Protein 2RG4 (pdb70)

Solvent-accessible surface area: 22746 Å² total; per-residue (Å²): 171,161,115,135,178,134,83,121,199,77,60,126,56,34,87,11,67,16,96,108,58,44,53,101,25,73,98,70,96,8,24,58,23,0,74,73,17,6,120,119,10,92,64,0,76,101,65,6,148,153,106,11,56,39,14,20,3,0,108,55,36,16,126,50,0,33,226,122,61,108,16,0,44,58,0,17,119,0,0,35,32,0,2,54,44,3,2,132,64,32,150,63,140,40,111,88,126,45,10,165,46,78,43,12,25,0,15,14,5,54,102,41,7,23,28,27,7,67,10,16,60,55,11,41,0,0,0,13,0,9,11,25,18,45,84,43,88,31,4,3,66,9,18,16,54,113,12,53,157,30,37,110,38,118,102,84,223,156,38,106,166,128,114,66,90,24,74,106,59,2,62,2,127,72,34,18,0,0,0,3,36,0,83,5,18,7,49,28,35,30,2,81,21,145,117,36,14,1,14,0,15,0,9,0,31,141,149,171,87,156,176,170,80,117,196,77,52,110,70,40,90,11,62,12,98,116,62,43,56,104,36,74,70,75,99,6,23,60,24,0,94,72,11,4,126,121,13,82,62,0,69,100,81,3,137,147,99,12,44,22,31,20,4,0,119,47,37,19,123,73,2,28,224,135,47,105,19,0,42,50,0,18,134,2,0,40,34,0,1,52,43,2,2,131,61,39,138,70,151,41,124,84,119,62,9,166,46,77,48,14,24,0,22,14,13,51,94,38,4,23,48,25,10,42,10,15,60,64,10,47,0,0,1,9,1,3,4,25,30,17,119,75,28,8,20,5,60,10,11,17,56,105,18,54,151,32,37,107,46,118,118,102,205,156,27,66,172,94,96,63,56,30,68,64,66,21,90,8,149,66,27,9,0,0,0,2,22,0,91,5,21,9,39,16,44,42,0,97,5,123,100,32,8,1,5,0,12,0,15,0,27,156

Secondary structure (DSSP, 8-state):
--------S----EEEEGGGSSS---HHHHHHHHHHHHHH-HHHHHHHHHHT-SSEE-TTT-S-HHHH-HHHHHHHHHHHHHHHHHHHHTT---TT---EEEEEEEEEE-TT--EEEE--TT-SEEEEEEEE--S-S--EEEE-TTGGG-SSSPPPP--S-GGG-SEEEE---TTEEEEEETTS-EEE----SSS-EEEEEEEEE-/--------SPPP-EEEEGGGSSS---HHHHHHHHHHHHHH-HHHHHHHHHTT-SSEESTTT---HHHH-HHHHHHHHHHHHHHHHHHHHTT---TT---EEEEEEEEEE-TT--EEEE--TT-SEEEEEEEE--TT-PPEEEE-TTGGG-TTSPPPP--TTTTS-SEEEE-PPTTEEEEEETT--EEE----SSS-EEEEEEEEE-

InterPro domains:
  IPR012668 Conserved hypothetical protein CHP02466 [PF13759] (103-202)
  IPR012668 Conserved hypothetical protein CHP02466 [TIGR02466] (5-205)

Sequence (412 aa):
SLAQQIKSLFATRLYHAPLSEHGPALDPAEFAASCYSIAEDDDAGQEWCEREGYPGYTSYASLTDLPWRFPIFADLVKSLDAHVAAFAEDLEFELDGKALRLEDIWINILPEGGVHGSHIHPHSVISGTTYVAMPEGTSALKLEDPRLPFMMAAPTRRKGAREEELRTFRSVAPKVGDVLLWESWLRHEVPMNMAEEDRISVSFNYAWSLAQIKSLFATRLYHAPLSEHGPALDPAEFAASCYSIAEDDDAGQEWCEREGYPGYTSYASLTDLPWRFPIFADLVKSLDAHVAAFAEDLEFELDGKALRLEDIWINILPEGGVHGSHIHPHSVISGTTYVAMPEGTSALKLEDPRLPFMMAAPTRRKGAREELRTFRSVAPKVGDVLLWESWLRHEVPMNMAEEDRISVSFNYAW

Organism: Oceanicola granulosus (strain ATCC BAA-861 / DSM 15982 / KCTC 12143 / HTCC2516) (NCBI:txid314256)

Radius of gyration: 23.34 Å; Cα contacts (8 Å, |Δi|>4): 796; chains: 2; bounding box: 69×59×56 Å

Foldseek 3Di:
DDDDDDDDDFFDKQKFQLVVDFDDDDLVCLVVVLVVVQVVQPPQVVVCVVVVNQWGKCQVPDFPVVVVDVSVVRSQRSVQVSQVVVCVVVVDPQPVHGWHFRGKMKTKHAAQGWFAKDFDPQFFKKKKAWSDDPQDDFFKKWAAPCVVVCPVPDADDPDDPVRPHGMDTHRHGHRMMMMGTRSIIMITDGSNHRGITMMMMTTIHD/DPDDDDDDDDFDKDKDQLVVFFDDADLVVLLVVLVVVQVVQVVQVVVCVVVVAADGKCQVPDFCCLVPPVSNVRSQRSVQVSQCVVCVVVVDDQPPHGWHWDGKMKGKHAQFHWWDKDFQPPFFKKKKAWRDQPPDDWWKKWADPCVVVCPVPDDDDPPPVQPPDRMHTDRDDHRMMMMGTRRIMIITGGTNDRGIGMMMMTTIHD

B-factor: mean 28.78, std 13.42, range [5.44, 95.27]

Structure (mmCIF, N/CA/C/O backbone):
data_2RG4
#
_entry.id   2RG4
#
_cell.length_a   69.476
_cell.length_b   69.476
_cell.length_c   164.660
_cell.angle_alpha   90.000
_cell.angle_beta   90.000
_cell.angle_gamma   90.000
#
_symmetry.space_group_name_H-M   'P 43 21 2'
#
loop_
_entity.id
_entity.type
_entity.pdbx_description
1 polymer 'Uncharacterized protein'
2 non-polymer 'FE (III) ION'
3 water water
#
loop_
_atom_site.group_PDB
_atom_site.id
_atom_site.type_symbol
_atom_site.label_atom_id
_atom_site.label_alt_id
_atom_site.label_comp_id
_atom_site.label_asym_id
_atom_site.label_entity_id
_atom_site.label_seq_id
_atom_site.pdbx_PDB_ins_code
_atom_site.Cartn_x
_atom_site.Cartn_y
_atom_site.Cartn_z
_atom_site.occupancy
_atom_site.B_iso_or_equiv
_atom_site.auth_seq_id
_atom_site.auth_comp_id
_atom_site.auth_asym_id
_atom_site.auth_atom_id
_atom_site.pdbx_PDB_model_num
ATOM 1 N N . SER A 1 2 ? 21.815 8.783 103.227 1.00 24.26 2 SER A N 1
ATOM 2 C CA . SER A 1 2 ? 21.625 9.484 101.960 1.00 24.92 2 SER A CA 1
ATOM 3 C C . SER A 1 2 ? 21.759 8.516 100.770 1.00 24.95 2 SER A C 1
ATOM 4 O O . SER A 1 2 ? 22.317 7.410 100.922 1.00 23.19 2 SER A O 1
ATOM 7 N N . LEU A 1 3 ? 21.189 8.945 99.645 1.00 24.91 3 LEU A N 1
ATOM 8 C CA . LEU A 1 3 ? 21.262 8.290 98.309 1.00 25.51 3 LEU A CA 1
ATOM 9 C C . LEU A 1 3 ? 22.179 9.055 97.421 1.00 25.98 3 LEU A C 1
ATOM 10 O O . LEU A 1 3 ? 22.151 10.311 97.452 1.00 23.91 3 LEU A O 1
ATOM 15 N N . ALA A 1 4 ? 22.942 8.328 96.569 1.00 23.75 4 ALA A N 1
ATOM 16 C CA . ALA A 1 4 ? 23.846 8.996 95.660 1.00 22.51 4 ALA A CA 1
ATOM 17 C C . ALA A 1 4 ? 23.057 9.653 94.593 1.00 24.51 4 ALA A C 1
ATOM 18 O O . ALA A 1 4 ? 22.180 9.046 93.988 1.00 27.38 4 ALA A O 1
ATOM 20 N N . GLN A 1 5 ? 23.404 10.919 94.352 1.00 22.86 5 GLN A N 1
ATOM 21 C CA A GLN A 1 5 ? 22.677 11.733 93.394 0.50 22.12 5 GLN A CA 1
ATOM 22 C CA B GLN A 1 5 ? 22.712 11.761 93.410 0.50 21.26 5 GLN A CA 1
ATOM 23 C C . GLN A 1 5 ? 23.741 12.526 92.600 1.00 19.48 5 GLN A C 1
ATOM 24 O O . GLN A 1 5 ? 24.848 12.874 93.118 1.00 18.96 5 GLN A O 1
ATOM 35 N N . ILE A 1 6 ? 23.442 12.770 91.323 1.00 15.24 6 ILE A N 1
ATOM 36 C CA . ILE A 1 6 ? 24.256 13.739 90.535 1.00 14.26 6 ILE A CA 1
ATOM 37 C C . ILE A 1 6 ? 23.240 14.632 89.825 1.00 16.51 6 ILE A C 1
ATOM 38 O O . ILE A 1 6 ? 22.423 14.120 89.085 1.00 12.15 6 ILE A O 1
ATOM 43 N N . LYS A 1 7 ? 23.337 15.950 90.021 1.00 20.25 7 LYS A N 1
ATOM 44 C CA . LYS A 1 7 ? 22.352 16.938 89.582 1.00 20.69 7 LYS A CA 1
ATOM 45 C C . LYS A 1 7 ? 22.919 17.876 88.520 1.00 14.70 7 LYS A C 1
ATOM 46 O O . LYS A 1 7 ? 24.098 18.238 88.554 1.00 18.17 7 LYS A O 1
ATOM 52 N N . SER A 1 8 ? 22.123 18.131 87.498 1.00 12.81 8 SER A N 1
ATOM 53 C CA . SER A 1 8 ? 22.375 19.250 86.514 1.00 15.70 8 SER A CA 1
ATOM 54 C C . SER A 1 8 ? 22.031 20.664 87.014 1.00 17.51 8 SER A C 1
ATOM 55 O O . SER A 1 8 ? 20.894 20.906 87.545 1.00 15.99 8 SER A O 1
ATOM 58 N N . LEU A 1 9 ? 23.001 21.588 86.886 1.00 14.54 9 LEU A N 1
ATOM 59 C CA . LEU A 1 9 ? 22.846 22.941 87.468 1.00 15.25 9 LEU A CA 1
ATOM 60 C C . LEU A 1 9 ? 23.208 23.958 86.396 1.00 19.29 9 LEU A C 1
ATOM 61 O O . LEU A 1 9 ? 23.922 23.600 85.440 1.00 17.62 9 LEU A O 1
ATOM 66 N N . PHE A 1 10 ? 22.666 25.178 86.518 1.00 18.12 10 PHE A N 1
ATOM 67 C CA . PHE A 1 10 ? 23.184 26.325 85.772 1.00 12.72 10 PHE A CA 1
ATOM 68 C C . PHE A 1 10 ? 23.147 26.024 84.232 1.00 17.87 10 PHE A C 1
ATOM 69 O O . PHE A 1 10 ? 24.101 26.314 83.497 1.00 22.67 10 PHE A O 1
ATOM 77 N N . ALA A 1 11 ? 22.008 25.550 83.740 1.00 14.92 11 ALA A N 1
ATOM 78 C CA . ALA A 1 11 ? 21.950 25.107 82.334 1.00 15.80 11 ALA A CA 1
ATOM 79 C C . ALA A 1 11 ? 21.587 26.284 81.400 1.00 18.50 11 ALA A C 1
ATOM 80 O O . ALA A 1 11 ? 20.712 27.145 81.731 1.00 19.11 11 ALA A O 1
ATOM 82 N N . THR A 1 12 ? 22.210 26.280 80.227 1.00 15.35 12 THR A N 1
ATOM 83 C CA . THR A 1 12 ? 21.888 27.231 79.159 1.00 15.69 12 THR A CA 1
ATOM 84 C C . THR A 1 12 ? 20.681 26.644 78.463 1.00 19.51 12 THR A C 1
ATOM 85 O O . THR A 1 12 ? 20.575 25.416 78.392 1.00 17.59 12 THR A O 1
ATOM 89 N N . ARG A 1 13 ? 19.722 27.500 78.035 1.00 16.40 13 ARG A N 1
ATOM 90 C CA . ARG A 1 13 ? 18.576 27.020 77.248 1.00 16.51 13 ARG A CA 1
ATOM 91 C C . ARG A 1 13 ? 18.691 27.536 75.780 1.00 17.22 13 ARG A C 1
ATOM 92 O O . ARG A 1 13 ? 19.063 28.686 75.575 1.00 18.80 13 ARG A O 1
ATOM 100 N N . LEU A 1 14 ? 18.516 26.636 74.800 1.00 20.21 14 LEU A N 1
ATOM 101 C CA . LEU A 1 14 ? 18.435 26.949 73.363 1.00 18.06 14 LEU A CA 1
ATOM 102 C C . LEU A 1 14 ? 16.951 26.745 72.929 1.00 18.98 14 LEU A C 1
ATOM 103 O O . LEU A 1 14 ? 16.334 25.692 73.142 1.00 18.07 14 LEU A O 1
ATOM 108 N N . TYR A 1 15 ? 16.411 27.757 72.297 1.00 18.61 15 TYR A N 1
ATOM 109 C CA . TYR A 1 15 ? 14.980 27.744 71.891 1.00 16.48 15 TYR A CA 1
ATOM 110 C C . TYR A 1 15 ? 14.987 27.604 70.344 1.00 16.65 15 TYR A C 1
ATOM 111 O O . TYR A 1 15 ? 15.811 28.197 69.632 1.00 15.43 15 TYR A O 1
ATOM 120 N N . HIS A 1 16 ? 14.200 26.665 69.808 1.00 17.47 16 HIS A N 1
ATOM 121 C CA . HIS A 1 16 ? 14.260 26.334 68.417 1.00 16.94 16 HIS A CA 1
ATOM 122 C C . HIS A 1 16 ? 12.808 26.000 68.039 1.00 19.33 16 HIS A C 1
ATOM 123 O O . HIS A 1 16 ? 12.291 25.043 68.531 1.00 19.25 16 HIS A O 1
ATOM 130 N N . ALA A 1 17 ? 12.180 26.848 67.217 1.00 17.03 17 ALA A N 1
ATOM 131 C CA . ALA A 1 17 ? 10.791 26.680 66.887 1.00 18.21 17 ALA A CA 1
ATOM 132 C C . ALA A 1 17 ? 10.568 27.027 65.443 1.00 19.47 17 ALA A C 1
ATOM 133 O O . ALA A 1 17 ? 11.267 27.886 64.927 1.00 20.18 17 ALA A O 1
ATOM 135 N N . PRO A 1 18 ? 9.507 26.490 64.832 1.00 20.85 18 PRO A N 1
ATOM 136 C CA . PRO A 1 18 ? 9.070 27.182 63.591 1.00 18.46 18 PRO A CA 1
ATOM 137 C C . PRO A 1 18 ? 8.577 28.651 63.900 1.00 19.44 18 PRO A C 1
ATOM 138 O O . PRO A 1 18 ? 7.907 28.927 64.931 1.00 19.57 18 PRO A O 1
ATOM 142 N N . LEU A 1 19 ? 8.938 29.591 63.038 1.00 17.25 19 LEU A N 1
ATOM 143 C CA . LEU A 1 19 ? 8.525 30.954 63.168 1.00 16.96 19 LEU A CA 1
ATOM 144 C C . LEU A 1 19 ? 7.025 30.983 63.269 1.00 19.77 19 LEU A C 1
ATOM 145 O O . LEU A 1 19 ? 6.475 31.816 63.996 1.00 22.80 19 LEU A O 1
ATOM 150 N N . SER A 1 20 ? 6.390 30.102 62.490 1.00 20.88 20 SER A N 1
ATOM 151 C CA . SER A 1 20 ? 4.952 30.031 62.365 1.00 21.79 20 SER A CA 1
ATOM 152 C C . SER A 1 20 ? 4.316 29.541 63.638 1.00 22.20 20 SER A C 1
ATOM 153 O O . SER A 1 20 ? 3.156 29.631 63.727 1.00 24.23 20 SER A O 1
ATOM 156 N N . GLU A 1 21 ? 5.071 29.065 64.635 1.00 20.24 21 GLU A N 1
ATOM 157 C CA . GLU A 1 21 ? 4.522 28.858 66.018 1.00 22.47 21 GLU A CA 1
ATOM 158 C C . GLU A 1 21 ? 3.745 30.121 66.524 1.00 22.41 21 GLU A C 1
ATOM 159 O O . GLU A 1 21 ? 2.882 30.004 67.360 1.00 21.69 21 GLU A O 1
ATOM 165 N N . HIS A 1 22 ? 4.047 31.331 66.056 1.00 21.80 22 HIS A N 1
ATOM 166 C CA . HIS A 1 22 ? 3.268 32.503 66.513 1.00 22.71 22 HIS A CA 1
ATOM 167 C C . HIS A 1 22 ? 3.155 33.562 65.405 1.00 25.94 22 HIS A C 1
ATOM 168 O O . HIS A 1 22 ? 3.955 33.567 64.478 1.00 23.89 22 HIS A O 1
ATOM 175 N N . GLY A 1 23 ? 2.211 34.526 65.615 1.00 29.01 23 GLY A N 1
ATOM 176 C CA . GLY A 1 23 ? 2.391 36.027 65.332 1.00 26.31 23 GLY A CA 1
ATOM 177 C C . GLY A 1 23 ? 1.764 35.869 64.068 1.00 26.09 23 GLY A C 1
ATOM 178 O O . GLY A 1 23 ? 1.356 34.743 63.844 1.00 26.66 23 GLY A O 1
ATOM 179 N N . PRO A 1 24 ? 1.723 36.924 63.210 1.00 26.28 24 PRO A N 1
ATOM 180 C CA . PRO A 1 24 ? 1.058 36.759 61.922 1.00 26.20 24 PRO A CA 1
ATOM 181 C C . PRO A 1 24 ? 1.848 35.841 60.988 1.00 27.56 24 PRO A C 1
ATOM 182 O O . PRO A 1 24 ? 3.021 35.622 61.212 1.00 27.45 24 PRO A O 1
ATOM 186 N N . ALA A 1 25 ? 1.204 35.332 59.941 1.00 27.46 25 ALA A N 1
ATOM 187 C CA . ALA A 1 25 ? 1.887 34.499 58.938 1.00 25.76 25 ALA A CA 1
ATOM 188 C C . ALA A 1 25 ? 2.760 35.342 58.053 1.00 26.16 25 ALA A C 1
ATOM 189 O O . ALA A 1 25 ? 2.343 36.402 57.625 1.00 26.09 25 ALA A O 1
ATOM 191 N N . LEU A 1 26 ? 3.965 34.855 57.757 1.00 25.39 26 LEU A N 1
ATOM 192 C CA . LEU A 1 26 ? 4.804 35.424 56.729 1.00 24.54 26 LEU A CA 1
ATOM 193 C C . LEU A 1 26 ? 4.887 34.469 55.556 1.00 23.92 26 LEU A C 1
ATOM 194 O O . LEU A 1 26 ? 5.194 33.301 55.748 1.00 24.43 26 LEU A O 1
ATOM 199 N N . ASP A 1 27 ? 4.630 34.968 54.358 1.00 20.73 27 ASP A N 1
ATOM 200 C CA . ASP A 1 27 ? 4.913 34.242 53.126 1.00 23.16 27 ASP A CA 1
ATOM 201 C C . ASP A 1 27 ? 6.407 34.037 52.867 1.00 24.58 27 ASP A C 1
ATOM 202 O O . ASP A 1 27 ? 7.106 34.981 52.536 1.00 20.80 27 ASP A O 1
ATOM 207 N N . PRO A 1 28 ? 6.885 32.777 52.926 1.00 25.40 28 PRO A N 1
ATOM 208 C CA . PRO A 1 28 ? 8.312 32.546 52.698 1.00 22.70 28 PRO A CA 1
ATOM 209 C C . PRO A 1 28 ? 8.844 33.127 51.375 1.00 23.13 28 PRO A C 1
ATOM 210 O O . PRO A 1 28 ? 9.994 33.529 51.358 1.00 24.72 28 PRO A O 1
ATOM 214 N N . ALA A 1 29 ? 8.068 33.111 50.271 1.00 20.75 29 ALA A N 1
ATOM 215 C CA . ALA A 1 29 ? 8.557 33.659 48.983 1.00 18.48 29 ALA A CA 1
ATOM 216 C C . ALA A 1 29 ? 8.670 35.184 49.109 1.00 21.57 29 ALA A C 1
ATOM 217 O O . ALA A 1 29 ? 9.662 35.774 48.727 1.00 22.11 29 ALA A O 1
ATOM 219 N N . GLU A 1 30 ? 7.636 35.828 49.640 1.00 22.31 30 GLU A N 1
ATOM 220 C CA . GLU A 1 30 ? 7.650 37.285 49.859 1.00 22.58 30 GLU A CA 1
ATOM 221 C C . GLU A 1 30 ? 8.808 37.543 50.799 1.00 17.93 30 GLU A C 1
ATOM 222 O O . GLU A 1 30 ? 9.585 38.436 50.595 1.00 17.40 30 GLU A O 1
ATOM 228 N N . PHE A 1 31 ? 8.948 36.714 51.831 1.00 17.92 31 PHE A N 1
ATOM 229 C CA . PHE A 1 31 ? 10.024 36.934 52.801 1.00 17.54 31 PHE A CA 1
ATOM 230 C C . PHE A 1 31 ? 11.385 36.951 52.118 1.00 15.54 31 PHE A C 1
ATOM 231 O O . PHE A 1 31 ? 12.113 37.935 52.181 1.00 16.70 31 PHE A O 1
ATOM 239 N N . ALA A 1 32 ? 11.733 35.910 51.392 1.00 17.55 32 ALA A N 1
ATOM 240 C CA . ALA A 1 32 ? 13.035 35.912 50.700 1.00 20.20 32 ALA A CA 1
ATOM 241 C C . ALA A 1 32 ? 13.179 37.103 49.727 1.00 19.73 32 ALA A C 1
ATOM 242 O O . ALA A 1 32 ? 14.256 37.740 49.625 1.00 18.66 32 ALA A O 1
ATOM 244 N N . ALA A 1 33 ? 12.123 37.379 48.955 1.00 18.96 33 ALA A N 1
ATOM 245 C CA . ALA A 1 33 ? 12.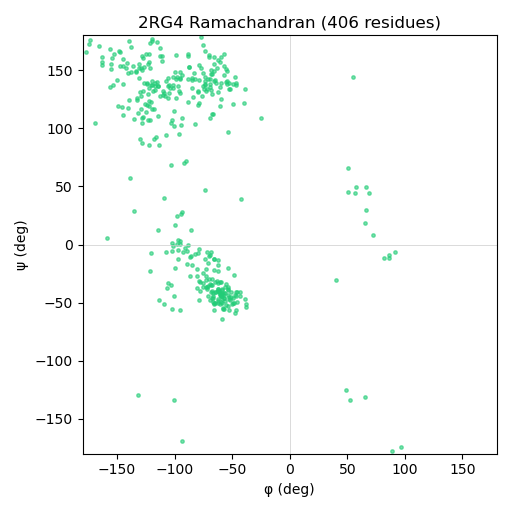273 38.353 47.865 1.00 15.77 33 ALA A CA 1
ATOM 246 C C . ALA A 1 33 ? 12.498 39.737 48.428 1.00 17.60 33 ALA A C 1
ATOM 247 O O . ALA A 1 33 ? 13.256 40.547 47.875 1.00 18.13 33 ALA A O 1
ATOM 249 N N . SER A 1 34 ? 11.768 40.041 49.494 1.00 18.43 34 SER A N 1
ATOM 250 C CA . SER A 1 34 ? 11.970 41.279 50.247 1.00 18.37 34 SER A CA 1
ATOM 251 C C . SER A 1 34 ? 13.392 41.457 50.773 1.00 18.01 34 SER A C 1
ATOM 252 O O . SER A 1 34 ? 14.006 42.562 50.644 1.00 16.49 34 SER A O 1
ATOM 255 N N . CYS A 1 35 ? 13.937 40.393 51.367 1.00 20.15 35 CYS A N 1
ATOM 256 C CA . CYS A 1 35 ? 15.351 40.485 51.803 1.00 20.18 35 CYS A CA 1
ATOM 257 C C . CYS A 1 35 ? 16.289 40.901 50.679 1.00 20.97 35 CYS A C 1
ATOM 258 O O . CYS A 1 35 ? 17.146 41.758 50.878 1.00 20.76 35 CYS A O 1
ATOM 261 N N . TYR A 1 36 ? 16.075 40.310 49.508 1.00 22.65 36 TYR A N 1
ATOM 262 C CA . TYR A 1 36 ? 16.886 40.607 48.331 1.00 21.92 36 TYR A CA 1
ATOM 263 C C . TYR A 1 36 ? 16.691 42.004 47.828 1.00 19.96 36 TYR A C 1
ATOM 264 O O . TYR A 1 36 ? 17.676 42.691 47.444 1.00 16.74 36 TYR A O 1
ATOM 273 N N . SER A 1 37 ? 15.420 42.394 47.736 1.00 17.09 37 SER A N 1
ATOM 274 C CA . SER A 1 37 ? 15.092 43.724 47.214 1.00 16.09 37 SER A CA 1
ATOM 275 C C . SER A 1 37 ? 15.747 44.810 48.145 1.00 18.99 37 SER A C 1
ATOM 276 O O . SER A 1 37 ? 16.369 45.776 47.695 1.00 19.40 37 SER A O 1
ATOM 279 N N . ILE A 1 38 ? 15.651 44.626 49.449 1.00 17.50 38 ILE A N 1
ATOM 280 C CA . ILE A 1 38 ? 16.289 45.570 50.341 1.00 15.21 38 ILE A CA 1
ATOM 281 C C . ILE A 1 38 ? 17.810 45.617 50.180 1.00 17.70 38 ILE A C 1
ATOM 282 O O . ILE A 1 38 ? 18.382 46.707 50.072 1.00 20.55 38 ILE A O 1
ATOM 287 N N . ALA A 1 39 ? 18.458 44.454 50.139 1.00 16.25 39 ALA A N 1
ATOM 288 C CA . ALA A 1 39 ? 19.925 44.380 50.055 1.00 19.41 39 ALA A CA 1
ATOM 289 C C . ALA A 1 39 ? 20.422 45.014 48.755 1.00 21.37 39 ALA A C 1
ATOM 290 O O . ALA A 1 39 ? 21.429 45.713 48.692 1.00 20.02 39 ALA A O 1
ATOM 292 N N . GLU A 1 40 ? 19.682 44.789 47.688 1.00 23.68 40 GLU A N 1
ATOM 293 C CA . GLU A 1 40 ? 20.095 45.355 46.398 1.00 26.03 40 GLU A CA 1
ATOM 294 C C . GLU A 1 40 ? 19.902 46.865 46.285 1.00 25.01 40 GLU A C 1
ATOM 295 O O . GLU A 1 40 ? 20.510 47.532 45.445 1.00 24.62 40 GLU A O 1
ATOM 301 N N . ASP A 1 41 ? 19.045 47.426 47.104 1.00 24.25 41 ASP A N 1
ATOM 302 C CA . ASP A 1 41 ? 18.872 48.856 47.010 1.00 24.81 41 ASP A CA 1
ATOM 303 C C . ASP A 1 41 ? 19.838 49.594 47.974 1.00 23.01 41 ASP A C 1
ATOM 304 O O . ASP A 1 41 ? 19.889 50.810 48.002 1.00 26.56 41 ASP A O 1
ATOM 309 N N . ASP A 1 42 ? 20.598 48.850 48.755 1.00 20.87 42 ASP A N 1
ATOM 310 C CA . ASP A 1 42 ? 21.361 49.387 49.874 1.00 19.11 42 ASP A CA 1
ATOM 311 C C . ASP A 1 42 ? 22.856 49.515 49.502 1.00 20.86 42 ASP A C 1
ATOM 312 O O . ASP A 1 42 ? 23.721 48.796 50.020 1.00 22.85 42 ASP A O 1
ATOM 317 N N . ASP A 1 43 ? 23.137 50.450 48.588 1.00 20.95 43 ASP A N 1
ATOM 318 C CA . ASP A 1 43 ? 24.488 50.804 48.172 1.00 19.59 43 ASP A CA 1
ATOM 319 C C . ASP A 1 43 ? 25.372 51.051 49.383 1.00 20.19 43 ASP A C 1
ATOM 320 O O . ASP A 1 43 ? 26.508 50.531 49.455 1.00 21.58 43 ASP A O 1
ATOM 325 N N . ALA A 1 44 ? 24.857 51.808 50.346 1.00 19.62 44 ALA A N 1
ATOM 326 C CA . ALA A 1 44 ? 25.691 52.139 51.479 1.00 17.22 44 ALA A CA 1
ATOM 327 C C . ALA A 1 44 ? 26.105 50.920 52.257 1.00 18.53 44 ALA A C 1
ATOM 328 O O . ALA A 1 44 ? 27.286 50.773 52.619 1.00 17.04 44 ALA A O 1
ATOM 330 N N . GLY A 1 45 ? 25.191 49.972 52.435 1.00 19.07 45 GLY A N 1
ATOM 331 C CA . GLY A 1 45 ? 25.580 48.780 53.188 1.00 18.07 45 GLY A CA 1
ATOM 332 C C . GLY A 1 45 ? 26.512 47.883 52.404 1.00 19.30 45 GLY A C 1
ATOM 333 O O . GLY A 1 45 ? 27.409 47.276 52.965 1.00 17.39 45 GLY A O 1
ATOM 334 N N . GLN A 1 46 ? 26.284 47.791 51.096 1.00 21.87 46 GLN A N 1
ATOM 335 C CA . GLN A 1 46 ? 27.130 47.059 50.183 1.00 19.53 46 GLN A CA 1
ATOM 336 C C . GLN A 1 46 ? 28.569 47.566 50.230 1.00 23.15 46 GLN A C 1
ATOM 337 O O . GLN A 1 46 ? 29.497 46.772 50.292 1.00 23.66 46 GLN A O 1
ATOM 343 N N . GLU A 1 47 ? 28.757 48.878 50.292 1.00 24.54 47 GLU A N 1
ATOM 344 C CA . GLU A 1 47 ? 30.101 49.444 50.337 1.00 25.07 47 GLU A CA 1
ATOM 345 C C . GLU A 1 47 ? 30.732 49.273 51.699 1.00 24.73 47 GLU A C 1
ATOM 346 O O . GLU A 1 47 ? 31.921 49.104 51.807 1.00 27.24 47 GLU A O 1
ATOM 352 N N . TRP A 1 48 ? 29.935 49.311 52.753 1.00 21.72 48 TRP A N 1
ATOM 353 C CA . TRP A 1 48 ? 30.513 49.171 54.085 1.00 22.78 48 TRP A CA 1
ATOM 354 C C . TRP A 1 48 ? 31.054 47.727 54.289 1.00 23.39 48 TRP A C 1
ATOM 355 O O . TRP A 1 48 ? 32.072 47.508 54.985 1.00 24.43 48 TRP A O 1
ATOM 366 N N . CYS A 1 49 ? 30.354 46.765 53.693 1.00 25.17 49 CYS A N 1
ATOM 367 C CA . CYS A 1 49 ? 30.680 45.354 53.796 1.00 26.65 49 CYS A CA 1
ATOM 368 C C . CYS A 1 49 ? 32.026 45.129 53.131 1.00 27.35 49 CYS A C 1
ATOM 369 O O . CYS A 1 49 ? 32.872 44.476 53.703 1.00 26.86 49 CYS A O 1
ATOM 372 N N . GLU A 1 50 ? 32.154 45.642 51.905 1.00 26.53 50 GLU A N 1
ATOM 373 C CA . GLU A 1 50 ? 33.396 45.568 51.147 1.00 29.97 50 GLU A CA 1
ATOM 374 C C . GLU A 1 50 ? 34.582 46.280 51.849 1.00 30.23 50 GLU A C 1
ATOM 375 O O . GLU A 1 50 ? 35.657 45.713 51.937 1.00 28.59 50 GLU A O 1
ATOM 381 N N . ARG A 1 51 ? 34.361 47.457 52.419 1.00 30.65 51 ARG A N 1
ATOM 382 C CA . ARG A 1 51 ? 35.406 48.177 53.117 1.00 32.71 51 ARG A CA 1
ATOM 383 C C . ARG A 1 51 ? 35.793 47.467 54.410 1.00 33.60 51 ARG A C 1
ATOM 384 O O . ARG A 1 51 ? 36.944 47.537 54.849 1.00 35.42 51 ARG A O 1
ATOM 392 N N . GLU A 1 52 ? 34.828 46.836 55.065 1.00 30.57 52 GLU A N 1
ATOM 393 C CA . GLU A 1 52 ? 35.083 46.381 56.409 1.00 29.43 52 GLU A CA 1
ATOM 394 C C . GLU A 1 52 ? 35.587 44.948 56.403 1.00 29.81 52 GLU A C 1
ATOM 395 O O . GLU A 1 52 ? 35.928 44.384 57.463 1.00 31.02 52 GLU A O 1
ATOM 401 N N . GLY A 1 53 ? 35.574 44.352 55.217 1.00 29.79 53 GLY A N 1
ATOM 402 C CA . GLY A 1 53 ? 35.939 42.949 55.032 1.00 30.00 53 GLY A CA 1
ATOM 403 C C . GLY A 1 53 ? 34.869 42.084 55.666 1.00 31.51 53 GLY A C 1
ATOM 404 O O . GLY A 1 53 ? 35.169 41.095 56.356 1.00 31.27 53 GLY A O 1
ATOM 405 N N . TYR A 1 54 ? 33.614 42.461 55.407 1.00 30.67 54 TYR A N 1
ATOM 406 C CA . TYR A 1 54 ? 32.493 41.731 55.965 1.00 29.66 54 TYR A CA 1
ATOM 407 C C . TYR A 1 54 ? 32.130 40.626 55.019 1.00 30.53 54 TYR A C 1
ATOM 408 O O . TYR A 1 54 ? 31.850 40.893 53.883 1.00 29.22 54 TYR A O 1
ATOM 417 N N . PRO A 1 55 ? 32.145 39.367 55.500 1.00 34.24 55 PRO A N 1
ATOM 418 C CA . PRO A 1 55 ? 31.849 38.216 54.678 1.00 35.11 55 PRO A CA 1
ATOM 419 C C . PRO A 1 55 ? 30.595 38.401 53.863 1.00 37.51 55 PRO A C 1
ATOM 420 O O . PRO A 1 55 ? 30.660 38.298 52.665 1.00 38.23 55 PRO A O 1
ATOM 424 N N . GLY A 1 56 ? 29.416 38.633 54.417 1.00 37.20 56 GLY A N 1
ATOM 425 C CA . GLY A 1 56 ? 28.373 38.630 53.353 1.00 38.26 56 GLY A CA 1
ATOM 426 C C . GLY A 1 56 ? 27.890 39.986 52.866 1.00 35.02 56 GLY A C 1
ATOM 427 O O . GLY A 1 56 ? 28.691 40.877 52.543 1.00 36.35 56 GLY A O 1
ATOM 428 N N . TYR A 1 57 ? 26.559 40.088 52.767 1.00 29.89 57 TYR A N 1
ATOM 429 C CA . TYR A 1 57 ? 25.838 41.337 52.948 1.00 25.45 57 TYR A CA 1
ATOM 430 C C . TYR A 1 57 ? 25.247 41.285 54.364 1.00 23.29 57 TYR A C 1
ATOM 431 O O . TYR A 1 57 ? 24.718 40.244 54.804 1.00 19.98 57 TYR A O 1
ATOM 440 N N . THR A 1 58 ? 25.388 42.377 55.092 1.00 22.19 58 THR A N 1
ATOM 441 C CA . THR A 1 58 ? 24.530 42.622 56.246 1.00 22.77 58 THR A CA 1
ATOM 442 C C . THR A 1 58 ? 23.923 44.018 56.115 1.00 22.38 58 THR A C 1
ATOM 443 O O . THR A 1 58 ? 24.552 44.935 55.535 1.00 21.37 58 THR A O 1
ATOM 447 N N . SER A 1 59 ? 22.714 44.206 56.674 1.00 19.53 59 SER A N 1
ATOM 448 C CA . SER A 1 59 ? 22.060 45.475 56.615 1.00 18.67 59 SER A CA 1
ATOM 449 C C . SER A 1 59 ? 22.302 46.334 57.876 1.00 20.06 59 SER A C 1
ATOM 450 O O . SER A 1 59 ? 21.844 47.447 57.922 1.00 20.78 59 SER A O 1
ATOM 453 N N . TYR A 1 60 ? 23.077 45.792 58.839 1.00 17.78 60 TYR A N 1
ATOM 454 C CA . TYR A 1 60 ? 23.205 46.209 60.246 1.00 18.43 60 TYR A CA 1
ATOM 455 C C . TYR A 1 60 ? 23.700 47.641 60.468 1.00 20.34 60 TYR A C 1
ATOM 456 O O . TYR A 1 60 ? 23.136 48.409 61.323 1.00 21.66 60 TYR A O 1
ATOM 465 N N . ALA A 1 61 ? 24.697 48.011 59.657 1.00 22.30 61 ALA A N 1
ATOM 466 C CA . ALA A 1 61 ? 25.277 49.390 59.624 1.00 26.20 61 ALA A CA 1
ATOM 467 C C . ALA A 1 61 ? 24.478 50.434 58.808 1.00 28.56 61 ALA A C 1
ATOM 468 O O . ALA A 1 61 ? 24.625 51.663 58.994 1.00 29.37 61 ALA A O 1
ATOM 470 N N . SER A 1 62 ? 23.647 49.970 57.889 1.00 27.09 62 SER A N 1
ATOM 471 C CA . SER A 1 62 ? 22.973 50.880 56.975 1.00 26.02 62 SER A CA 1
ATOM 472 C C . SER A 1 62 ? 21.517 51.177 57.255 1.00 24.26 62 SER A C 1
ATOM 473 O O . SER A 1 62 ? 21.058 52.225 56.876 1.00 26.00 62 SER A O 1
ATOM 476 N N . LEU A 1 63 ? 20.789 50.197 57.754 1.00 21.33 63 LEU A N 1
ATOM 477 C CA . LEU A 1 63 ? 19.331 50.229 57.896 1.00 21.07 63 LEU A CA 1
ATOM 478 C C . LEU A 1 63 ? 19.014 49.991 59.362 1.00 22.38 63 LEU A C 1
ATOM 479 O O . LEU A 1 63 ? 19.244 48.873 59.849 1.00 23.30 63 LEU A O 1
ATOM 484 N N . THR A 1 64 ? 18.578 51.016 60.110 1.00 24.96 64 THR A N 1
ATOM 485 C CA . THR A 1 64 ? 18.268 50.792 61.534 1.00 27.07 64 THR A CA 1
ATOM 486 C C . THR A 1 64 ? 16.764 50.669 61.875 1.00 28.28 64 THR A C 1
ATOM 487 O O . THR A 1 64 ? 16.399 50.450 63.030 1.00 30.48 64 THR A O 1
ATOM 491 N N . ASP A 1 65 ? 15.896 50.748 60.879 1.00 25.88 65 ASP A N 1
ATOM 492 C CA . ASP A 1 65 ? 14.488 50.943 61.183 1.00 25.46 65 ASP A CA 1
ATOM 493 C C . ASP A 1 65 ? 13.618 50.005 60.334 1.00 22.26 65 ASP A C 1
ATOM 494 O O . ASP A 1 65 ? 12.490 50.309 59.995 1.00 22.84 65 ASP A O 1
ATOM 499 N N . LEU A 1 66 ? 14.186 48.863 59.968 1.00 21.18 66 LEU A N 1
ATOM 500 C CA . LEU A 1 66 ? 13.454 47.872 59.157 1.00 19.88 66 LEU A CA 1
ATOM 501 C C . LEU A 1 66 ? 11.977 47.740 59.532 1.00 16.41 66 LEU A C 1
ATOM 502 O O . LEU A 1 66 ? 11.148 47.902 58.668 1.00 14.23 66 LEU A O 1
ATOM 507 N N . PRO A 1 67 ? 11.622 47.480 60.821 1.00 14.14 67 PRO A N 1
ATOM 508 C CA . PRO A 1 67 ? 10.148 47.282 61.035 1.00 17.87 67 PRO A CA 1
ATOM 509 C C . PRO A 1 67 ? 9.230 48.556 60.779 1.00 21.12 67 PRO A C 1
ATOM 510 O O . PRO A 1 67 ? 8.010 48.402 60.533 1.00 23.41 67 PRO A O 1
ATOM 514 N N . TRP A 1 68 ? 9.824 49.755 60.852 1.00 20.46 68 TRP A N 1
ATOM 515 C CA . TRP A 1 68 ? 9.158 51.028 60.577 1.00 22.28 68 TRP A CA 1
ATOM 516 C C . TRP A 1 68 ? 8.940 51.159 59.103 1.00 21.12 68 TRP A C 1
ATOM 517 O O . TRP A 1 68 ? 8.031 51.855 58.666 1.00 22.06 68 TRP A O 1
ATOM 528 N N . ARG A 1 69 ? 9.839 50.560 58.326 1.00 19.70 69 ARG A N 1
ATOM 529 C CA . ARG A 1 69 ? 9.827 50.849 56.892 1.00 18.63 69 ARG A CA 1
ATOM 530 C C . ARG A 1 69 ? 9.129 49.766 56.081 1.00 17.48 69 ARG A C 1
ATOM 531 O O . ARG A 1 69 ? 8.695 49.994 54.961 1.00 18.77 69 ARG A O 1
ATOM 539 N N . PHE A 1 70 ? 9.014 48.582 56.656 1.00 14.70 70 PHE A N 1
ATOM 540 C CA . PHE A 1 70 ? 8.523 47.419 55.863 1.00 13.95 70 PHE A CA 1
ATOM 541 C C . PHE A 1 70 ? 7.503 46.609 56.636 1.00 16.27 70 PHE A C 1
ATOM 542 O O . PHE A 1 70 ? 7.891 45.974 57.604 1.00 15.98 70 PHE A O 1
ATOM 550 N N . PRO A 1 71 ? 6.196 46.681 56.239 1.00 16.55 71 PRO A N 1
ATOM 551 C CA . PRO A 1 71 ? 5.200 45.872 56.950 1.00 15.50 71 PRO A CA 1
ATOM 552 C C . PRO A 1 71 ? 5.639 44.422 57.192 1.00 17.44 71 PRO A C 1
ATOM 553 O O . PRO A 1 71 ? 5.406 43.890 58.272 1.00 18.48 71 PRO A O 1
ATOM 557 N N . ILE A 1 72 ? 6.278 43.777 56.215 1.00 16.85 72 ILE A N 1
ATOM 558 C CA . ILE A 1 72 ? 6.700 42.412 56.452 1.00 16.99 72 ILE A CA 1
ATOM 559 C C . ILE A 1 72 ? 7.664 42.301 57.633 1.00 17.33 72 ILE A C 1
ATOM 560 O O . ILE A 1 72 ? 7.609 41.323 58.360 1.00 19.16 72 ILE A O 1
ATOM 565 N N . PHE A 1 73 ? 8.493 43.313 57.875 1.00 17.38 73 PHE A N 1
ATOM 566 C CA . PHE A 1 73 ? 9.380 43.293 59.023 1.00 16.76 73 PHE A CA 1
ATOM 567 C C . PHE A 1 73 ? 8.682 43.631 60.343 1.00 16.53 73 PHE A C 1
ATOM 568 O O . PHE A 1 73 ? 9.081 43.068 61.323 1.00 15.85 73 PHE A O 1
ATOM 576 N N . ALA A 1 74 ? 7.656 44.492 60.345 1.00 16.96 74 ALA A N 1
ATOM 577 C CA . ALA A 1 74 ? 6.794 44.705 61.512 1.00 18.29 74 ALA A CA 1
ATOM 578 C C . ALA A 1 74 ? 6.001 43.413 61.847 1.00 18.97 74 ALA A C 1
ATOM 579 O O . ALA A 1 74 ? 5.828 43.076 63.033 1.00 18.83 74 ALA A O 1
ATOM 581 N N . ASP A 1 75 ? 5.512 42.717 60.801 1.00 17.58 75 ASP A N 1
ATOM 582 C CA . ASP A 1 75 ? 4.891 41.415 60.953 1.00 17.58 75 ASP A CA 1
ATOM 583 C C . ASP A 1 75 ? 5.854 40.399 61.599 1.00 16.09 75 ASP A C 1
ATOM 584 O O . ASP A 1 75 ? 5.490 39.643 62.501 1.00 15.66 75 ASP A O 1
ATOM 589 N N . LEU A 1 76 ? 7.080 40.357 61.104 1.00 15.29 76 LEU A N 1
ATOM 590 C CA . LEU A 1 76 ? 8.020 39.487 61.657 1.00 15.10 76 LEU A CA 1
ATOM 591 C C . LEU A 1 76 ? 8.276 39.758 63.154 1.00 17.94 76 LEU A C 1
ATOM 592 O O . LEU A 1 76 ? 8.319 38.791 63.997 1.00 16.80 76 LEU A O 1
ATOM 597 N N . VAL A 1 77 ? 8.410 41.041 63.504 1.00 16.13 77 VAL A N 1
ATOM 598 C CA . VAL A 1 77 ? 8.726 41.433 64.869 1.00 16.90 77 VAL A CA 1
ATOM 599 C C . VAL A 1 77 ? 7.538 41.104 65.844 1.00 18.68 77 VAL A C 1
ATOM 600 O O . VAL A 1 77 ? 7.724 40.718 67.038 1.00 16.54 77 VAL A O 1
ATOM 604 N N . LYS A 1 78 ? 6.300 41.236 65.342 1.00 17.38 78 LYS A N 1
ATOM 605 C CA . LYS A 1 78 ? 5.120 40.804 66.074 1.00 15.50 78 LYS A CA 1
ATOM 606 C C . LYS A 1 78 ? 5.183 39.220 66.349 1.00 17.92 78 LYS A C 1
ATOM 607 O O . LYS A 1 78 ? 4.903 38.750 67.436 1.00 19.15 78 LYS A O 1
ATOM 613 N N . SER A 1 79 ? 5.634 38.393 65.404 1.00 17.62 79 SER A N 1
ATOM 614 C CA . SER A 1 79 ? 5.890 36.982 65.752 1.00 17.52 79 SER A CA 1
ATOM 615 C C . SER A 1 79 ? 7.028 36.923 66.744 1.00 19.27 79 SER A C 1
ATOM 616 O O . SER A 1 79 ? 6.886 36.335 67.824 1.00 18.27 79 SER A O 1
ATOM 619 N N . LEU A 1 80 ? 8.142 37.571 66.422 1.00 18.98 80 LEU A N 1
ATOM 620 C CA . LEU A 1 80 ? 9.316 37.400 67.287 1.00 19.68 80 LEU A CA 1
ATOM 621 C C . LEU A 1 80 ? 9.080 37.821 68.736 1.00 18.27 80 LEU A C 1
ATOM 622 O O . LEU A 1 80 ? 9.598 37.208 69.652 1.00 19.85 80 LEU A O 1
ATOM 627 N N . ASP A 1 81 ? 8.327 38.907 68.926 1.00 17.65 81 ASP A N 1
ATOM 628 C CA . ASP A 1 81 ? 7.884 39.353 70.190 1.00 19.26 81 ASP A CA 1
ATOM 629 C C . ASP A 1 81 ? 7.296 38.253 71.012 1.00 19.43 81 ASP A C 1
ATOM 630 O O . ASP A 1 81 ? 7.527 38.217 72.220 1.00 19.63 81 ASP A O 1
ATOM 635 N N . ALA A 1 82 ? 6.473 37.407 70.404 1.00 17.31 82 ALA A N 1
ATOM 636 C CA . ALA A 1 82 ? 5.788 36.322 71.161 1.00 17.37 82 ALA A CA 1
ATOM 637 C C . ALA A 1 82 ? 6.714 35.106 71.441 1.00 15.92 82 ALA A C 1
ATOM 638 O O . ALA A 1 82 ? 6.541 34.402 72.431 1.00 17.08 82 ALA A O 1
ATOM 640 N N . HIS A 1 83 ? 7.624 34.866 70.537 1.00 15.23 83 HIS A N 1
ATOM 641 C CA . HIS A 1 83 ? 8.610 33.771 70.625 1.00 14.39 83 HIS A CA 1
ATOM 642 C C . HIS A 1 83 ? 9.509 34.142 71.823 1.00 15.61 83 HIS A C 1
ATOM 643 O O . HIS A 1 83 ? 9.834 33.278 72.607 1.00 16.79 83 HIS A O 1
ATOM 650 N N . VAL A 1 84 ? 9.935 35.401 71.881 1.00 15.05 84 VAL A N 1
ATOM 651 C CA . VAL A 1 84 ? 10.805 35.950 72.992 1.00 17.37 84 VAL A CA 1
ATOM 652 C C . VAL A 1 84 ? 10.080 35.976 74.329 1.00 18.90 84 VAL A C 1
ATOM 653 O O . VAL A 1 84 ? 10.646 35.624 75.356 1.00 17.07 84 VAL A O 1
ATOM 657 N N . ALA A 1 85 ? 8.819 36.369 74.341 1.00 20.25 85 ALA A N 1
ATOM 658 C CA . ALA A 1 85 ? 7.995 36.173 75.531 1.00 19.16 85 ALA A CA 1
ATOM 659 C C . ALA A 1 85 ? 7.946 34.702 76.022 1.00 21.06 85 ALA A C 1
ATOM 660 O O . ALA A 1 85 ? 8.210 34.418 77.211 1.00 22.03 85 ALA A O 1
ATOM 662 N N . ALA A 1 86 ? 7.622 33.742 75.164 1.00 21.48 86 ALA A N 1
ATOM 663 C CA . ALA A 1 86 ? 7.602 32.300 75.592 1.00 18.27 86 ALA A CA 1
ATOM 664 C C . ALA A 1 86 ? 8.968 31.927 76.155 1.00 19.59 86 ALA A C 1
ATOM 665 O O . ALA A 1 86 ? 9.107 31.204 77.186 1.00 17.03 86 ALA A O 1
ATOM 667 N N . PHE A 1 87 ? 10.022 32.479 75.545 1.00 20.49 87 PHE A N 1
ATOM 668 C CA . PHE A 1 87 ? 11.369 32.059 75.927 1.00 20.01 87 PHE A CA 1
ATOM 669 C C . PHE A 1 87 ? 11.728 32.732 77.213 1.00 19.41 87 PHE A C 1
ATOM 670 O O . PHE A 1 87 ? 12.287 32.075 78.063 1.00 21.56 87 PHE A O 1
ATOM 678 N N . ALA A 1 88 ? 11.376 34.004 77.404 1.00 17.05 88 ALA A N 1
ATOM 679 C CA . ALA A 1 88 ? 11.733 34.687 78.671 1.00 17.31 88 ALA A CA 1
ATOM 680 C C . ALA A 1 88 ? 11.055 33.992 79.852 1.00 19.03 88 ALA A C 1
ATOM 681 O O . ALA A 1 88 ? 11.596 33.941 81.017 1.00 22.09 88 ALA A O 1
ATOM 683 N N . GLU A 1 89 ? 9.868 33.474 79.568 1.00 19.06 89 GLU A N 1
ATOM 684 C CA . GLU A 1 89 ? 9.106 32.624 80.474 1.00 21.60 89 GLU A CA 1
ATOM 685 C C . GLU A 1 89 ? 9.792 31.339 80.807 1.00 22.36 89 GLU A C 1
ATOM 686 O O . GLU A 1 89 ? 9.864 31.001 81.984 1.00 24.29 89 GLU A O 1
ATOM 692 N N . ASP A 1 90 ? 10.257 30.613 79.786 1.00 18.85 90 ASP A N 1
ATOM 693 C CA . ASP A 1 90 ? 11.040 29.394 80.027 1.00 19.23 90 ASP A CA 1
ATOM 694 C C . ASP A 1 90 ? 12.258 29.794 80.900 1.00 21.84 90 ASP A C 1
ATOM 695 O O . ASP A 1 90 ? 12.556 29.130 81.906 1.00 25.57 90 ASP A O 1
ATOM 700 N N . LEU A 1 91 ? 12.943 30.888 80.534 1.00 22.60 91 LEU A N 1
ATOM 701 C CA . LEU A 1 91 ? 14.194 31.241 81.255 1.00 21.56 91 LEU A CA 1
ATOM 702 C C . LEU A 1 91 ? 13.941 31.763 82.669 1.00 21.73 91 LEU A C 1
ATOM 703 O O . LEU A 1 91 ? 14.869 31.963 83.393 1.00 22.90 91 LEU A O 1
ATOM 708 N N . GLU A 1 92 ? 12.677 31.966 83.035 1.00 22.95 92 GLU A N 1
ATOM 709 C CA . GLU A 1 92 ? 12.241 32.435 84.343 1.00 23.83 92 GLU A CA 1
ATOM 710 C C . GLU A 1 92 ? 12.674 33.867 84.660 1.00 24.92 92 GLU A C 1
ATOM 711 O O . GLU A 1 92 ? 12.862 34.189 85.854 1.00 25.86 92 GLU A O 1
ATOM 717 N N . PHE A 1 93 ? 12.828 34.726 83.638 1.00 20.00 93 PHE A N 1
ATOM 718 C CA . PHE A 1 93 ? 13.156 36.124 83.893 1.00 21.46 93 PHE A CA 1
ATOM 719 C C . PHE A 1 93 ? 12.113 36.805 84.716 1.00 24.58 93 PHE A C 1
ATOM 720 O O . PHE A 1 93 ? 10.886 36.581 84.522 1.00 24.73 93 PHE A O 1
ATOM 728 N N . GLU A 1 94 ? 12.585 37.636 85.654 1.00 28.45 94 GLU A N 1
ATOM 729 C CA . GLU A 1 94 ? 11.702 38.516 86.413 1.00 28.94 94 GLU A CA 1
ATOM 730 C C . GLU A 1 94 ? 11.722 39.837 85.684 1.00 28.70 94 GLU A C 1
ATOM 731 O O . GLU A 1 94 ? 12.697 40.580 85.734 1.00 29.35 94 GLU A O 1
ATOM 737 N N . LEU A 1 95 ? 10.664 40.099 84.932 1.00 28.93 95 LEU A N 1
ATOM 738 C CA . LEU A 1 95 ? 10.617 41.226 84.001 1.00 32.56 95 LEU A CA 1
ATOM 739 C C . LEU A 1 95 ? 9.932 42.476 84.552 1.00 37.25 95 LEU A C 1
ATOM 740 O O . LEU A 1 95 ? 9.899 43.512 83.845 1.00 38.65 95 LEU A O 1
ATOM 745 N N . ASP A 1 96 ? 9.365 42.372 85.768 1.00 37.42 96 ASP A N 1
ATOM 746 C CA . ASP A 1 96 ? 8.410 43.383 86.315 1.00 39.81 96 ASP A CA 1
ATOM 747 C C . ASP A 1 96 ? 7.295 43.600 85.293 1.00 42.61 96 ASP A C 1
ATOM 748 O O . ASP A 1 96 ? 6.777 42.639 84.722 1.00 41.94 96 ASP A O 1
ATOM 753 N N . GLY A 1 97 ? 6.949 44.852 85.027 1.00 46.02 97 GLY A N 1
ATOM 754 C CA . GLY A 1 97 ? 5.894 45.126 84.034 1.00 49.03 97 GLY A CA 1
ATOM 755 C C . GLY A 1 97 ? 6.414 45.398 82.626 1.00 48.68 97 GLY A C 1
ATOM 756 O O . GLY A 1 97 ? 5.729 46.053 81.827 1.00 48.64 97 GLY A O 1
ATOM 757 N N . LYS A 1 98 ? 7.595 44.850 82.324 1.00 45.74 98 LYS A N 1
ATOM 758 C CA . LYS A 1 98 ? 8.413 45.338 81.246 1.00 45.39 98 LYS A CA 1
ATOM 759 C C . LYS A 1 98 ? 8.886 44.189 80.313 1.00 42.65 98 LYS A C 1
ATOM 760 O O . LYS A 1 98 ? 9.929 43.566 80.573 1.00 40.95 98 LYS A O 1
ATOM 766 N N . ALA A 1 99 ? 8.102 43.894 79.256 1.00 39.33 99 ALA A N 1
ATOM 767 C CA . ALA A 1 99 ? 8.484 42.859 78.282 1.00 34.27 99 ALA A CA 1
ATOM 768 C C . ALA A 1 99 ? 9.819 43.170 77.591 1.00 31.91 99 ALA A C 1
ATOM 769 O O . ALA A 1 99 ? 10.323 44.303 77.671 1.00 32.81 99 ALA A O 1
ATOM 771 N N . LEU A 1 100 ? 10.432 42.143 76.995 1.00 28.16 100 LEU A N 1
ATOM 772 C CA . LEU A 1 100 ? 11.614 42.372 76.216 1.00 26.08 100 LEU A CA 1
ATOM 773 C C . LEU A 1 100 ? 11.169 43.040 74.907 1.00 25.98 100 LEU A C 1
ATOM 774 O O . LEU A 1 100 ? 10.098 42.720 74.384 1.00 26.65 100 LEU A O 1
ATOM 779 N N . ARG A 1 101 ? 11.933 44.011 74.427 1.00 22.59 101 ARG A N 1
ATOM 780 C CA . ARG A 1 101 ? 11.577 44.671 73.180 1.00 23.87 101 ARG A CA 1
ATOM 781 C C . ARG A 1 101 ? 12.700 44.674 72.174 1.00 21.93 101 ARG A C 1
ATOM 782 O O . ARG A 1 101 ? 13.868 44.691 72.550 1.00 23.30 101 ARG A O 1
ATOM 790 N N . LEU A 1 102 ? 12.317 44.726 70.904 1.00 20.16 102 LEU A N 1
ATOM 791 C CA . LEU A 1 102 ? 13.260 44.610 69.802 1.00 20.15 102 LEU A CA 1
ATOM 792 C C . LEU A 1 102 ? 14.297 45.747 69.890 1.00 20.81 102 LEU A C 1
ATOM 793 O O . LEU A 1 102 ? 13.905 46.872 69.931 1.00 21.32 102 LEU A O 1
ATOM 798 N N . GLU A 1 103 ? 15.603 45.475 69.918 1.00 18.82 103 GLU A N 1
ATOM 799 C CA . GLU A 1 103 ? 16.611 46.538 69.926 1.00 22.43 103 GLU A CA 1
ATOM 800 C C . GLU A 1 103 ? 17.196 46.742 68.532 1.00 23.58 103 GLU A C 1
ATOM 801 O O . GLU A 1 103 ? 17.406 47.865 68.122 1.00 26.23 103 GLU A O 1
ATOM 807 N N . ASP A 1 104 ? 17.519 45.670 67.812 1.00 21.10 104 ASP A N 1
ATOM 808 C CA . ASP A 1 104 ? 18.166 45.793 66.493 1.00 22.05 104 ASP A CA 1
ATOM 809 C C . ASP A 1 104 ? 17.688 44.628 65.633 1.00 19.47 104 ASP A C 1
ATOM 810 O O . ASP A 1 104 ? 17.398 43.535 66.179 1.00 15.90 104 ASP A O 1
ATOM 815 N N . ILE A 1 105 ? 17.690 44.793 64.303 1.00 18.08 105 ILE A N 1
ATOM 816 C CA . ILE A 1 105 ? 17.218 43.679 63.491 1.00 16.67 105 ILE A CA 1
ATOM 817 C C . ILE A 1 105 ? 17.848 43.843 62.139 1.00 18.30 105 ILE A C 1
ATOM 818 O O . ILE A 1 105 ? 17.976 45.007 61.658 1.00 21.19 105 ILE A O 1
ATOM 823 N N . TRP A 1 106 ? 18.365 42.745 61.553 1.00 13.75 106 TRP A N 1
ATOM 824 C CA . TRP A 1 106 ? 19.060 42.965 60.313 1.00 13.08 106 TRP A CA 1
ATOM 825 C C . TRP A 1 106 ? 19.067 41.740 59.421 1.00 12.90 106 TRP A C 1
ATOM 826 O O . TRP A 1 106 ? 18.824 40.621 59.853 1.00 14.08 106 TRP A O 1
ATOM 837 N N . ILE A 1 107 ? 19.323 41.972 58.150 1.00 14.88 107 ILE A N 1
ATOM 838 C CA . ILE A 1 107 ? 19.420 40.936 57.162 1.00 11.83 107 ILE A CA 1
ATOM 839 C C . ILE A 1 107 ? 20.833 40.517 56.946 1.00 12.30 107 ILE A C 1
ATOM 840 O O . ILE A 1 107 ? 21.764 41.348 56.969 1.00 15.31 107 ILE A O 1
ATOM 845 N N . ASN A 1 108 ? 21.026 39.202 56.737 1.00 11.32 108 ASN A N 1
ATOM 846 C CA . ASN A 1 108 ? 22.288 38.694 56.262 1.00 13.91 108 ASN A CA 1
ATOM 847 C C . ASN A 1 108 ? 22.054 37.913 55.010 1.00 16.22 108 ASN A C 1
ATOM 848 O O . ASN A 1 108 ? 21.084 37.156 54.913 1.00 16.28 108 ASN A O 1
ATOM 853 N N . ILE A 1 109 ? 22.930 38.082 54.038 1.00 18.45 109 ILE A N 1
ATOM 854 C CA . ILE A 1 109 ? 22.892 37.233 52.861 1.00 20.05 109 ILE A CA 1
ATOM 855 C C . ILE A 1 109 ? 24.338 36.681 52.735 1.00 22.42 109 ILE A C 1
ATOM 856 O O . ILE A 1 109 ? 25.265 37.433 52.354 1.00 22.77 109 ILE A O 1
ATOM 861 N N . LEU A 1 110 ? 24.493 35.369 53.008 1.00 20.22 110 LEU A N 1
ATOM 862 C CA . LEU A 1 110 ? 25.840 34.731 53.059 1.00 20.68 110 LEU A CA 1
ATOM 863 C C . LEU A 1 110 ? 26.072 33.962 51.789 1.00 21.98 110 LEU A C 1
ATOM 864 O O . LEU A 1 110 ? 25.467 32.917 51.602 1.00 23.90 110 LEU A O 1
ATOM 869 N N . PRO A 1 111 ? 26.943 34.449 50.889 1.00 21.38 111 PRO A N 1
ATOM 870 C CA . PRO A 1 111 ? 27.115 33.714 49.634 1.00 21.55 111 PRO A CA 1
ATOM 871 C C . PRO A 1 111 ? 27.999 32.467 49.892 1.00 22.17 111 PRO A C 1
ATOM 872 O O . PRO A 1 111 ? 28.454 32.270 51.008 1.00 23.30 111 PRO A O 1
ATOM 876 N N . GLU A 1 112 ? 28.236 31.659 48.877 1.00 25.31 112 GLU A N 1
ATOM 877 C CA . GLU A 1 112 ? 29.106 30.486 48.992 1.00 28.25 112 GLU A CA 1
ATOM 878 C C . GLU A 1 112 ? 30.449 30.944 49.495 1.00 26.45 112 GLU A C 1
ATOM 879 O O . GLU A 1 112 ? 30.920 32.012 49.117 1.00 25.55 112 GLU A O 1
ATOM 885 N N . GLY A 1 113 ? 31.040 30.176 50.381 1.00 26.88 113 GLY A N 1
ATOM 886 C CA . GLY A 1 113 ? 32.344 30.557 50.863 1.00 29.14 113 GLY A CA 1
ATOM 887 C C . GLY A 1 113 ? 32.299 31.509 52.026 1.00 32.03 113 GLY A C 1
ATOM 888 O O . GLY A 1 113 ? 33.336 31.708 52.678 1.00 33.19 113 GLY A O 1
ATOM 889 N N . GLY A 1 114 ? 31.117 32.083 52.323 1.00 32.20 114 GLY A N 1
ATOM 890 C CA . GLY A 1 114 ? 30.984 32.946 53.497 1.00 28.37 114 GLY A CA 1
ATOM 891 C C . GLY A 1 114 ? 30.971 32.253 54.881 1.00 25.34 114 GLY A C 1
ATOM 892 O O . GLY A 1 114 ? 30.427 31.125 55.076 1.00 23.55 114 GLY A O 1
ATOM 893 N N . VAL A 1 115 ? 31.579 32.919 55.878 1.00 27.77 115 VAL A N 1
ATOM 894 C CA . VAL A 1 115 ? 31.610 32.381 57.268 1.00 28.92 115 VAL A CA 1
ATOM 895 C C . VAL A 1 115 ? 31.447 33.550 58.226 1.00 28.58 115 VAL A C 1
ATOM 896 O O . VAL A 1 115 ? 31.810 34.635 57.845 1.00 28.87 115 VAL A O 1
ATOM 900 N N . HIS A 1 116 ? 30.890 33.361 59.447 1.00 26.71 116 HIS A N 1
ATOM 901 C CA . HIS A 1 116 ? 30.950 34.430 60.492 1.00 26.90 116 HIS A CA 1
ATOM 902 C C . HIS A 1 116 ? 31.593 33.881 61.731 1.00 28.06 116 HIS A C 1
ATOM 903 O O . HIS A 1 116 ? 31.101 32.871 62.272 1.00 24.84 116 HIS A O 1
ATOM 910 N N . GLY A 1 117 ? 32.722 34.502 62.125 1.00 29.64 117 GLY A N 1
ATOM 911 C CA . GLY A 1 117 ? 33.554 34.050 63.275 1.00 27.22 117 GLY A CA 1
ATOM 912 C C . GLY A 1 117 ? 32.785 34.105 64.588 1.00 25.58 117 GLY A C 1
ATOM 913 O O . GLY A 1 117 ? 31.863 34.861 64.736 1.00 26.64 117 GLY A O 1
ATOM 914 N N . SER A 1 118 ? 33.226 33.346 65.576 1.00 24.00 118 SER A N 1
ATOM 915 C CA . SER A 1 118 ? 32.588 33.346 66.931 1.00 23.23 118 SER A CA 1
ATOM 916 C C . SER A 1 118 ? 32.456 34.771 67.541 1.00 22.77 118 SER A C 1
ATOM 917 O O . SER A 1 118 ? 33.383 35.636 67.406 1.00 24.22 118 SER A O 1
ATOM 920 N N . HIS A 1 119 ? 31.327 35.055 68.182 1.00 20.18 119 HIS A N 1
ATOM 921 C CA . HIS A 1 119 ? 31.125 36.364 68.809 1.00 21.86 119 HIS A CA 1
ATOM 922 C C . HIS A 1 119 ? 29.925 36.199 69.718 1.00 22.31 119 HIS A C 1
ATOM 923 O O . HIS A 1 119 ? 29.231 35.179 69.656 1.00 20.18 119 HIS A O 1
ATOM 930 N N . ILE A 1 120 ? 29.696 37.232 70.525 1.00 22.46 120 ILE A N 1
ATOM 931 C CA . ILE A 1 120 ? 28.484 37.474 71.339 1.00 22.56 120 ILE A CA 1
ATOM 932 C C . ILE A 1 120 ? 27.864 38.814 70.872 1.00 22.81 120 ILE A C 1
ATOM 933 O O . ILE A 1 120 ? 28.370 39.434 69.949 1.00 25.54 120 ILE A O 1
ATOM 938 N N . HIS A 1 121 ? 26.728 39.177 71.431 1.00 22.18 121 HIS A N 1
ATOM 939 C CA . HIS A 1 121 ? 26.041 40.448 71.138 1.00 24.55 121 HIS A CA 1
ATOM 940 C C . HIS A 1 121 ? 26.020 41.265 72.394 1.00 25.83 121 HIS A C 1
ATOM 941 O O . HIS A 1 121 ? 25.125 41.092 73.196 1.00 25.26 121 HIS A O 1
ATOM 948 N N . PRO A 1 122 ? 27.044 42.148 72.573 1.00 27.00 122 PRO A N 1
ATOM 949 C CA . PRO A 1 122 ? 27.265 42.944 73.769 1.00 26.18 122 PRO A CA 1
ATOM 950 C C . PRO A 1 122 ? 26.052 43.761 74.141 1.00 28.32 122 PRO A C 1
ATOM 951 O O . PRO A 1 122 ? 25.337 44.299 73.254 1.00 32.19 122 PRO A O 1
ATOM 955 N N . HIS A 1 123 ? 25.761 43.860 75.427 1.00 28.37 123 HIS A N 1
ATOM 956 C CA . HIS A 1 123 ? 24.688 44.747 75.871 1.00 28.45 123 HIS A CA 1
ATOM 957 C C . HIS A 1 123 ? 23.216 44.432 75.443 1.00 31.79 123 HIS A C 1
ATOM 958 O O . HIS A 1 123 ? 22.376 45.332 75.476 1.00 35.30 123 HIS A O 1
ATOM 965 N N . SER A 1 124 ? 22.919 43.190 75.019 1.00 28.73 124 SER A N 1
ATOM 966 C CA . SER A 1 124 ? 21.538 42.697 74.759 1.00 25.10 124 SER A CA 1
ATOM 967 C C . SER A 1 124 ? 21.175 41.622 75.774 1.00 22.43 124 SER A C 1
ATOM 968 O O . SER A 1 124 ? 22.081 41.150 76.479 1.00 22.04 124 SER A O 1
ATOM 971 N N . VAL A 1 125 ? 19.885 41.238 75.816 1.00 18.69 125 VAL A N 1
ATOM 972 C CA . VAL A 1 125 ? 19.331 40.170 76.653 1.00 21.13 125 VAL A CA 1
ATOM 973 C C . VAL A 1 125 ? 19.050 38.847 75.910 1.00 20.30 125 VAL A C 1
ATOM 974 O O . VAL A 1 125 ? 19.511 37.802 76.346 1.00 21.88 125 VAL A O 1
ATOM 978 N N . ILE A 1 126 ? 18.250 38.896 74.824 1.00 19.43 126 ILE A N 1
ATOM 979 C CA . ILE A 1 126 ? 17.981 37.732 73.983 1.00 18.57 126 ILE A CA 1
ATOM 980 C C . ILE A 1 126 ? 18.465 38.043 72.614 1.00 17.69 126 ILE A C 1
ATOM 981 O O . ILE A 1 126 ? 18.253 39.145 72.155 1.00 17.84 126 ILE A O 1
ATOM 986 N N . SER A 1 127 ? 19.129 37.097 71.970 1.00 16.18 127 SER A N 1
ATOM 987 C CA . SER A 1 127 ? 19.487 37.281 70.537 1.00 16.32 127 SER A CA 1
ATOM 988 C C . SER A 1 127 ? 18.885 36.111 69.746 1.00 17.39 127 SER A C 1
ATOM 989 O O . SER A 1 127 ? 18.495 35.109 70.357 1.00 18.69 127 SER A O 1
ATOM 992 N N . GLY A 1 128 ? 18.787 36.219 68.386 1.00 15.18 128 GLY A N 1
ATOM 993 C CA . GLY A 1 128 ? 18.243 35.082 67.683 1.00 11.38 128 GLY A CA 1
ATOM 994 C C . GLY A 1 128 ? 18.342 35.291 66.191 1.00 11.04 128 GLY A C 1
ATOM 995 O O . GLY A 1 128 ? 18.779 36.369 65.737 1.00 8.19 128 GLY A O 1
ATOM 996 N N . THR A 1 129 ? 17.957 34.274 65.440 1.00 12.57 129 THR A N 1
ATOM 997 C CA . THR A 1 129 ? 18.044 34.339 64.002 1.00 13.32 129 THR A CA 1
ATOM 998 C C . THR A 1 129 ? 16.835 33.571 63.477 1.00 13.38 129 THR A C 1
ATOM 999 O O . THR A 1 129 ? 16.503 32.602 64.114 1.00 17.99 129 THR A O 1
ATOM 1003 N N . THR A 1 130 ? 16.123 34.057 62.426 1.00 14.34 130 THR A N 1
ATOM 1004 C CA . THR A 1 130 ? 15.224 33.191 61.659 1.00 15.79 130 THR A CA 1
ATOM 1005 C C . THR A 1 130 ? 15.807 32.991 60.266 1.00 17.10 130 THR A C 1
ATOM 1006 O O . THR A 1 130 ? 16.499 33.843 59.784 1.00 14.20 130 THR A O 1
ATOM 1010 N N . TYR A 1 131 ? 15.415 31.907 59.573 1.00 16.00 131 TYR A N 1
ATOM 1011 C CA . TYR A 1 131 ? 16.142 31.425 58.381 1.00 13.69 131 TYR A CA 1
ATOM 1012 C C . TYR A 1 131 ? 15.193 31.659 57.272 1.00 16.62 131 TYR A C 1
ATOM 1013 O O . TYR A 1 131 ? 14.037 31.250 57.363 1.00 18.59 131 TYR A O 1
ATOM 1022 N N . VAL A 1 132 ? 15.680 32.339 56.254 1.00 17.78 132 VAL A N 1
ATOM 1023 C CA . VAL A 1 132 ? 14.829 32.830 55.192 1.00 20.70 132 VAL A CA 1
ATOM 1024 C C . VAL A 1 132 ? 15.050 31.971 53.895 1.00 22.33 132 VAL A C 1
ATOM 1025 O O . VAL A 1 132 ? 14.109 31.621 53.188 1.00 20.04 132 VAL A O 1
ATOM 1029 N N . ALA A 1 133 ? 16.296 31.571 53.654 1.00 23.46 133 ALA A N 1
ATOM 1030 C CA . ALA A 1 133 ? 16.645 30.666 52.536 1.00 24.93 133 ALA A CA 1
ATOM 1031 C C . ALA A 1 133 ? 17.846 29.815 52.942 1.00 27.60 133 ALA A C 1
ATOM 1032 O O . ALA A 1 133 ? 18.849 30.353 53.265 1.00 28.32 133 ALA A O 1
ATOM 1034 N N . MET A 1 134 ? 17.696 28.488 52.974 1.00 31.89 134 MET A N 1
ATOM 1035 C CA . MET A 1 134 ? 18.768 27.516 53.296 1.00 38.43 134 MET A CA 1
ATOM 1036 C C . MET A 1 134 ? 18.601 26.535 52.156 1.00 46.50 134 MET A C 1
ATOM 1037 O O . MET A 1 134 ? 17.567 25.884 52.125 1.00 47.67 134 MET A O 1
ATOM 1042 N N . PRO A 1 135 ? 19.569 26.407 51.197 1.00 53.32 135 PRO A N 1
ATOM 1043 C CA . PRO A 1 135 ? 20.793 25.657 50.762 1.00 59.04 135 PRO A CA 1
ATOM 1044 C C . PRO A 1 135 ? 21.144 24.140 50.822 1.00 63.70 135 PRO A C 1
ATOM 1045 O O . PRO A 1 135 ? 21.878 23.729 49.926 1.00 64.83 135 PRO A O 1
ATOM 1049 N N . GLU A 1 136 ? 20.731 23.262 51.733 1.00 67.00 136 GLU A N 1
ATOM 1050 C CA . GLU A 1 136 ? 19.692 23.299 52.719 1.00 70.18 136 GLU A CA 1
ATOM 1051 C C . GLU A 1 136 ? 20.352 22.180 53.570 1.00 71.78 136 GLU A C 1
ATOM 1052 O O . GLU A 1 136 ? 19.796 21.664 54.534 1.00 72.45 136 GLU A O 1
ATOM 1058 N N . GLY A 1 137 ? 21.554 21.784 53.141 1.00 72.16 137 GLY A N 1
ATOM 1059 C CA . GLY A 1 137 ? 22.661 21.455 54.070 1.00 71.78 137 GLY A CA 1
ATOM 1060 C C . GLY A 1 137 ? 23.467 22.771 54.143 1.00 70.25 137 GLY A C 1
ATOM 1061 O O . GLY A 1 137 ? 23.533 23.498 53.118 1.00 70.56 137 GLY A O 1
ATOM 1062 N N . THR A 1 138 ? 24.113 23.099 55.284 1.00 66.19 138 THR A N 1
ATOM 1063 C CA . THR A 1 138 ? 24.463 22.157 56.365 1.00 61.15 138 THR A CA 1
ATOM 1064 C C . THR A 1 138 ? 24.071 22.688 57.772 1.00 54.02 138 THR A C 1
ATOM 1065 O O . THR A 1 138 ? 22.907 23.073 57.996 1.00 51.46 138 THR A O 1
ATOM 1069 N N . SER A 1 139 ? 25.020 22.667 58.724 1.00 48.55 139 SER A N 1
ATOM 1070 C CA . SER A 1 139 ? 24.828 23.363 60.008 1.00 42.66 139 SER A CA 1
ATOM 1071 C C . SER A 1 139 ? 24.975 24.815 59.759 1.00 36.78 139 SER A C 1
ATOM 1072 O O . SER A 1 139 ? 25.889 25.235 59.060 1.00 40.65 139 SER A O 1
ATOM 1075 N N . ALA A 1 140 ? 24.054 25.598 60.292 1.00 28.47 140 ALA A N 1
ATOM 1076 C CA . ALA A 1 140 ? 24.112 27.010 60.118 1.00 24.17 140 ALA A CA 1
ATOM 1077 C C . ALA A 1 140 ? 24.530 27.778 61.416 1.00 24.37 140 ALA A C 1
ATOM 1078 O O . ALA A 1 140 ? 24.754 28.987 61.349 1.00 27.62 140 ALA A O 1
ATOM 1080 N N . LEU A 1 141 ? 24.660 27.080 62.560 1.00 17.57 141 LEU A N 1
ATOM 1081 C CA . LEU A 1 141 ? 24.941 27.757 63.838 1.00 20.57 141 LEU A CA 1
ATOM 1082 C C . LEU A 1 141 ? 25.659 26.769 64.732 1.00 20.55 141 LEU A C 1
ATOM 1083 O O . LEU A 1 141 ? 25.267 25.601 64.767 1.00 22.99 141 LEU A O 1
ATOM 1088 N N . LYS A 1 142 ? 26.681 27.234 65.426 1.00 17.77 142 LYS A N 1
ATOM 1089 C CA . LYS A 1 142 ? 27.427 26.436 66.391 1.00 21.93 142 LYS A CA 1
ATOM 1090 C C . LYS A 1 142 ? 27.523 27.318 67.599 1.00 21.60 142 LYS A C 1
ATOM 1091 O O . LYS A 1 142 ? 27.940 28.486 67.520 1.00 23.58 142 LYS A O 1
ATOM 1097 N N . LEU A 1 143 ? 27.085 26.761 68.720 1.00 17.38 143 LEU A N 1
ATOM 1098 C CA . LEU A 1 143 ? 27.109 27.447 70.027 1.00 16.60 143 LEU A CA 1
ATOM 1099 C C . LEU A 1 143 ? 28.210 26.868 70.863 1.00 17.07 143 LEU A C 1
ATOM 1100 O O . LEU A 1 143 ? 28.418 25.637 70.861 1.00 20.24 143 LEU A O 1
ATOM 1105 N N . GLU A 1 144 ? 28.957 27.745 71.537 1.00 18.31 144 GLU A N 1
ATOM 1106 C CA . GLU A 1 144 ? 30.078 27.303 72.332 1.00 20.72 144 GLU A CA 1
ATOM 1107 C C . GLU A 1 144 ? 29.720 27.351 73.834 1.00 17.77 144 GLU A C 1
ATOM 1108 O O . GLU A 1 144 ? 29.054 28.321 74.260 1.00 19.73 144 GLU A O 1
ATOM 1114 N N . ASP A 1 145 ? 30.104 26.317 74.624 1.00 15.14 145 ASP A N 1
ATOM 1115 C CA . ASP A 1 145 ? 30.022 26.360 76.100 1.00 12.90 145 ASP A CA 1
ATOM 1116 C C . ASP A 1 145 ? 30.667 27.679 76.674 1.00 16.61 145 ASP A C 1
ATOM 1117 O O . ASP A 1 145 ? 31.826 28.013 76.407 1.00 20.84 145 ASP A O 1
ATOM 1122 N N . PRO A 1 146 ? 29.859 28.473 77.409 1.00 18.76 146 PRO A N 1
ATOM 1123 C CA . PRO A 1 146 ? 30.219 29.739 78.027 1.00 15.20 146 PRO A CA 1
ATOM 1124 C C . PRO A 1 146 ? 31.311 29.452 79.045 1.00 15.51 146 PRO A C 1
ATOM 1125 O O . PRO A 1 146 ? 32.127 30.301 79.348 1.00 19.21 146 PRO A O 1
ATOM 1129 N N . ARG A 1 147 ? 31.374 28.193 79.513 1.00 16.11 147 ARG A N 1
ATOM 1130 C CA . ARG A 1 147 ? 32.394 27.821 80.486 1.00 15.08 147 ARG A CA 1
ATOM 1131 C C . ARG A 1 147 ? 33.673 27.361 79.814 1.00 17.68 147 ARG A C 1
ATOM 1132 O O . ARG A 1 147 ? 34.593 26.970 80.518 1.00 17.57 147 ARG A O 1
ATOM 1140 N N . LEU A 1 148 ? 33.729 27.343 78.491 1.00 19.71 148 LEU A N 1
ATOM 1141 C CA . LEU A 1 148 ? 34.927 26.787 77.820 1.00 23.26 148 LEU A CA 1
ATOM 1142 C C . LEU A 1 148 ? 36.187 27.366 78.352 1.00 21.09 148 LEU A C 1
ATOM 1143 O O . LEU A 1 148 ? 37.092 26.620 78.740 1.00 25.54 148 LEU A O 1
ATOM 1148 N N . PRO A 1 149 ? 36.294 28.704 78.420 1.00 18.84 149 PRO A N 1
ATOM 1149 C CA . PRO A 1 149 ? 37.596 29.245 78.892 1.00 19.00 149 PRO A CA 1
ATOM 1150 C C . PRO A 1 149 ? 37.873 28.994 80.397 1.00 22.72 149 PRO A C 1
ATOM 1151 O O . PRO A 1 149 ? 38.999 29.209 80.844 1.00 21.55 149 PRO A O 1
ATOM 1155 N N . PHE A 1 150 ? 36.871 28.526 81.163 1.00 21.07 150 PHE A N 1
ATOM 1156 C CA . PHE A 1 150 ? 37.123 28.152 82.566 1.00 20.67 150 PHE A CA 1
ATOM 1157 C C . PHE A 1 150 ? 37.605 26.710 82.650 1.00 18.89 150 PHE A C 1
ATOM 1158 O O . PHE A 1 150 ? 38.091 26.259 83.695 1.00 19.04 150 PHE A O 1
ATOM 1166 N N . MET A 1 151 ? 37.494 26.006 81.539 1.00 18.88 151 MET A N 1
ATOM 1167 C CA . MET A 1 151 ? 37.880 24.586 81.426 1.00 16.00 151 MET A CA 1
ATOM 1168 C C . MET A 1 151 ? 39.275 24.281 80.932 1.00 19.68 151 MET A C 1
ATOM 1169 O O . MET A 1 151 ? 39.519 23.187 80.409 1.00 22.34 151 MET A O 1
ATOM 1174 N N . MET A 1 152 ? 40.247 25.166 81.153 1.00 19.76 152 MET A N 1
ATOM 1175 C CA . MET A 1 152 ? 41.596 24.962 80.559 1.00 16.37 152 MET A CA 1
ATOM 1176 C C . MET A 1 152 ? 42.345 23.764 81.133 1.00 15.93 152 MET A C 1
ATOM 1177 O O . MET A 1 152 ? 43.116 23.113 80.414 1.00 21.12 152 MET A O 1
ATOM 1182 N N . ALA A 1 153 ? 42.092 23.405 82.394 1.00 14.60 153 ALA A N 1
ATOM 1183 C CA . ALA A 1 153 ? 42.911 22.415 83.119 1.00 17.77 153 ALA A CA 1
ATOM 1184 C C . ALA A 1 153 ? 42.155 21.071 82.977 1.00 20.42 153 ALA A C 1
ATOM 1185 O O . ALA A 1 153 ? 42.737 20.008 83.201 1.00 20.95 153 ALA A O 1
ATOM 1187 N N . ALA A 1 154 ? 40.894 21.129 82.514 1.00 16.94 154 ALA A N 1
ATOM 1188 C CA . ALA A 1 154 ? 39.989 19.944 82.518 1.00 17.95 154 ALA A CA 1
ATOM 1189 C C . ALA A 1 154 ? 40.192 19.067 81.301 1.00 21.92 154 ALA A C 1
ATOM 1190 O O . ALA A 1 154 ? 40.513 19.577 80.239 1.00 22.75 154 ALA A O 1
ATOM 1192 N N . PRO A 1 155 ? 40.087 17.718 81.472 1.00 22.79 155 PRO A N 1
ATOM 1193 C CA . PRO A 1 155 ? 40.113 16.869 80.273 1.00 21.70 155 PRO A CA 1
ATOM 1194 C C . PRO A 1 155 ? 39.028 17.294 79.262 1.00 22.20 155 PRO A C 1
ATOM 1195 O O . PRO A 1 155 ? 38.015 17.894 79.601 1.00 21.75 155 PRO A O 1
ATOM 1199 N N . THR A 1 156 ? 39.299 17.051 77.990 1.00 23.44 156 THR A N 1
ATOM 1200 C CA . THR A 1 156 ? 38.285 17.218 76.975 1.00 23.88 156 THR A CA 1
ATOM 1201 C C . THR A 1 156 ? 37.216 16.184 77.252 1.00 23.51 156 THR A C 1
ATOM 1202 O O . THR A 1 156 ? 37.463 15.076 77.759 1.00 26.39 156 THR A O 1
ATOM 1206 N N . ARG A 1 157 ? 36.036 16.485 76.784 1.00 23.37 157 ARG A N 1
ATOM 1207 C CA . ARG A 1 157 ? 34.925 15.587 77.025 1.00 25.26 157 ARG A CA 1
ATOM 1208 C C . ARG A 1 157 ? 34.593 14.736 75.829 1.00 25.78 157 ARG A C 1
ATOM 1209 O O . ARG A 1 157 ? 34.655 15.222 74.697 1.00 27.72 157 ARG A O 1
ATOM 1217 N N . ARG A 1 158 ? 34.200 13.488 76.085 1.00 24.41 158 ARG A N 1
ATOM 1218 C CA . ARG A 1 158 ? 33.672 12.568 75.034 1.00 26.84 158 ARG A CA 1
ATOM 1219 C C . ARG A 1 158 ? 32.474 13.223 74.356 1.00 25.57 158 ARG A C 1
ATOM 1220 O O . ARG A 1 158 ? 31.705 13.974 74.993 1.00 26.57 158 ARG A O 1
ATOM 1228 N N . LYS A 1 159 ? 32.312 12.979 73.058 1.00 23.55 159 LYS A N 1
ATOM 1229 C CA . LYS A 1 159 ? 31.239 13.573 72.270 1.00 24.19 159 LYS A CA 1
ATOM 1230 C C . LYS A 1 159 ? 30.114 12.549 72.369 1.00 22.47 159 LYS A C 1
ATOM 1231 O O . LYS A 1 159 ? 29.860 11.854 71.404 1.00 21.51 159 LYS A O 1
ATOM 1237 N N . GLY A 1 160 ? 29.517 12.415 73.556 1.00 22.39 160 GLY A N 1
ATOM 1238 C CA . GLY A 1 160 ? 28.570 11.325 73.870 1.00 23.70 160 GLY A CA 1
ATOM 1239 C C . GLY A 1 160 ? 27.139 11.760 73.612 1.00 27.73 160 GLY A C 1
ATOM 1240 O O . GLY A 1 160 ? 26.904 12.820 73.039 1.00 29.88 160 GLY A O 1
ATOM 1241 N N . ALA A 1 161 ? 26.178 10.960 74.061 1.00 26.22 161 ALA A N 1
ATOM 1242 C CA . ALA A 1 161 ? 24.782 11.176 73.679 1.00 25.15 161 ALA A CA 1
ATOM 1243 C C . ALA A 1 161 ? 23.936 12.009 74.688 1.00 24.26 161 ALA A C 1
ATOM 1244 O O . ALA A 1 161 ? 22.728 12.202 74.496 1.00 24.75 161 ALA A O 1
ATOM 1246 N N . ARG A 1 162 ? 24.568 12.490 75.760 1.00 23.16 162 ARG A N 1
ATOM 1247 C CA . ARG A 1 162 ? 23.928 13.386 76.668 1.00 23.21 162 ARG A CA 1
ATOM 1248 C C . ARG A 1 162 ? 24.353 14.761 76.225 1.00 23.00 162 ARG A C 1
ATOM 1249 O O . ARG A 1 162 ? 25.438 15.236 76.576 1.00 20.83 162 ARG A O 1
ATOM 1257 N N . GLU A 1 163 ? 23.497 15.363 75.418 1.00 22.56 163 GLU A N 1
ATOM 1258 C CA A GLU A 1 163 ? 23.732 16.662 74.824 0.50 23.05 163 GLU A CA 1
ATOM 1259 C CA B GLU A 1 163 ? 23.809 16.644 74.822 0.50 22.30 163 GLU A CA 1
ATOM 1260 C C . GLU A 1 163 ? 24.016 17.767 75.857 1.00 21.67 163 GLU A C 1
ATOM 1261 O O . GLU A 1 163 ? 24.686 18.751 75.551 1.00 23.45 163 GLU A O 1
ATOM 1272 N N . GLU A 1 164 ? 23.506 17.618 77.081 1.00 17.64 164 GLU A N 1
ATOM 1273 C CA . GLU A 1 164 ? 23.770 18.685 78.044 1.00 15.87 164 GLU A CA 1
ATOM 1274 C C . GLU A 1 164 ? 25.201 18.673 78.552 1.00 18.01 164 GLU A C 1
ATOM 1275 O O . GLU A 1 164 ? 25.641 19.627 79.220 1.00 16.69 164 GLU A O 1
ATOM 1281 N N . LEU A 1 165 ? 25.958 17.605 78.293 1.00 18.40 165 LEU A N 1
ATOM 1282 C CA . LEU A 1 165 ? 27.343 17.647 78.660 1.00 21.86 165 LEU A CA 1
ATOM 1283 C C . LEU A 1 165 ? 28.322 18.029 77.555 1.00 23.83 165 LEU A C 1
ATOM 1284 O O . LEU A 1 165 ? 29.552 17.968 77.747 1.00 26.52 165 LEU A O 1
ATOM 1289 N N . ARG A 1 166 ? 27.818 18.367 76.392 1.00 20.37 166 ARG A N 1
ATOM 1290 C CA . ARG A 1 166 ? 28.696 18.558 75.241 1.00 18.44 166 ARG A CA 1
ATOM 1291 C C . ARG A 1 166 ? 29.179 19.965 75.232 1.00 19.98 166 ARG A C 1
ATOM 1292 O O . ARG A 1 166 ? 28.436 20.855 75.691 1.00 19.83 166 ARG A O 1
ATOM 1300 N N . THR A 1 167 ? 30.364 20.187 74.644 1.00 17.88 167 THR A N 1
ATOM 1301 C CA . THR A 1 167 ? 31.079 21.507 74.733 1.00 20.08 167 THR A CA 1
ATOM 1302 C C . THR A 1 167 ? 30.665 22.527 73.654 1.00 21.72 167 THR A C 1
ATOM 1303 O O . THR A 1 167 ? 30.759 23.786 73.824 1.00 19.34 167 THR A O 1
ATOM 1307 N N . PHE A 1 168 ? 30.223 21.970 72.512 1.00 20.94 168 PHE A N 1
ATOM 1308 C CA . PHE A 1 168 ? 29.682 22.727 71.395 1.00 20.42 168 PHE A CA 1
ATOM 1309 C C . PHE A 1 168 ? 28.415 22.064 71.046 1.00 21.46 168 PHE A C 1
ATOM 1310 O O . PHE A 1 168 ? 28.241 20.831 71.205 1.00 20.78 168 PHE A O 1
ATOM 1318 N N . ARG A 1 169 ? 27.473 22.877 70.672 1.00 21.48 169 ARG A N 1
ATOM 1319 C CA . ARG A 1 169 ? 26.256 22.402 70.087 1.00 20.36 169 ARG A CA 1
ATOM 1320 C C . ARG A 1 169 ? 26.074 23.007 68.630 1.00 20.10 169 ARG A C 1
ATOM 1321 O O . ARG A 1 169 ? 26.035 24.223 68.459 1.00 16.90 169 ARG A O 1
ATOM 1329 N N . SER A 1 170 ? 25.941 22.141 67.620 1.00 20.54 170 SER A N 1
ATOM 1330 C CA . SER A 1 170 ? 25.694 22.525 66.212 1.00 21.85 170 SER A CA 1
ATOM 1331 C C . SER A 1 170 ? 24.244 22.480 65.931 1.00 22.94 170 SER A C 1
ATOM 1332 O O . SER A 1 170 ? 23.513 21.596 66.490 1.00 23.41 170 SER A O 1
ATOM 1335 N N . VAL A 1 171 ? 23.773 23.423 65.108 1.00 17.33 171 VAL A N 1
ATOM 1336 C CA . VAL A 1 171 ? 22.324 23.481 64.916 1.00 18.26 171 VAL A CA 1
ATOM 1337 C C . VAL A 1 171 ? 22.084 23.453 63.429 1.00 19.39 171 VAL A C 1
ATOM 1338 O O . VAL A 1 171 ? 22.762 24.161 62.691 1.00 18.34 171 VAL A O 1
ATOM 1342 N N . ALA A 1 172 ? 21.171 22.615 62.977 1.00 19.79 172 ALA A N 1
ATOM 1343 C CA . ALA A 1 172 ? 20.910 22.581 61.586 1.00 20.14 172 ALA A CA 1
ATOM 1344 C C . ALA A 1 172 ? 19.420 22.889 61.320 1.00 26.14 172 ALA A C 1
ATOM 1345 O O . ALA A 1 172 ? 18.591 22.002 61.249 1.00 28.72 172 ALA A O 1
ATOM 1347 N N . PRO A 1 173 ? 19.085 24.180 61.237 1.00 28.11 173 PRO A N 1
ATOM 1348 C CA . PRO A 1 173 ? 17.712 24.674 61.063 1.00 25.76 173 PRO A CA 1
ATOM 1349 C C . PRO A 1 173 ? 17.232 24.421 59.647 1.00 26.64 173 PRO A C 1
ATOM 1350 O O . PRO A 1 173 ? 18.066 24.177 58.749 1.00 26.20 173 PRO A O 1
ATOM 1354 N N . LYS A 1 174 ? 15.912 24.570 59.424 1.00 24.08 174 LYS A N 1
ATOM 1355 C CA . LYS A 1 174 ? 15.334 24.505 58.075 1.00 23.30 174 LYS A CA 1
ATOM 1356 C C . LYS A 1 174 ? 14.850 25.933 57.823 1.00 20.22 174 LYS A C 1
ATOM 1357 O O . LYS A 1 174 ? 14.673 26.678 58.811 1.00 14.97 174 LYS A O 1
ATOM 1363 N N . VAL A 1 175 ? 14.591 26.323 56.557 1.00 20.68 175 VAL A N 1
ATOM 1364 C CA . VAL A 1 175 ? 13.813 27.528 56.317 1.00 19.58 175 VAL A CA 1
ATOM 1365 C C . VAL A 1 175 ? 12.571 27.551 57.168 1.00 20.76 175 VAL A C 1
ATOM 1366 O O . VAL A 1 175 ? 11.880 26.480 57.368 1.00 19.91 175 VAL A O 1
ATOM 1370 N N . GLY A 1 176 ? 12.232 28.762 57.602 1.00 20.34 176 GLY A N 1
ATOM 1371 C CA . GLY A 1 176 ? 11.121 28.987 58.491 1.00 20.88 176 GLY A CA 1
ATOM 1372 C C . GLY A 1 176 ? 11.386 28.851 59.974 1.00 21.15 176 GLY A C 1
ATOM 1373 O O . GLY A 1 176 ? 10.515 29.194 60.758 1.00 22.57 176 GLY A O 1
ATOM 1374 N N . ASP A 1 177 ? 12.566 28.354 60.396 1.00 19.55 177 ASP A N 1
ATOM 1375 C CA . ASP A 1 177 ? 12.784 28.105 61.813 1.00 19.62 177 ASP A CA 1
ATOM 1376 C C . ASP A 1 177 ? 13.295 29.394 62.383 1.00 19.37 177 ASP A C 1
ATOM 1377 O O . ASP A 1 177 ? 13.936 30.194 61.659 1.00 18.35 177 ASP A O 1
ATOM 1382 N N . VAL A 1 178 ? 13.022 29.574 63.670 1.00 17.45 178 VAL A N 1
ATOM 1383 C CA . VAL A 1 178 ? 13.623 30.639 64.458 1.00 19.30 178 VAL A CA 1
ATOM 1384 C C . VAL A 1 178 ? 14.439 29.985 65.607 1.00 18.79 178 VAL A C 1
ATOM 1385 O O . VAL A 1 178 ? 13.973 29.035 66.278 1.00 18.33 178 VAL A O 1
ATOM 1389 N N . LEU A 1 179 ? 15.671 30.451 65.787 1.00 16.81 179 LEU A N 1
ATOM 1390 C CA . LEU A 1 179 ? 16.479 30.170 66.990 1.00 14.94 179 LEU A CA 1
ATOM 1391 C C . LEU A 1 179 ? 16.626 31.397 67.938 1.00 16.78 179 LEU A C 1
ATOM 1392 O O . LEU A 1 179 ? 16.837 32.516 67.484 1.00 17.76 179 LEU A O 1
ATOM 1397 N N . LEU A 1 180 ? 16.580 31.174 69.258 1.00 9.76 180 LEU A N 1
ATOM 1398 C CA . LEU A 1 180 ? 16.843 32.250 70.240 1.00 15.21 180 LEU A CA 1
ATOM 1399 C C . LEU A 1 180 ? 17.853 31.762 71.304 1.00 14.57 180 LEU A C 1
ATOM 1400 O O . LEU A 1 180 ? 17.851 30.582 71.682 1.00 13.54 180 LEU A O 1
ATOM 1405 N N . TRP A 1 181 ? 18.622 32.690 71.885 1.00 14.12 181 TRP A N 1
ATOM 1406 C CA . TRP A 1 181 ? 19.540 32.327 72.988 1.00 15.81 181 TRP A CA 1
ATOM 1407 C C . TRP A 1 181 ? 19.816 33.566 73.807 1.00 15.47 181 TRP A C 1
ATOM 1408 O O . TRP A 1 181 ? 19.508 34.694 73.373 1.00 15.67 181 TRP A O 1
ATOM 1419 N N . GLU A 1 182 ? 20.428 33.422 74.995 1.00 15.27 182 GLU A N 1
ATOM 1420 C CA . GLU A 1 182 ? 20.795 34.571 75.749 1.00 12.73 182 GLU A CA 1
ATOM 1421 C C . GLU A 1 182 ? 22.047 35.233 75.107 1.00 13.80 182 GLU A C 1
ATOM 1422 O O . GLU A 1 182 ? 22.991 34.515 74.759 1.00 13.24 182 GLU A O 1
ATOM 1428 N N . SER A 1 183 ? 22.064 36.585 74.992 1.00 9.13 183 SER A N 1
ATOM 1429 C CA . SER A 1 183 ? 23.023 37.291 74.156 1.00 14.32 183 SER A CA 1
ATOM 1430 C C . SER A 1 183 ? 24.471 37.115 74.544 1.00 15.59 183 SER A C 1
ATOM 1431 O O . SER A 1 183 ? 25.367 37.414 73.728 1.00 15.45 183 SER A O 1
ATOM 1434 N N . TRP A 1 184 ? 24.734 36.661 75.794 1.00 13.62 184 TRP A N 1
ATOM 1435 C CA . TRP A 1 184 ? 26.141 36.453 76.205 1.00 16.33 184 TRP A CA 1
ATOM 1436 C C . TRP A 1 184 ? 26.726 35.147 75.651 1.00 20.69 184 TRP A C 1
ATOM 1437 O O . TRP A 1 184 ? 27.921 34.820 75.914 1.00 17.97 184 TRP A O 1
ATOM 1448 N N . LEU A 1 185 ? 25.885 34.354 74.951 1.00 18.21 185 LEU A N 1
ATOM 1449 C CA . LEU A 1 185 ? 26.332 33.063 74.490 1.00 18.86 185 LEU A CA 1
ATOM 1450 C C . LEU A 1 185 ? 27.090 33.209 73.153 1.00 20.09 185 LEU A C 1
ATOM 1451 O O . LEU A 1 185 ? 26.600 33.846 72.190 1.00 21.10 185 LEU A O 1
ATOM 1456 N N . ARG A 1 186 ? 28.301 32.659 73.139 1.00 20.71 186 ARG A N 1
ATOM 1457 C CA . ARG A 1 186 ? 29.179 32.694 71.969 1.00 16.13 186 ARG A CA 1
ATOM 1458 C C . ARG A 1 186 ? 28.693 31.739 70.878 1.00 18.09 186 ARG A C 1
ATOM 1459 O O . ARG A 1 186 ? 28.227 30.597 71.182 1.00 17.05 186 ARG A O 1
ATOM 1467 N N . HIS A 1 187 ? 28.725 32.194 69.622 1.00 17.97 187 HIS A N 1
ATOM 1468 C CA . HIS A 1 187 ? 28.120 31.437 68.520 1.00 16.67 187 HIS A CA 1
ATOM 1469 C C . HIS A 1 187 ? 28.829 31.845 67.207 1.00 16.88 187 HIS A C 1
ATOM 1470 O O . HIS A 1 187 ? 29.287 32.978 67.055 1.00 18.84 187 HIS A O 1
ATOM 1477 N N . GLU A 1 188 ? 28.861 30.900 66.258 1.00 15.57 188 GLU A N 1
ATOM 1478 C CA . GLU A 1 188 ? 29.671 31.084 65.094 1.00 20.68 188 GLU A CA 1
ATOM 1479 C C . GLU A 1 188 ? 28.757 30.636 63.999 1.00 18.61 188 GLU A C 1
ATOM 1480 O O . GLU A 1 188 ? 27.930 29.679 64.198 1.00 18.68 188 GLU A O 1
ATOM 1486 N N . VAL A 1 189 ? 28.998 31.165 62.829 1.00 17.77 189 VAL A N 1
ATOM 1487 C CA . VAL A 1 189 ? 28.253 30.656 61.691 1.00 17.32 189 VAL A CA 1
ATOM 1488 C C . VAL A 1 189 ? 29.198 29.957 60.700 1.00 21.99 189 VAL A C 1
ATOM 1489 O O . VAL A 1 189 ? 29.979 30.607 59.984 1.00 20.16 189 VAL A O 1
ATOM 1493 N N . PRO A 1 190 ? 29.089 28.624 60.604 1.00 26.37 190 PRO A N 1
ATOM 1494 C CA . PRO A 1 190 ? 29.874 27.830 59.657 1.00 27.27 190 PRO A CA 1
ATOM 1495 C C . PRO A 1 190 ? 29.750 28.283 58.181 1.00 28.32 190 PRO A C 1
ATOM 1496 O O . PRO A 1 190 ? 28.693 28.800 57.753 1.00 30.51 190 PRO A O 1
ATOM 1500 N N . MET A 1 191 ? 30.821 28.076 57.426 1.00 23.98 191 MET A N 1
ATOM 1501 C CA . MET A 1 191 ? 30.878 28.473 55.987 1.00 23.65 191 MET A CA 1
ATOM 1502 C C . MET A 1 191 ? 29.703 27.949 55.189 1.00 23.63 191 MET A C 1
ATOM 1503 O O . MET A 1 191 ? 29.332 26.758 55.273 1.00 23.95 191 MET A O 1
ATOM 1508 N N . ASN A 1 192 ? 29.118 28.813 54.382 1.00 23.41 192 ASN A N 1
ATOM 1509 C CA . ASN A 1 192 ? 28.120 28.358 53.423 1.00 23.49 192 ASN A CA 1
ATOM 1510 C C . ASN A 1 192 ? 28.809 27.519 52.349 1.00 25.09 192 ASN A C 1
ATOM 1511 O O . ASN A 1 192 ? 29.526 28.053 51.534 1.00 26.26 192 ASN A O 1
ATOM 1516 N N . MET A 1 193 ? 28.591 26.207 52.358 1.00 26.04 193 MET A N 1
ATOM 1517 C CA . MET A 1 193 ? 29.255 25.338 51.382 1.00 29.18 193 MET A CA 1
ATOM 1518 C C . MET A 1 193 ? 28.427 25.201 50.108 1.00 29.92 193 MET A C 1
ATOM 1519 O O . MET A 1 193 ? 28.980 24.825 49.049 1.00 32.42 193 MET A O 1
ATOM 1524 N N . ALA A 1 194 ? 27.144 25.554 50.173 1.00 26.53 194 ALA A N 1
ATOM 1525 C CA . ALA A 1 194 ? 26.268 25.542 48.961 1.00 25.34 194 ALA A CA 1
ATOM 1526 C C . ALA A 1 194 ? 26.615 26.639 47.964 1.00 25.17 194 ALA A C 1
ATOM 1527 O O . ALA A 1 194 ? 27.264 27.603 48.338 1.00 25.55 194 ALA A O 1
ATOM 1529 N N . GLU A 1 195 ? 26.194 26.539 46.694 1.00 29.05 195 GLU A N 1
ATOM 1530 C CA . GLU A 1 195 ? 26.332 27.703 45.811 1.00 31.39 195 GLU A CA 1
ATOM 1531 C C . GLU A 1 195 ? 25.245 28.796 45.965 1.00 33.22 195 GLU A C 1
ATOM 1532 O O . GLU A 1 195 ? 25.496 29.962 45.661 1.00 34.08 195 GLU A O 1
ATOM 1538 N N . GLU A 1 196 ? 24.050 28.419 46.411 1.00 33.94 196 GLU A N 1
ATOM 1539 C CA . GLU A 1 196 ? 22.982 29.423 46.651 1.00 34.52 196 GLU A CA 1
ATOM 1540 C C . GLU A 1 196 ? 23.231 30.187 47.955 1.00 30.28 196 GLU A C 1
ATOM 1541 O O . GLU A 1 196 ? 23.858 29.647 48.865 1.00 25.63 196 GLU A O 1
ATOM 1547 N N . ASP A 1 197 ? 22.755 31.430 48.033 1.00 30.44 197 ASP A N 1
ATOM 1548 C CA . ASP A 1 197 ? 22.929 32.217 49.245 1.00 28.05 197 ASP A CA 1
ATOM 1549 C C . ASP A 1 197 ? 22.149 31.577 50.386 1.00 26.63 197 ASP A C 1
ATOM 1550 O O . ASP A 1 197 ? 21.130 30.891 50.177 1.00 24.92 197 ASP A O 1
ATOM 1555 N N . ARG A 1 198 ? 22.679 31.748 51.580 1.00 23.10 198 ARG A N 1
ATOM 1556 C CA . ARG A 1 198 ? 21.936 31.472 52.826 1.00 24.78 198 ARG A CA 1
ATOM 1557 C C . ARG A 1 198 ? 21.447 32.842 53.365 1.00 25.06 198 ARG A C 1
ATOM 1558 O O . ARG A 1 198 ? 22.241 33.688 53.729 1.00 27.50 198 ARG A O 1
ATOM 1566 N N . ILE A 1 199 ? 20.140 33.049 53.406 1.00 23.19 199 ILE A N 1
ATOM 1567 C CA . ILE A 1 199 ? 19.569 34.309 53.825 1.00 17.20 199 ILE A CA 1
ATOM 1568 C C . ILE A 1 199 ? 19.002 34.133 55.213 1.00 18.91 199 ILE A C 1
ATOM 1569 O O . ILE A 1 199 ? 18.241 33.202 55.427 1.00 16.84 199 ILE A O 1
ATOM 1574 N N . SER A 1 200 ? 19.394 34.977 56.161 1.00 18.81 200 SER A N 1
ATOM 1575 C CA . SER A 1 200 ? 18.719 34.919 57.456 1.00 15.45 200 SER A CA 1
ATOM 1576 C C . SER A 1 200 ? 18.445 36.313 57.999 1.00 16.13 200 SER A C 1
ATOM 1577 O O . SER A 1 200 ? 18.956 37.301 57.446 1.00 18.58 200 SER A O 1
ATOM 1580 N N . VAL A 1 201 ? 17.667 36.391 59.062 1.00 15.29 201 VAL A N 1
ATOM 1581 C CA . VAL A 1 201 ? 17.407 37.709 59.741 1.00 18.33 201 VAL A CA 1
ATOM 1582 C C . VAL A 1 201 ? 17.763 37.551 61.208 1.00 14.35 201 VAL A C 1
ATOM 1583 O O . VAL A 1 201 ? 17.228 36.669 61.880 1.00 14.42 201 VAL A O 1
ATOM 1587 N N . SER A 1 202 ? 18.699 38.352 61.682 1.00 15.46 202 SER A N 1
ATOM 1588 C CA . SER A 1 202 ? 19.103 38.236 63.116 1.00 15.92 202 SER A CA 1
ATOM 1589 C C . SER A 1 202 ? 18.650 39.474 63.919 1.00 17.43 202 SER A C 1
ATOM 1590 O O . SER A 1 202 ? 18.393 40.484 63.313 1.00 17.46 202 SER A O 1
ATOM 1593 N N . PHE A 1 203 ? 18.601 39.398 65.260 1.00 17.06 203 PHE A N 1
ATOM 1594 C CA . PHE A 1 203 ? 17.971 40.416 66.024 1.00 16.36 203 PHE A CA 1
ATOM 1595 C C . PHE A 1 203 ? 18.392 40.326 67.477 1.00 17.26 203 PHE A C 1
ATOM 1596 O O . PHE A 1 203 ? 18.888 39.299 67.903 1.00 19.16 203 PHE A O 1
ATOM 1604 N N . ASN A 1 204 ? 18.326 41.454 68.202 1.00 15.48 204 ASN A N 1
ATOM 1605 C CA . ASN A 1 204 ? 18.635 41.518 69.629 1.00 15.91 204 ASN A CA 1
ATOM 1606 C C . ASN A 1 204 ? 17.429 42.103 70.335 1.00 17.96 204 ASN A C 1
ATOM 1607 O O . ASN A 1 204 ? 16.781 42.988 69.828 1.00 15.88 204 ASN A O 1
ATOM 1612 N N . TYR A 1 205 ? 17.084 41.527 71.488 1.00 16.98 205 TYR A N 1
ATOM 1613 C CA . TYR A 1 205 ? 16.037 42.067 72.316 1.00 17.77 205 TYR A CA 1
ATOM 1614 C C . TYR A 1 205 ? 16.703 42.548 73.636 1.00 19.66 205 TYR A C 1
ATOM 1615 O O . TYR A 1 205 ? 17.590 41.861 74.159 1.00 21.22 205 TYR A O 1
ATOM 1624 N N . ALA A 1 206 ? 16.312 43.735 74.121 1.00 20.70 206 ALA A N 1
ATOM 1625 C CA . ALA A 1 206 ? 16.787 44.352 75.378 1.00 22.91 206 ALA A CA 1
ATOM 1626 C C . ALA A 1 206 ? 15.622 44.440 76.281 1.00 25.34 206 ALA A C 1
ATOM 1627 O O . ALA A 1 206 ? 14.487 44.143 75.893 1.00 24.36 206 ALA A O 1
ATOM 1629 N N . TRP A 1 207 ? 15.913 44.864 77.512 1.00 30.34 207 TRP A N 1
ATOM 1630 C CA . TRP A 1 207 ? 14.965 44.813 78.620 1.00 34.10 207 TRP A CA 1
ATOM 1631 C C . TRP A 1 207 ? 14.505 46.230 78.876 1.00 39.37 207 TRP A C 1
ATOM 1632 O O . TRP A 1 207 ? 15.219 46.938 79.560 1.00 42.84 207 TRP A O 1
ATOM 1643 N N . SER B 1 2 ? 44.074 68.314 92.138 1.00 52.80 2 SER B N 1
ATOM 1644 C CA . SER B 1 2 ? 43.330 67.053 92.485 1.00 51.34 2 SER B CA 1
ATOM 1645 C C . SER B 1 2 ? 44.283 65.864 92.708 1.00 48.42 2 SER B C 1
ATOM 1646 O O . SER B 1 2 ? 45.280 65.697 91.970 1.00 48.77 2 SER B O 1
ATOM 1649 N N . LEU B 1 3 ? 43.990 65.075 93.749 1.00 44.28 3 LEU B N 1
ATOM 1650 C CA . LEU B 1 3 ? 44.799 63.894 94.148 1.00 40.36 3 LEU B CA 1
ATOM 1651 C C . LEU B 1 3 ? 44.185 62.582 93.649 1.00 36.72 3 LEU B C 1
ATOM 1652 O O . LEU B 1 3 ? 44.515 61.499 94.172 1.00 37.02 3 LEU B O 1
ATOM 1657 N N . ALA B 1 4 ? 43.271 62.706 92.681 1.00 32.05 4 ALA B N 1
ATOM 1658 C CA . ALA B 1 4 ? 42.564 61.576 92.103 1.00 30.28 4 ALA B CA 1
ATOM 1659 C C . ALA B 1 4 ? 43.580 60.742 91.300 1.00 29.36 4 ALA B C 1
ATOM 1660 O O . ALA B 1 4 ? 44.385 61.300 90.571 1.00 28.58 4 ALA B O 1
ATOM 1662 N N . GLN B 1 5 ? 43.569 59.424 91.494 1.00 28.53 5 GLN B N 1
ATOM 1663 C CA . GLN B 1 5 ? 44.434 58.492 90.785 1.00 26.89 5 GLN B CA 1
ATOM 1664 C C . GLN B 1 5 ? 43.545 57.438 90.180 1.00 25.73 5 GLN B C 1
ATOM 1665 O O . GLN B 1 5 ? 42.623 56.975 90.851 1.00 25.43 5 GLN B O 1
ATOM 1671 N N . ILE B 1 6 ? 43.839 57.034 88.944 1.00 22.06 6 ILE B N 1
ATOM 1672 C CA . ILE B 1 6 ? 43.194 55.862 88.353 1.00 20.63 6 ILE B CA 1
ATOM 1673 C C . ILE B 1 6 ? 44.301 54.857 88.016 1.00 22.29 6 ILE B C 1
ATOM 1674 O O . ILE B 1 6 ? 45.222 55.168 87.261 1.00 23.56 6 ILE B O 1
ATOM 1679 N N . LYS B 1 7 ? 44.267 53.696 88.654 1.00 20.64 7 LYS B N 1
ATOM 1680 C CA . LYS B 1 7 ? 45.355 52.723 88.542 1.00 23.48 7 LYS B CA 1
ATOM 1681 C C . LYS B 1 7 ? 44.906 51.666 87.521 1.00 23.68 7 LYS B C 1
ATOM 1682 O O . LYS B 1 7 ? 43.697 51.387 87.439 1.00 21.72 7 LYS B O 1
ATOM 1688 N N . SER B 1 8 ? 45.849 51.084 86.769 1.00 23.13 8 SER B N 1
ATOM 1689 C CA . SER B 1 8 ? 45.602 49.907 85.913 1.00 23.17 8 SER B CA 1
ATOM 1690 C C . SER B 1 8 ? 45.964 48.591 86.619 1.00 24.10 8 SER B C 1
ATOM 1691 O O . SER B 1 8 ? 47.061 48.458 87.147 1.00 26.04 8 SER B O 1
ATOM 1694 N N . LEU B 1 9 ? 45.054 47.621 86.604 1.00 18.73 9 LEU B N 1
ATOM 1695 C CA . LEU B 1 9 ? 45.329 46.305 87.216 1.00 18.14 9 LEU B CA 1
ATOM 1696 C C . LEU B 1 9 ? 45.039 45.129 86.249 1.00 18.38 9 LEU B C 1
ATOM 1697 O O . LEU B 1 9 ? 44.349 45.321 85.304 1.00 19.96 9 LEU B O 1
ATOM 1702 N N . PHE B 1 10 ? 45.568 43.927 86.522 1.00 17.36 10 PHE B N 1
ATOM 1703 C CA . PHE B 1 10 ? 45.088 42.687 85.899 1.00 15.62 10 PHE B CA 1
ATOM 1704 C C . PHE B 1 10 ? 45.175 42.795 84.403 1.00 18.56 10 PHE B C 1
ATOM 1705 O O . PHE B 1 10 ? 44.252 42.425 83.658 1.00 20.96 10 PHE B O 1
ATOM 1713 N N . ALA B 1 11 ? 46.300 43.316 83.954 1.00 20.49 11 ALA B N 1
ATOM 1714 C CA . ALA B 1 11 ? 46.495 43.538 82.543 1.00 21.92 11 ALA B CA 1
ATOM 1715 C C . ALA B 1 11 ? 47.015 42.250 81.897 1.00 21.60 11 ALA B C 1
ATOM 1716 O O . ALA B 1 11 ? 47.828 41.492 82.459 1.00 21.31 11 ALA B O 1
ATOM 1718 N N . THR B 1 12 ? 46.503 42.030 80.712 1.00 19.32 12 THR B N 1
ATOM 1719 C CA . THR B 1 12 ? 46.890 40.947 79.858 1.00 19.32 12 THR B CA 1
ATOM 1720 C C . THR B 1 12 ? 48.218 41.373 79.161 1.00 19.84 12 THR B C 1
ATOM 1721 O O . THR B 1 12 ? 48.329 42.492 78.671 1.00 22.87 12 THR B O 1
ATOM 1725 N N . ARG B 1 13 ? 49.216 40.483 79.159 1.00 19.01 13 ARG B N 1
ATOM 1726 C CA . ARG B 1 13 ? 50.483 40.807 78.516 1.00 21.76 13 ARG B CA 1
ATOM 1727 C C . ARG B 1 13 ? 50.572 40.166 77.195 1.00 23.55 13 ARG B C 1
ATOM 1728 O O . ARG B 1 13 ? 50.090 39.030 76.970 1.00 22.01 13 ARG B O 1
ATOM 1736 N N . LEU B 1 14 ? 51.073 40.963 76.247 1.00 24.51 14 LEU B N 1
ATOM 1737 C CA . LEU B 1 14 ? 51.328 40.461 74.926 1.00 21.02 14 LEU B CA 1
ATOM 1738 C C . LEU B 1 14 ? 52.804 40.688 74.624 1.00 22.28 14 LEU B C 1
ATOM 1739 O O . LEU B 1 14 ? 53.276 41.838 74.578 1.00 22.75 14 LEU B O 1
ATOM 1744 N N . TYR B 1 15 ? 53.489 39.592 74.383 1.00 21.00 15 TYR B N 1
ATOM 1745 C CA . TYR B 1 15 ? 54.896 39.576 73.988 1.00 20.36 15 TYR B CA 1
ATOM 1746 C C . TYR B 1 15 ? 55.123 39.757 72.461 1.00 20.14 15 TYR B C 1
ATOM 1747 O O . TYR B 1 15 ? 54.415 39.131 71.632 1.00 17.42 15 TYR B O 1
ATOM 1756 N N . HIS B 1 16 ? 56.091 40.616 72.081 1.00 18.72 16 HIS B N 1
ATOM 1757 C CA . HIS B 1 16 ? 56.344 40.928 70.664 1.00 20.25 16 HIS B CA 1
ATOM 1758 C C . HIS B 1 16 ? 57.854 41.026 70.478 1.00 21.24 16 HIS B C 1
ATOM 1759 O O . HIS B 1 16 ? 58.463 41.894 71.098 1.00 21.89 16 HIS B O 1
ATOM 1766 N N . ALA B 1 17 ? 58.479 40.178 69.660 1.00 19.47 17 ALA B N 1
ATOM 1767 C CA . ALA B 1 17 ? 59.957 40.325 69.475 1.00 19.86 17 ALA B CA 1
ATOM 1768 C C . ALA B 1 17 ? 60.345 39.977 68.062 1.00 19.70 17 ALA B C 1
ATOM 1769 O O . ALA B 1 17 ? 59.592 39.262 67.406 1.00 19.49 17 ALA B O 1
ATOM 1771 N N . PRO B 1 18 ? 61.525 40.436 67.590 1.00 19.72 18 PRO B N 1
ATOM 1772 C CA . PRO B 1 18 ? 62.011 39.755 66.378 1.00 18.69 18 PRO B CA 1
ATOM 1773 C C . PRO B 1 18 ? 62.264 38.253 66.649 1.00 17.50 18 PRO B C 1
ATOM 1774 O O . PRO B 1 18 ? 62.915 37.948 67.646 1.00 16.75 18 PRO B O 1
ATOM 1778 N N . LEU B 1 19 ? 61.770 37.336 65.804 1.00 18.59 19 LEU B N 1
ATOM 1779 C CA . LEU B 1 19 ? 62.167 35.931 65.934 1.00 21.15 19 LEU B CA 1
ATOM 1780 C C . LEU B 1 19 ? 63.665 35.736 66.110 1.00 21.84 19 LEU B C 1
ATOM 1781 O O . LEU B 1 19 ? 64.076 34.902 66.908 1.00 21.71 19 LEU B O 1
ATOM 1786 N N . SER B 1 20 ? 64.478 36.501 65.371 1.00 23.19 20 SER B N 1
ATOM 1787 C CA . SER B 1 20 ? 65.958 36.293 65.314 1.00 21.27 20 SER B CA 1
ATOM 1788 C C . SER B 1 20 ? 66.690 36.546 66.620 1.00 21.87 20 SER B C 1
ATOM 1789 O O . SER B 1 20 ? 67.835 36.141 66.787 1.00 19.48 20 SER B O 1
ATOM 1792 N N . GLU B 1 21 ? 66.017 37.147 67.580 1.00 22.71 21 GLU B N 1
ATOM 1793 C CA . GLU B 1 21 ? 66.673 37.367 68.862 1.00 23.37 21 GLU B CA 1
ATOM 1794 C C . GLU B 1 21 ? 67.026 36.138 69.674 1.00 22.18 21 GLU B C 1
ATOM 1795 O O . GLU B 1 21 ? 67.790 36.223 70.626 1.00 22.34 21 GLU B O 1
ATOM 1801 N N . HIS B 1 22 ? 66.483 34.994 69.261 1.00 22.26 22 HIS B N 1
ATOM 1802 C CA . HIS B 1 22 ? 66.765 33.673 69.821 1.00 21.31 22 HIS B CA 1
ATOM 1803 C C . HIS B 1 22 ? 66.917 32.611 68.737 1.00 22.62 22 HIS B C 1
ATOM 1804 O O . HIS B 1 22 ? 66.338 32.709 67.623 1.00 21.58 22 HIS B O 1
ATOM 1811 N N . GLY B 1 23 ? 67.777 31.641 69.058 1.00 20.77 23 GLY B N 1
ATOM 1812 C CA . GLY B 1 23 ? 67.788 30.331 68.437 1.00 19.52 23 GLY B CA 1
ATOM 1813 C C . GLY B 1 23 ? 68.679 30.415 67.238 1.00 20.50 23 GLY B C 1
ATOM 1814 O O . GLY B 1 23 ? 69.245 31.460 66.942 1.00 19.49 2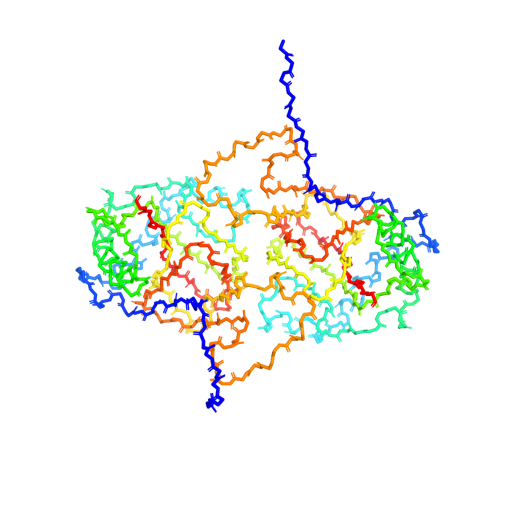3 GLY B O 1
ATOM 1815 N N . PRO B 1 24 ? 68.782 29.316 66.509 1.00 21.60 24 PRO B N 1
ATOM 1816 C CA . PRO B 1 24 ? 69.657 29.229 65.363 1.00 19.46 24 PRO B CA 1
ATOM 1817 C C . PRO B 1 24 ? 69.242 30.277 64.334 1.00 19.17 24 PRO B C 1
ATOM 1818 O O . PRO B 1 24 ? 68.112 30.673 64.325 1.00 21.31 24 PRO B O 1
ATOM 1822 N N . ALA B 1 25 ? 70.136 30.689 63.458 1.00 19.76 25 ALA B N 1
ATOM 1823 C CA . ALA B 1 25 ? 69.745 31.565 62.361 1.00 19.94 25 ALA B CA 1
ATOM 1824 C C . ALA B 1 25 ? 68.691 30.884 61.485 1.00 23.25 25 ALA B C 1
ATOM 1825 O O . ALA B 1 25 ? 68.794 29.658 61.162 1.00 24.51 25 ALA B O 1
ATOM 1827 N N . LEU B 1 26 ? 67.674 31.664 61.140 1.00 22.05 26 LEU B N 1
ATOM 1828 C CA . LEU B 1 26 ? 66.630 31.201 60.260 1.00 21.28 26 LEU B CA 1
ATOM 1829 C C . LEU B 1 26 ? 66.403 32.204 59.116 1.00 20.74 26 LEU B C 1
ATOM 1830 O O . LEU B 1 26 ? 66.076 33.317 59.345 1.00 20.63 26 LEU B O 1
ATOM 1835 N N . ASP B 1 27 ? 66.643 31.813 57.881 1.00 22.55 27 ASP B N 1
ATOM 1836 C CA . ASP B 1 27 ? 66.456 32.738 56.739 1.00 25.62 27 ASP B CA 1
ATOM 1837 C C . ASP B 1 27 ? 64.988 32.885 56.338 1.00 24.48 27 ASP B C 1
ATOM 1838 O O . ASP B 1 27 ? 64.372 31.887 55.998 1.00 26.78 27 ASP B O 1
ATOM 1843 N N . PRO B 1 28 ? 64.438 34.130 56.368 1.00 21.93 28 PRO B N 1
ATOM 1844 C CA . PRO B 1 28 ? 63.015 34.409 56.092 1.00 19.88 28 PRO B CA 1
ATOM 1845 C C . PRO B 1 28 ? 62.577 34.046 54.660 1.00 22.68 28 PRO B C 1
ATOM 1846 O O . PRO B 1 28 ? 61.396 33.653 54.445 1.00 23.33 28 PRO B O 1
ATOM 1850 N N . ALA B 1 29 ? 63.500 34.168 53.704 1.00 23.23 29 ALA B N 1
ATOM 1851 C CA . ALA B 1 29 ? 63.194 33.773 52.324 1.00 22.81 29 ALA B CA 1
ATOM 1852 C C . ALA B 1 29 ? 63.093 32.253 52.238 1.00 21.23 29 ALA B C 1
ATOM 1853 O O . ALA B 1 29 ? 62.180 31.694 51.644 1.00 23.46 29 ALA B O 1
ATOM 1855 N N . GLU B 1 30 ? 64.023 31.573 52.852 1.00 17.82 30 GLU B N 1
ATOM 1856 C CA . GLU B 1 30 ? 63.921 30.136 52.894 1.00 17.94 30 GLU B CA 1
ATOM 1857 C C . GLU B 1 30 ? 62.633 29.768 53.671 1.00 18.23 30 GLU B C 1
ATOM 1858 O O . GLU B 1 30 ? 61.859 28.969 53.202 1.00 18.29 30 GLU B O 1
ATOM 1864 N N . PHE B 1 31 ? 62.424 30.375 54.848 1.00 16.66 31 PHE B N 1
ATOM 1865 C CA . PHE B 1 31 ? 61.253 30.131 55.669 1.00 18.77 31 PHE B CA 1
ATOM 1866 C C . PHE B 1 31 ? 59.953 30.239 54.857 1.00 20.56 31 PHE B C 1
ATOM 1867 O O . PHE B 1 31 ? 59.096 29.288 54.879 1.00 21.96 31 PHE B O 1
ATOM 1875 N N . ALA B 1 32 ? 59.795 31.344 54.110 1.00 18.28 32 ALA B N 1
ATOM 1876 C CA . ALA B 1 32 ? 58.574 31.488 53.250 1.00 18.21 32 ALA B CA 1
ATOM 1877 C C . ALA B 1 32 ? 58.448 30.351 52.263 1.00 21.66 32 ALA B C 1
ATOM 1878 O O . ALA B 1 32 ? 57.392 29.704 52.188 1.00 22.68 32 ALA B O 1
ATOM 1880 N N . ALA B 1 33 ? 59.518 30.172 51.463 1.00 22.27 33 ALA B N 1
ATOM 1881 C CA . ALA B 1 33 ? 59.644 29.096 50.477 1.00 20.73 33 ALA B CA 1
ATOM 1882 C C . ALA B 1 33 ? 59.240 27.762 51.057 1.00 22.90 33 ALA B C 1
ATOM 1883 O O . ALA B 1 33 ? 58.422 27.092 50.473 1.00 23.57 33 ALA B O 1
ATOM 1885 N N . SER B 1 34 ? 59.770 27.407 52.228 1.00 25.10 34 SER B N 1
ATOM 1886 C CA . SER B 1 34 ? 59.411 26.164 52.932 1.00 25.40 34 SER B CA 1
ATOM 1887 C C . SER B 1 34 ? 57.922 25.990 53.267 1.00 24.74 34 SER B C 1
ATOM 1888 O O . SER B 1 34 ? 57.328 24.965 52.940 1.00 24.90 34 SER B O 1
ATOM 1891 N N . CYS B 1 35 ? 57.338 26.967 53.950 1.00 23.03 35 CYS B N 1
ATOM 1892 C CA . CYS B 1 35 ? 55.901 26.911 54.270 1.00 22.42 35 CYS B CA 1
ATOM 1893 C C . CYS B 1 35 ? 55.059 26.664 52.998 1.00 23.32 35 CYS B C 1
ATOM 1894 O O . CYS B 1 35 ? 54.114 25.842 53.051 1.00 24.59 35 CYS B O 1
ATOM 1897 N N . TYR B 1 36 ? 55.366 27.390 51.904 1.00 20.82 36 TYR B N 1
ATOM 1898 C CA . TYR B 1 36 ? 54.619 27.210 50.618 1.00 24.72 36 TYR B CA 1
ATOM 1899 C C . TYR B 1 36 ? 54.756 25.811 50.164 1.00 26.25 36 TYR B C 1
ATOM 1900 O O . TYR B 1 36 ? 53.796 25.223 49.706 1.00 27.96 36 TYR B O 1
ATOM 1909 N N . SER B 1 37 ? 55.984 25.311 50.255 1.00 25.95 37 SER B N 1
ATOM 1910 C CA . SER B 1 37 ? 56.354 23.990 49.722 1.00 22.98 37 SER B CA 1
ATOM 1911 C C . SER B 1 37 ? 55.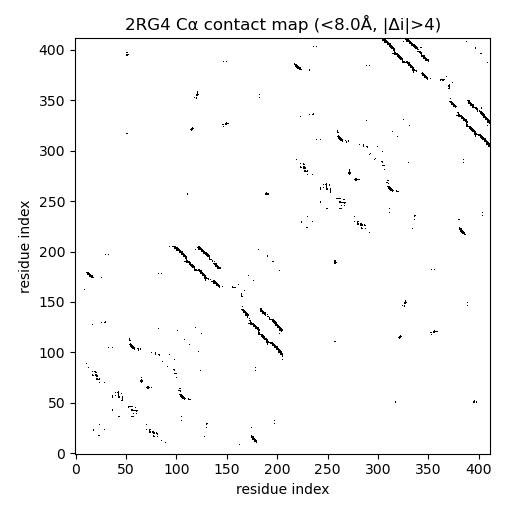659 22.845 50.449 1.00 24.48 37 SER B C 1
ATOM 1912 O O . SER B 1 37 ? 55.114 21.956 49.819 1.00 28.49 37 SER B O 1
ATOM 1915 N N . ILE B 1 38 ? 55.730 22.847 51.772 1.00 24.89 38 ILE B N 1
ATOM 1916 C CA . ILE B 1 38 ? 55.056 21.847 52.595 1.00 27.55 38 ILE B CA 1
ATOM 1917 C C . ILE B 1 38 ? 53.528 21.921 52.415 1.00 30.36 38 ILE B C 1
ATOM 1918 O O . ILE B 1 38 ? 52.829 20.889 52.402 1.00 31.27 38 ILE B O 1
ATOM 1923 N N . ALA B 1 39 ? 53.002 23.141 52.293 1.00 32.80 39 ALA B N 1
ATOM 1924 C CA . ALA B 1 39 ? 51.534 23.314 52.130 1.00 35.13 39 ALA B CA 1
ATOM 1925 C C . ALA B 1 39 ? 51.047 22.804 50.795 1.00 39.21 39 ALA B C 1
ATOM 1926 O O . ALA B 1 39 ? 49.989 22.186 50.753 1.00 42.16 39 ALA B O 1
ATOM 1928 N N . GLU B 1 40 ? 51.798 23.065 49.718 1.00 38.85 40 GLU B N 1
ATOM 1929 C CA . GLU B 1 40 ? 51.563 22.446 48.411 1.00 40.70 40 GLU B CA 1
ATOM 1930 C C . GLU B 1 40 ? 51.484 20.907 48.421 1.00 40.54 40 GLU B C 1
ATOM 1931 O O . GLU B 1 40 ? 50.580 20.346 47.836 1.00 41.57 40 GLU B O 1
ATOM 1937 N N . ASP B 1 41 ? 52.405 20.226 49.086 1.00 39.94 41 ASP B N 1
ATOM 1938 C CA . ASP B 1 41 ? 52.396 18.752 49.100 1.00 39.91 41 ASP B CA 1
ATOM 1939 C C . ASP B 1 41 ? 51.237 18.205 49.937 1.00 38.12 41 ASP B C 1
ATOM 1940 O O . ASP B 1 41 ? 50.941 17.005 49.872 1.00 38.57 41 ASP B O 1
ATOM 1945 N N . ASP B 1 42 ? 50.623 19.046 50.781 1.00 33.95 42 ASP B N 1
ATOM 1946 C CA . ASP B 1 42 ? 49.762 18.520 51.828 1.00 32.44 42 ASP B CA 1
ATOM 1947 C C . ASP B 1 42 ? 48.310 18.396 51.360 1.00 34.01 42 ASP B C 1
ATOM 1948 O O . ASP B 1 42 ? 47.432 19.186 51.810 1.00 31.45 42 ASP B O 1
ATOM 1953 N N . ASP B 1 43 ? 48.059 17.418 50.485 1.00 34.20 43 ASP B N 1
ATOM 1954 C CA . ASP B 1 43 ? 46.701 17.212 49.949 1.00 35.60 43 ASP B CA 1
ATOM 1955 C C . ASP B 1 43 ? 45.660 16.913 51.017 1.00 37.06 43 ASP B C 1
ATOM 1956 O O . ASP B 1 43 ? 44.544 17.467 50.988 1.00 39.35 43 ASP B O 1
ATOM 1961 N N . ALA B 1 44 ? 46.043 16.066 51.972 1.00 35.43 44 ALA B N 1
ATOM 1962 C CA . ALA B 1 44 ? 45.265 15.810 53.165 1.00 33.93 44 ALA B CA 1
ATOM 1963 C C . ALA B 1 44 ? 44.783 17.115 53.806 1.00 35.46 44 ALA B C 1
ATOM 1964 O O . ALA B 1 44 ? 43.559 17.319 54.010 1.00 35.42 44 ALA B O 1
ATOM 1966 N N . GLY B 1 45 ? 45.748 17.993 54.113 1.00 34.84 45 GLY B N 1
ATOM 1967 C CA . GLY B 1 45 ? 45.452 19.269 54.734 1.00 33.70 45 GLY B CA 1
ATOM 1968 C C . GLY B 1 45 ? 44.521 20.083 53.864 1.00 32.45 45 GLY B C 1
ATOM 1969 O O . GLY B 1 45 ? 43.500 20.609 54.352 1.00 31.98 45 GLY B O 1
ATOM 1970 N N . GLN B 1 46 ? 44.882 20.205 52.582 1.00 32.44 46 GLN B N 1
ATOM 1971 C CA . GLN B 1 46 ? 44.084 20.959 51.611 1.00 33.28 46 GLN B CA 1
ATOM 1972 C C . GLN B 1 46 ? 42.606 20.487 51.571 1.00 34.37 46 GLN B C 1
ATOM 1973 O O . GLN B 1 46 ? 41.656 21.298 51.487 1.00 33.41 46 GLN B O 1
ATOM 1979 N N . GLU B 1 47 ? 42.450 19.170 51.682 1.00 35.64 47 GLU B N 1
ATOM 1980 C CA . GLU B 1 47 ? 41.171 18.485 51.568 1.00 36.85 47 GLU B CA 1
ATOM 1981 C C . GLU B 1 47 ? 40.330 18.582 52.844 1.00 35.36 47 GLU B C 1
ATOM 1982 O O . GLU B 1 47 ? 39.139 18.918 52.769 1.00 35.89 47 GLU B O 1
ATOM 1988 N N . TRP B 1 48 ? 40.935 18.318 54.000 1.00 32.86 48 TRP B N 1
ATOM 1989 C CA . TRP B 1 48 ? 40.295 18.607 55.285 1.00 33.57 48 TRP B CA 1
ATOM 1990 C C . TRP B 1 48 ? 39.780 20.059 55.339 1.00 37.53 48 TRP B C 1
ATOM 1991 O O . TRP B 1 48 ? 38.655 20.333 55.785 1.00 39.31 48 TRP B O 1
ATOM 2002 N N . CYS B 1 49 ? 40.609 20.996 54.891 1.00 40.05 49 CYS B N 1
ATOM 2003 C CA . CYS B 1 49 ? 40.227 22.395 54.807 1.00 41.49 49 CYS B CA 1
ATOM 2004 C C . CYS B 1 49 ? 38.950 22.605 54.017 1.00 42.09 49 CYS B C 1
ATOM 2005 O O . CYS B 1 49 ? 38.001 23.256 54.521 1.00 41.50 49 CYS B O 1
ATOM 2008 N N . GLU B 1 50 ? 38.933 22.060 52.796 1.00 43.90 50 GLU B N 1
ATOM 2009 C CA . GLU B 1 50 ? 37.775 22.192 51.921 1.00 45.70 50 GLU B CA 1
ATOM 2010 C C . GLU B 1 50 ? 36.535 21.607 52.599 1.00 45.92 50 GLU B C 1
ATOM 2011 O O . GLU B 1 50 ? 35.588 22.338 52.908 1.00 44.98 50 GLU B O 1
ATOM 2017 N N . ARG B 1 51 ? 36.583 20.295 52.833 1.00 46.73 51 ARG B N 1
ATOM 2018 C CA . ARG B 1 51 ? 35.623 19.569 53.672 1.00 45.93 51 ARG B CA 1
ATOM 2019 C C . ARG B 1 51 ? 35.157 20.321 54.933 1.00 44.53 51 ARG B C 1
ATOM 2020 O O . ARG B 1 51 ? 33.939 20.440 55.155 1.00 44.59 51 ARG B O 1
ATOM 2028 N N . GLU B 1 52 ? 36.082 20.834 55.756 1.00 41.34 52 GLU B N 1
ATOM 2029 C CA . GLU B 1 52 ? 35.651 21.438 57.031 1.00 39.86 52 GLU B CA 1
ATOM 2030 C C . GLU B 1 52 ? 35.233 22.929 56.965 1.00 40.20 52 GLU B C 1
ATOM 2031 O O . GLU B 1 52 ? 35.106 23.571 58.007 1.00 41.36 52 GLU B O 1
ATOM 2037 N N . GLY B 1 53 ? 35.041 23.480 55.764 1.00 38.97 53 GLY B N 1
ATOM 2038 C CA . GLY B 1 53 ? 34.801 24.920 55.599 1.00 37.43 53 GLY B CA 1
ATOM 2039 C C . GLY B 1 53 ? 35.806 25.859 56.306 1.00 37.13 53 GLY B C 1
ATOM 2040 O O . GLY B 1 53 ? 35.420 26.861 56.904 1.00 35.04 53 GLY B O 1
ATOM 2041 N N . TYR B 1 54 ? 37.101 25.562 56.191 1.00 34.31 54 TYR B N 1
ATOM 2042 C CA . TYR B 1 54 ? 38.138 26.355 56.820 1.00 33.21 54 TYR B CA 1
ATOM 2043 C C . TYR B 1 54 ? 38.697 27.289 55.735 1.00 32.46 54 TYR B C 1
ATOM 2044 O O . TYR B 1 54 ? 39.073 26.825 54.694 1.00 33.22 54 TYR B O 1
ATOM 2053 N N . PRO B 1 55 ? 38.746 28.622 55.956 1.00 33.98 55 PRO B N 1
ATOM 2054 C CA . PRO B 1 55 ? 39.344 29.472 54.873 1.00 35.69 55 PRO B CA 1
ATOM 2055 C C . PRO B 1 55 ? 40.896 29.298 54.664 1.00 36.97 55 PRO B C 1
ATOM 2056 O O . PRO B 1 55 ? 41.619 29.140 55.667 1.00 38.05 55 PRO B O 1
ATOM 2060 N N . GLY B 1 56 ? 41.392 29.342 53.406 1.00 33.77 56 GLY B N 1
ATOM 2061 C CA . GLY B 1 56 ? 42.796 28.940 53.066 1.00 36.17 56 GLY B CA 1
ATOM 2062 C C . GLY B 1 56 ? 42.945 27.588 53.745 1.00 37.19 56 GLY B C 1
ATOM 2063 O O . GLY B 1 56 ? 42.216 26.658 53.392 1.00 38.12 56 GLY B O 1
ATOM 2064 N N . TYR B 1 57 ? 43.939 27.372 54.608 1.00 36.87 57 TYR B N 1
ATOM 2065 C CA . TYR B 1 57 ? 45.108 26.459 54.479 1.00 33.20 57 TYR B CA 1
ATOM 2066 C C . TYR B 1 57 ? 45.748 26.416 55.857 1.00 31.41 57 TYR B C 1
ATOM 2067 O O . TYR B 1 57 ? 46.336 27.388 56.316 1.00 28.42 57 TYR B O 1
ATOM 2076 N N . THR B 1 58 ? 45.523 25.312 56.555 1.00 31.29 58 THR B N 1
ATOM 2077 C CA . THR B 1 58 ? 46.260 25.027 57.784 1.00 30.08 58 THR B CA 1
ATOM 2078 C C . THR B 1 58 ? 46.817 23.603 57.684 1.00 29.99 58 THR B C 1
ATOM 2079 O O . THR B 1 58 ? 46.235 22.752 56.954 1.00 28.28 58 THR B O 1
ATOM 2083 N N . SER B 1 59 ? 47.941 23.347 58.373 1.00 28.35 59 SER B N 1
ATOM 2084 C CA . SER B 1 59 ? 48.541 22.005 58.388 1.00 26.97 59 SER B CA 1
ATOM 2085 C C . SER B 1 59 ? 48.088 21.294 59.675 1.00 26.80 59 SER B C 1
ATOM 2086 O O . SER B 1 59 ? 48.495 20.171 59.930 1.00 25.47 59 SER B O 1
ATOM 2089 N N . TYR B 1 60 ? 47.276 21.979 60.487 1.00 26.62 60 TYR B N 1
ATOM 2090 C CA . TYR B 1 60 ? 47.041 21.518 61.844 1.00 30.16 60 TYR B CA 1
ATOM 2091 C C . TYR B 1 60 ? 46.379 20.151 61.924 1.00 35.16 60 TYR B C 1
ATOM 2092 O O . TYR B 1 60 ? 46.774 19.353 62.785 1.00 37.34 60 TYR B O 1
ATOM 2101 N N . ALA B 1 61 ? 45.403 19.871 61.039 1.00 35.01 61 ALA B N 1
ATOM 2102 C CA . ALA B 1 61 ? 44.786 18.537 60.988 1.00 36.20 61 ALA B CA 1
ATOM 2103 C C . ALA B 1 61 ? 45.644 17.428 60.338 1.00 38.05 61 ALA B C 1
ATOM 2104 O O . ALA B 1 61 ? 45.444 16.257 60.637 1.00 39.95 61 ALA B O 1
ATOM 2106 N N . SER B 1 62 ? 46.584 17.782 59.460 1.00 36.19 62 SER B N 1
ATOM 2107 C CA . SER B 1 62 ? 47.214 16.792 58.581 1.00 35.10 62 SER B CA 1
ATOM 2108 C C . SER B 1 62 ? 48.630 16.413 58.968 1.00 36.16 62 SER B C 1
ATOM 2109 O O . SER B 1 62 ? 49.098 15.321 58.698 1.00 34.75 62 SER B O 1
ATOM 2112 N N . LEU B 1 63 ? 49.369 17.345 59.521 1.00 37.78 63 LEU B N 1
ATOM 2113 C CA . LEU B 1 63 ? 50.757 17.024 59.800 1.00 37.59 63 LEU B CA 1
ATOM 2114 C C . LEU B 1 63 ? 51.198 17.357 61.217 1.00 36.65 63 LEU B C 1
ATOM 2115 O O . LEU B 1 63 ? 50.894 18.433 61.785 1.00 37.40 63 LEU B O 1
ATOM 2120 N N . THR B 1 64 ? 51.846 16.385 61.840 1.00 37.14 64 THR B N 1
ATOM 2121 C CA . THR B 1 64 ? 51.982 16.461 63.295 1.00 39.04 64 THR B CA 1
ATOM 2122 C C . THR B 1 64 ? 53.416 16.488 63.820 1.00 38.69 64 THR B C 1
ATOM 2123 O O . THR B 1 64 ? 53.635 16.680 65.044 1.00 40.77 64 THR B O 1
ATOM 2127 N N . ASP B 1 65 ? 54.407 16.299 62.963 1.00 36.61 65 ASP B N 1
ATOM 2128 C CA . ASP B 1 65 ? 55.754 16.521 63.498 1.00 38.98 65 ASP B CA 1
ATOM 2129 C C . ASP B 1 65 ? 56.715 17.248 62.566 1.00 35.11 65 ASP B C 1
ATOM 2130 O O . ASP B 1 65 ? 57.832 16.767 62.235 1.00 34.01 65 ASP B O 1
ATOM 2135 N N . LEU B 1 66 ? 56.257 18.441 62.172 1.00 31.49 66 LEU B N 1
ATOM 2136 C CA . LEU B 1 66 ? 57.057 19.398 61.418 1.00 29.30 66 LEU B CA 1
ATOM 2137 C C . LEU B 1 66 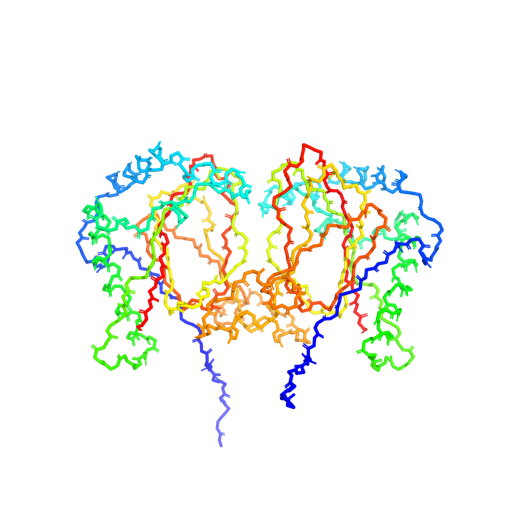? 58.487 19.614 61.993 1.00 28.24 66 LEU B C 1
ATOM 2138 O O . LEU B 1 66 ? 59.442 19.653 61.229 1.00 29.56 66 LEU B O 1
ATOM 2143 N N . PRO B 1 67 ? 58.634 19.765 63.326 1.00 27.17 67 PRO B N 1
ATOM 2144 C CA . PRO B 1 67 ? 60.007 19.990 63.804 1.00 31.25 67 PRO B CA 1
ATOM 2145 C C . PRO B 1 67 ? 60.917 18.775 63.526 1.00 33.58 67 PRO B C 1
ATOM 2146 O O . PRO B 1 67 ? 62.067 18.958 63.077 1.00 34.37 67 PRO B O 1
ATOM 2150 N N . TRP B 1 68 ? 60.404 17.557 63.717 1.00 33.49 68 TRP B N 1
ATOM 2151 C CA . TRP B 1 68 ? 61.250 16.370 63.521 1.00 35.00 68 TRP B CA 1
ATOM 2152 C C . TRP B 1 68 ? 61.565 16.096 62.025 1.00 32.68 68 TRP B C 1
ATOM 2153 O O . TRP B 1 68 ? 62.677 15.684 61.655 1.00 33.05 68 TRP B O 1
ATOM 2164 N N . ARG B 1 69 ? 60.585 16.321 61.168 1.00 31.74 69 ARG B N 1
ATOM 2165 C CA . ARG B 1 69 ? 60.760 16.157 59.730 1.00 32.67 69 ARG B CA 1
ATOM 2166 C C . ARG B 1 69 ? 61.553 17.233 58.958 1.00 34.45 69 ARG B C 1
ATOM 2167 O O . ARG B 1 69 ? 62.258 16.920 57.977 1.00 37.52 69 ARG B O 1
ATOM 2175 N N . PHE B 1 70 ? 61.414 18.501 59.345 1.00 32.64 70 PHE B N 1
ATOM 2176 C CA . PHE B 1 70 ? 61.978 19.594 58.564 1.00 28.98 70 PHE B CA 1
ATOM 2177 C C . PHE B 1 70 ? 62.925 20.372 59.426 1.00 26.41 70 PHE B C 1
ATOM 2178 O O . PHE B 1 70 ? 62.456 21.127 60.279 1.00 24.07 70 PHE B O 1
ATOM 2186 N N . PRO B 1 71 ? 64.246 20.228 59.169 1.00 25.11 71 PRO B N 1
ATOM 2187 C CA . PRO B 1 71 ? 65.293 20.897 59.942 1.00 23.33 71 PRO B CA 1
ATOM 2188 C C . PRO B 1 71 ? 65.035 22.357 60.273 1.00 23.55 71 PRO B C 1
ATOM 2189 O O . PRO B 1 71 ? 65.301 22.786 61.369 1.00 26.89 71 PRO B O 1
ATOM 2193 N N . ILE B 1 72 ? 64.506 23.112 59.332 1.00 23.74 72 ILE B N 1
ATOM 2194 C CA . ILE B 1 72 ? 64.174 24.521 59.554 1.00 24.51 72 ILE B CA 1
ATOM 2195 C C . ILE B 1 72 ? 63.053 24.685 60.595 1.00 24.96 72 ILE B C 1
ATOM 2196 O O . ILE B 1 72 ? 63.097 25.618 61.397 1.00 23.34 72 ILE B O 1
ATOM 2201 N N . PHE B 1 73 ? 62.119 23.730 60.670 1.00 21.53 73 PHE B N 1
ATOM 2202 C CA . PHE B 1 73 ? 61.194 23.748 61.831 1.00 19.68 73 PHE B CA 1
ATOM 2203 C C . PHE B 1 73 ? 61.783 23.374 63.214 1.00 18.75 73 PHE B C 1
ATOM 2204 O O . PHE B 1 73 ? 61.360 23.951 64.239 1.00 22.02 73 PHE B O 1
ATOM 2212 N N . ALA B 1 74 ? 62.725 22.434 63.264 1.00 17.28 74 ALA B N 1
ATOM 2213 C CA . ALA B 1 74 ? 63.558 22.174 64.481 1.00 16.85 74 ALA B CA 1
ATOM 2214 C C . ALA B 1 74 ? 64.356 23.446 64.921 1.00 19.11 74 ALA B C 1
ATOM 2215 O O . ALA B 1 74 ? 64.401 23.791 66.112 1.00 20.05 74 ALA B O 1
ATOM 2217 N N . ASP B 1 75 ? 64.931 24.186 63.971 1.00 19.35 75 ASP B N 1
ATOM 2218 C CA . ASP B 1 75 ? 65.601 25.447 64.310 1.00 19.35 75 ASP B CA 1
ATOM 2219 C C . ASP B 1 75 ? 64.555 26.448 64.816 1.00 21.36 75 ASP B C 1
ATOM 2220 O O . ASP B 1 75 ? 64.718 26.962 65.913 1.00 24.82 75 ASP B O 1
ATOM 2225 N N . LEU B 1 76 ? 63.500 26.751 64.041 1.00 16.37 76 LEU B N 1
ATOM 2226 C CA . LEU B 1 76 ? 62.385 27.545 64.579 1.00 17.15 76 LEU B CA 1
ATOM 2227 C C . LEU B 1 76 ? 62.018 27.196 66.043 1.00 16.78 76 LEU B C 1
ATOM 2228 O O . LEU B 1 76 ? 61.822 28.097 66.839 1.00 13.66 76 LEU B O 1
ATOM 2233 N N . VAL B 1 77 ? 61.896 25.914 66.380 1.00 17.01 77 VAL B N 1
ATOM 2234 C CA . VAL B 1 77 ? 61.386 25.534 67.652 1.00 19.30 77 VAL B CA 1
ATOM 2235 C C . VAL B 1 77 ? 62.415 25.850 68.708 1.00 19.62 77 VAL B C 1
ATOM 2236 O O . VAL B 1 77 ? 62.024 26.267 69.772 1.00 20.01 77 VAL B O 1
ATOM 2240 N N . LYS B 1 78 ? 63.701 25.679 68.402 1.00 20.20 78 LYS B N 1
ATOM 2241 C CA . LYS B 1 78 ? 64.775 26.087 69.346 1.00 21.93 78 LYS B CA 1
ATOM 2242 C C . LYS B 1 78 ? 64.674 27.527 69.716 1.00 20.91 78 LYS B C 1
ATOM 2243 O O . LYS B 1 78 ? 64.743 27.870 70.890 1.00 21.57 78 LYS B O 1
ATOM 2249 N N . SER B 1 79 ? 64.517 28.367 68.707 1.00 19.90 79 SER B N 1
ATOM 2250 C CA . SER B 1 79 ? 64.125 29.778 68.912 1.00 19.92 79 SER B CA 1
ATOM 2251 C C . SER B 1 79 ? 62.862 29.995 69.753 1.00 20.38 79 SER B C 1
ATOM 2252 O O . SER B 1 79 ? 62.940 30.688 70.775 1.00 24.78 79 SER B O 1
ATOM 2255 N N . LEU B 1 80 ? 61.725 29.401 69.359 1.00 18.04 80 LEU B N 1
ATOM 2256 C CA . LEU B 1 80 ? 60.439 29.565 70.167 1.00 18.45 80 LEU B CA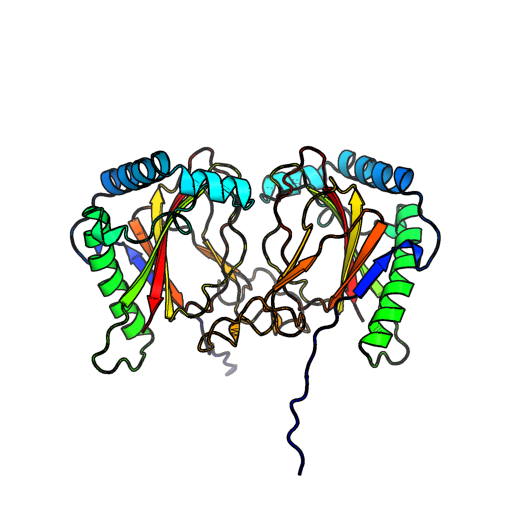 1
ATOM 2257 C C . LEU B 1 80 ? 60.618 29.235 71.646 1.00 17.60 80 LEU B C 1
ATOM 2258 O O . LEU B 1 80 ? 60.166 29.986 72.486 1.00 16.18 80 LEU B O 1
ATOM 2263 N N . ASP B 1 81 ? 61.250 28.108 71.956 1.00 16.97 81 ASP B N 1
ATOM 2264 C CA . ASP B 1 81 ? 61.528 27.715 73.361 1.00 20.36 81 ASP B CA 1
ATOM 2265 C C . ASP B 1 81 ? 62.042 28.881 74.224 1.00 21.29 81 ASP B C 1
ATOM 2266 O O . ASP B 1 81 ? 61.631 29.078 75.392 1.00 21.00 81 ASP B O 1
ATOM 2271 N N . ALA B 1 82 ? 62.966 29.615 73.634 1.00 19.31 82 ALA B N 1
ATOM 2272 C CA . ALA B 1 82 ? 63.715 30.662 74.302 1.00 20.29 82 ALA B CA 1
ATOM 2273 C C . ALA B 1 82 ? 62.893 31.934 74.384 1.00 19.34 82 ALA B C 1
ATOM 2274 O O . ALA B 1 82 ? 62.930 32.634 75.383 1.00 18.10 82 ALA B O 1
ATOM 2276 N N . HIS B 1 83 ? 62.132 32.217 73.346 1.00 19.65 83 HIS B N 1
ATOM 2277 C CA . HIS B 1 83 ? 61.151 33.280 73.377 1.00 21.73 83 HIS B CA 1
ATOM 2278 C C . HIS B 1 83 ? 60.096 32.977 74.498 1.00 20.75 83 HIS B C 1
ATOM 2279 O O . HIS B 1 83 ? 59.794 33.820 75.321 1.00 19.93 83 HIS B O 1
ATOM 2286 N N . VAL B 1 84 ? 59.536 31.770 74.487 1.00 21.76 84 VAL B N 1
ATOM 2287 C CA . VAL B 1 84 ? 58.583 31.317 75.492 1.00 20.45 84 VAL B CA 1
ATOM 2288 C C . VAL B 1 84 ? 59.156 31.409 76.891 1.00 22.10 84 VAL B C 1
ATOM 2289 O O . VAL B 1 84 ? 58.445 31.834 77.805 1.00 25.16 84 VAL B O 1
ATOM 2293 N N . ALA B 1 85 ? 60.425 31.034 77.060 1.00 19.33 85 ALA B N 1
ATOM 2294 C CA . ALA B 1 85 ? 61.016 31.029 78.361 1.00 17.02 85 ALA B CA 1
ATOM 2295 C C . ALA B 1 85 ? 61.137 32.453 78.869 1.00 19.56 85 ALA B C 1
ATOM 2296 O O . ALA B 1 85 ? 60.821 32.728 80.043 1.00 21.81 85 ALA B O 1
ATOM 2298 N N . ALA B 1 86 ? 61.587 33.377 78.002 1.00 21.36 86 ALA B N 1
ATOM 2299 C CA . ALA B 1 86 ? 61.630 34.785 78.346 1.00 21.47 86 ALA B CA 1
ATOM 2300 C C . ALA B 1 86 ? 60.225 35.324 78.709 1.00 26.01 86 ALA B C 1
ATOM 2301 O O . ALA B 1 86 ? 60.061 36.118 79.630 1.00 27.56 86 ALA B O 1
ATOM 2303 N N . PHE B 1 87 ? 59.189 34.886 77.992 1.00 27.38 87 PHE B N 1
ATOM 2304 C CA . PHE B 1 87 ? 57.807 35.292 78.334 1.00 23.65 87 PHE B CA 1
ATOM 2305 C C . PHE B 1 87 ? 57.339 34.740 79.671 1.00 23.69 87 PHE B C 1
ATOM 2306 O O . PHE B 1 87 ? 56.791 35.497 80.474 1.00 23.80 87 PHE B O 1
ATOM 2314 N N . ALA B 1 88 ? 57.516 33.433 79.903 1.00 24.24 88 ALA B N 1
ATOM 2315 C CA . ALA B 1 88 ? 57.259 32.842 81.217 1.00 23.93 88 ALA B CA 1
ATOM 2316 C C . ALA B 1 88 ? 57.973 33.600 82.356 1.00 25.67 88 ALA B C 1
ATOM 2317 O O . ALA B 1 88 ? 57.403 33.743 83.452 1.00 26.28 88 ALA B O 1
ATOM 2319 N N . GLU B 1 89 ? 59.209 34.007 82.107 1.00 24.05 89 GLU B N 1
ATOM 2320 C CA . GLU B 1 89 ? 59.991 34.853 83.035 1.00 26.83 89 GLU B CA 1
ATOM 2321 C C . GLU B 1 89 ? 59.305 36.171 83.284 1.00 30.07 89 GLU B C 1
ATOM 2322 O O . GLU B 1 89 ? 59.121 36.580 84.412 1.00 30.59 89 GLU B O 1
ATOM 2328 N N . ASP B 1 90 ? 58.897 36.850 82.216 1.00 31.37 90 ASP B N 1
ATOM 2329 C CA . ASP B 1 90 ? 58.078 38.018 82.414 1.00 28.90 90 ASP B CA 1
ATOM 2330 C C . ASP B 1 90 ? 56.784 37.805 83.241 1.00 27.89 90 ASP B C 1
ATOM 2331 O O . ASP B 1 90 ? 56.383 38.706 83.992 1.00 27.59 90 ASP B O 1
ATOM 2336 N N . LEU B 1 91 ? 56.160 36.636 83.122 1.00 28.19 91 LEU B N 1
ATOM 2337 C CA . LEU B 1 91 ? 54.813 36.403 83.680 1.00 32.14 91 LEU B CA 1
ATOM 2338 C C . LEU B 1 91 ? 54.505 36.098 85.190 1.00 37.15 91 LEU B C 1
ATOM 2339 O O . LEU B 1 91 ? 53.324 36.003 85.537 1.00 39.69 91 LEU B O 1
ATOM 2344 N N . GLU B 1 92 ? 55.413 35.879 86.127 1.00 38.54 92 GLU B N 1
ATOM 2345 C CA . GLU B 1 92 ? 56.615 35.126 86.183 1.00 37.45 92 GLU B CA 1
ATOM 2346 C C . GLU B 1 92 ? 56.019 33.901 86.946 1.00 34.25 92 GLU B C 1
ATOM 2347 O O . GLU B 1 92 ? 55.649 33.920 88.143 1.00 32.28 92 GLU B O 1
ATOM 2353 N N . PHE B 1 93 ? 55.782 32.886 86.156 1.00 32.80 93 PHE B N 1
ATOM 2354 C CA . PHE B 1 93 ? 55.235 31.630 86.561 1.00 32.89 93 PHE B CA 1
ATOM 2355 C C . PHE B 1 93 ? 56.207 30.879 87.424 1.00 33.16 93 PHE B C 1
ATOM 2356 O O . PHE B 1 93 ? 57.423 30.917 87.188 1.00 32.98 93 PHE B O 1
ATOM 2364 N N . GLU B 1 94 ? 55.699 30.118 88.375 1.00 32.41 94 GLU B N 1
ATOM 2365 C CA . GLU B 1 94 ? 56.549 29.202 89.127 1.00 32.24 94 GLU B CA 1
ATOM 2366 C C . GLU B 1 94 ? 56.735 27.905 88.331 1.00 32.75 94 GLU B C 1
ATOM 2367 O O . GLU B 1 94 ? 55.868 27.035 88.310 1.00 33.22 94 GLU B O 1
ATOM 2373 N N . LEU B 1 95 ? 57.878 27.715 87.721 1.00 35.25 95 LEU B N 1
ATOM 2374 C CA . LEU B 1 95 ? 58.005 26.610 86.762 1.00 38.17 95 LEU B CA 1
ATOM 2375 C C . LEU B 1 95 ? 58.732 25.375 87.307 1.00 45.52 95 LEU B C 1
ATOM 2376 O O . LEU B 1 95 ? 58.865 24.380 86.587 1.00 46.79 95 LEU B O 1
ATOM 2381 N N . ASP B 1 96 ? 59.184 25.432 88.566 1.00 50.52 96 ASP B N 1
ATOM 2382 C CA . ASP B 1 96 ? 60.135 24.444 89.157 1.00 55.06 96 ASP B CA 1
ATOM 2383 C C . ASP B 1 96 ? 61.466 24.562 88.435 1.00 56.85 96 ASP B C 1
ATOM 2384 O O . ASP B 1 96 ? 61.974 25.655 88.271 1.00 57.47 96 ASP B O 1
ATOM 2389 N N . GLY B 1 97 ? 62.017 23.433 88.005 1.00 57.86 97 GLY B N 1
ATOM 2390 C CA . GLY B 1 97 ? 62.988 23.424 86.920 1.00 58.48 97 GLY B CA 1
ATOM 2391 C C . GLY B 1 97 ? 62.346 22.795 85.694 1.00 59.38 97 GLY B C 1
ATOM 2392 O O . GLY B 1 97 ? 62.978 22.028 84.968 1.00 60.35 97 GLY B O 1
ATOM 2393 N N . LYS B 1 98 ? 61.081 23.116 85.457 1.00 58.85 98 LYS B N 1
ATOM 2394 C CA . LYS B 1 98 ? 60.325 22.485 84.384 1.00 57.78 98 LYS B CA 1
ATOM 2395 C C . LYS B 1 98 ? 59.859 23.477 83.309 1.00 54.62 98 LYS B C 1
ATOM 2396 O O . LYS B 1 98 ? 58.749 24.021 83.419 1.00 57.07 98 LYS B O 1
ATOM 2402 N N . ALA B 1 99 ? 60.683 23.669 82.270 1.00 48.07 99 ALA B N 1
ATOM 2403 C CA . ALA B 1 99 ? 60.394 24.570 81.160 1.00 43.36 99 ALA B CA 1
ATOM 2404 C C . ALA B 1 99 ? 59.187 24.109 80.334 1.00 41.78 99 ALA B C 1
ATOM 2405 O O . ALA B 1 99 ? 58.998 22.918 80.113 1.00 42.66 99 ALA B O 1
ATOM 2407 N N . LEU B 1 100 ? 58.373 25.056 79.892 1.00 37.72 100 LEU B N 1
ATOM 2408 C CA . LEU B 1 100 ? 57.244 24.773 79.022 1.00 35.65 100 LEU B CA 1
ATOM 2409 C C . LEU B 1 100 ? 57.781 24.292 77.711 1.00 31.55 100 LEU B C 1
ATOM 2410 O O . LEU B 1 100 ? 58.788 24.816 77.203 1.00 29.85 100 LEU B O 1
ATOM 2415 N N . ARG B 1 101 ? 57.090 23.298 77.166 1.00 27.45 101 ARG B N 1
ATOM 2416 C CA . ARG B 1 101 ? 57.512 22.685 75.949 1.00 26.56 101 ARG B CA 1
ATOM 2417 C C . ARG B 1 101 ? 56.477 22.773 74.859 1.00 22.91 101 ARG B C 1
ATOM 2418 O O . ARG B 1 101 ? 55.289 22.830 75.116 1.00 24.06 101 ARG B O 1
ATOM 2426 N N . LEU B 1 102 ? 56.948 22.778 73.630 1.00 22.24 102 LEU B N 1
ATOM 2427 C CA . LEU B 1 102 ? 56.065 22.753 72.467 1.00 21.34 102 LEU B CA 1
ATOM 2428 C C . LEU B 1 102 ? 55.057 21.609 72.500 1.00 22.85 102 LEU B C 1
ATOM 2429 O O . LEU B 1 102 ? 55.439 20.487 72.764 1.00 19.57 102 LEU B O 1
ATOM 2434 N N . GLU B 1 103 ? 53.791 21.906 72.202 1.00 25.53 103 GLU B N 1
ATOM 2435 C CA . GLU B 1 103 ? 52.759 20.901 72.147 1.00 29.39 103 GLU B CA 1
ATOM 2436 C C . GLU B 1 103 ? 52.262 20.772 70.703 1.00 30.37 103 GLU B C 1
ATOM 2437 O O . GLU B 1 103 ? 52.174 19.679 70.198 1.00 34.41 103 GLU B O 1
ATOM 2443 N N . ASP B 1 104 ? 51.967 21.870 70.027 1.00 27.31 104 ASP B N 1
ATOM 2444 C CA . ASP B 1 104 ? 51.639 21.793 68.611 1.00 26.58 104 ASP B CA 1
ATOM 2445 C C . ASP B 1 104 ? 52.155 22.983 67.890 1.00 22.81 104 ASP B C 1
ATOM 2446 O O . ASP B 1 104 ? 52.202 24.044 68.479 1.00 20.38 104 ASP B O 1
ATOM 2451 N N . ILE B 1 105 ? 52.402 22.794 66.606 1.00 18.73 105 ILE B N 1
ATOM 2452 C CA . ILE B 1 105 ? 52.834 23.830 65.703 1.00 17.85 105 ILE B CA 1
ATOM 2453 C C . ILE B 1 105 ? 52.319 23.522 64.284 1.00 20.73 105 ILE B C 1
ATOM 2454 O O . ILE B 1 105 ? 52.301 22.348 63.897 1.00 24.55 105 ILE B O 1
ATOM 2459 N N . TRP B 1 106 ? 51.902 24.554 63.530 1.00 19.81 106 TRP B N 1
ATOM 2460 C CA . TRP B 1 106 ? 51.212 24.371 62.229 1.00 20.92 106 TRP B CA 1
ATOM 2461 C C . TRP B 1 106 ? 51.409 25.599 61.344 1.00 21.38 106 TRP B C 1
ATOM 2462 O O . TRP B 1 106 ? 51.740 26.687 61.831 1.00 19.40 106 TRP B O 1
ATOM 2473 N N . ILE B 1 107 ? 51.302 25.393 60.023 1.00 22.88 107 ILE B N 1
ATOM 2474 C CA . ILE B 1 107 ? 51.428 26.449 59.058 1.00 22.37 107 ILE B CA 1
ATOM 2475 C C . ILE B 1 107 ? 50.024 26.955 58.652 1.00 23.99 107 ILE B C 1
ATOM 2476 O O . ILE B 1 107 ? 49.073 26.143 58.445 1.00 19.83 107 ILE B O 1
ATOM 2481 N N . ASN B 1 108 ? 49.876 28.294 58.576 1.00 24.40 108 ASN B N 1
ATOM 2482 C CA . ASN B 1 108 ? 48.646 28.880 58.012 1.00 24.60 108 ASN B CA 1
ATOM 2483 C C . ASN B 1 108 ? 48.922 29.675 56.773 1.00 24.03 108 ASN B C 1
ATOM 2484 O O . ASN B 1 108 ? 49.780 30.535 56.769 1.00 25.14 108 ASN B O 1
ATOM 2489 N N . ILE B 1 109 ? 48.140 29.466 55.737 1.00 23.80 109 ILE B N 1
ATOM 2490 C CA . ILE B 1 109 ? 48.287 30.326 54.577 1.00 25.23 109 ILE B CA 1
ATOM 2491 C C . ILE B 1 109 ? 46.936 30.880 54.205 1.00 24.26 109 ILE B C 1
ATOM 2492 O O . ILE B 1 109 ? 46.059 30.132 53.747 1.00 26.33 109 ILE B O 1
ATOM 2497 N N . LEU B 1 110 ? 46.748 32.175 54.449 1.00 19.33 110 LEU B N 1
ATOM 2498 C CA . LEU B 1 110 ? 45.443 32.842 54.324 1.00 18.71 110 LEU B CA 1
ATOM 2499 C C . LEU B 1 110 ? 45.370 33.671 53.003 1.00 20.21 110 LEU B C 1
ATOM 2500 O O . LEU B 1 110 ? 46.027 34.687 52.870 1.00 24.58 110 LEU B O 1
ATOM 2505 N N . PRO B 1 111 ? 44.655 33.184 51.967 1.00 19.71 111 PRO B N 1
ATOM 2506 C CA . PRO B 1 111 ? 44.732 33.915 50.693 1.00 23.02 111 PRO B CA 1
ATOM 2507 C C . PRO B 1 111 ? 43.906 35.236 50.721 1.00 24.42 111 PRO B C 1
ATOM 2508 O O . PRO B 1 111 ? 43.185 35.459 51.703 1.00 23.39 111 PRO B O 1
ATOM 2512 N N . GLU B 1 112 ? 44.011 36.096 49.678 1.00 23.87 112 GLU B N 1
ATOM 2513 C CA . GLU B 1 112 ? 43.021 37.167 49.561 1.00 26.39 112 GLU B CA 1
ATOM 2514 C C . GLU B 1 112 ? 41.603 36.693 49.947 1.00 27.13 112 GLU B C 1
ATOM 2515 O O . GLU B 1 112 ? 41.138 35.619 49.564 1.00 25.60 112 GLU B O 1
ATOM 2521 N N . GLY B 1 113 ? 40.915 37.476 50.746 1.00 28.86 113 GLY B N 1
ATOM 2522 C CA . GLY B 1 113 ? 39.561 37.106 51.138 1.00 30.29 113 GLY B CA 1
ATOM 2523 C C . GLY B 1 113 ? 39.413 36.100 52.285 1.00 30.48 113 GLY B C 1
ATOM 2524 O O . GLY B 1 113 ? 38.291 35.916 52.785 1.00 30.58 113 GLY B O 1
ATOM 2525 N N . GLY B 1 114 ? 40.516 35.446 52.684 1.00 30.98 114 GLY B N 1
ATOM 2526 C CA . GLY B 1 114 ? 40.512 34.487 53.799 1.00 31.35 114 GLY B CA 1
ATOM 2527 C C . GLY B 1 114 ? 40.306 35.194 55.138 1.00 32.79 114 GLY B C 1
ATOM 2528 O O . GLY B 1 114 ? 40.834 36.305 55.344 1.00 34.56 114 GLY B O 1
ATOM 2529 N N . VAL B 1 115 ? 39.486 34.622 56.012 1.00 30.98 115 VAL B N 1
ATOM 2530 C CA . VAL B 1 115 ? 39.401 35.088 57.410 1.00 33.36 115 VAL B CA 1
ATOM 2531 C C . VAL B 1 115 ? 39.701 33.890 58.324 1.00 36.10 115 VAL B C 1
ATOM 2532 O O . VAL B 1 115 ? 39.491 32.744 57.914 1.00 37.36 115 VAL B O 1
ATOM 2536 N N . HIS B 1 116 ? 40.175 34.150 59.549 1.00 35.80 116 HIS B N 1
ATOM 2537 C CA . HIS B 1 116 ? 40.223 33.112 60.591 1.00 36.94 116 HIS B CA 1
ATOM 2538 C C . HIS B 1 116 ? 39.492 33.571 61.847 1.00 35.67 116 HIS B C 1
ATOM 2539 O O . HIS B 1 116 ? 39.938 34.520 62.545 1.00 34.56 116 HIS B O 1
ATOM 2546 N N . GLY B 1 117 ? 38.391 32.876 62.122 1.00 35.42 117 GLY B N 1
ATOM 2547 C CA . GLY B 1 117 ? 37.447 33.216 63.193 1.00 34.98 117 GLY B CA 1
ATOM 2548 C C . GLY B 1 117 ? 37.985 33.167 64.620 1.00 34.04 117 GLY B C 1
ATOM 2549 O O . GLY B 1 117 ? 38.935 32.426 64.949 1.00 32.20 117 GLY B O 1
ATOM 2550 N N . SER B 1 118 ? 37.362 34.002 65.435 1.00 33.84 118 SER B N 1
ATOM 2551 C CA . SER B 1 118 ? 37.633 34.126 66.837 1.00 35.33 118 SER B CA 1
ATOM 2552 C C . SER B 1 118 ? 37.726 32.805 67.572 1.00 36.85 118 SER B C 1
ATOM 2553 O O . SER B 1 118 ? 36.868 31.916 67.384 1.00 38.44 118 SER B O 1
ATOM 2556 N N . HIS B 1 119 ? 38.713 32.687 68.468 1.00 35.05 119 HIS B N 1
ATOM 2557 C CA . HIS B 1 119 ? 38.948 31.410 69.161 1.00 35.34 119 HIS B CA 1
ATOM 2558 C C . HIS B 1 119 ? 40.067 31.494 70.208 1.00 34.00 119 HIS B C 1
ATOM 2559 O O . HIS B 1 119 ? 40.868 32.412 70.208 1.00 32.73 119 HIS B O 1
ATOM 2566 N N . ILE B 1 120 ? 40.109 30.474 71.057 1.00 34.21 120 ILE B N 1
ATOM 2567 C CA . ILE B 1 120 ? 41.136 30.338 72.081 1.00 34.31 120 ILE B CA 1
ATOM 2568 C C . ILE B 1 120 ? 41.796 29.044 71.745 1.00 36.06 120 ILE B C 1
ATOM 2569 O O . ILE B 1 120 ? 41.397 28.419 70.761 1.00 39.27 120 ILE B O 1
ATOM 2574 N N . HIS B 1 121 ? 42.859 28.715 72.480 1.00 35.40 121 HIS B N 1
ATOM 2575 C CA . HIS B 1 121 ? 43.623 27.495 72.279 1.00 35.73 121 HIS B CA 1
ATOM 2576 C C . HIS B 1 121 ? 43.452 26.611 73.494 1.00 34.35 121 HIS B C 1
ATOM 2577 O O . HIS B 1 121 ? 44.214 26.690 74.457 1.00 33.28 121 HIS B O 1
ATOM 2584 N N . PRO B 1 122 ? 42.390 25.828 73.502 1.00 36.07 122 PRO B N 1
ATOM 2585 C CA . PRO B 1 122 ? 42.038 25.132 74.785 1.00 38.04 122 PRO B CA 1
ATOM 2586 C C . PRO B 1 122 ? 43.166 24.294 75.396 1.00 37.20 122 PRO B C 1
ATOM 2587 O O . PRO B 1 122 ? 43.912 23.638 74.667 1.00 37.61 122 PRO B O 1
ATOM 2591 N N . HIS B 1 123 ? 43.335 24.352 76.713 1.00 34.92 123 HIS B N 1
ATOM 2592 C CA . HIS B 1 123 ? 44.299 23.472 77.462 1.00 34.71 123 HIS B CA 1
ATOM 2593 C C . HIS B 1 123 ? 45.837 23.735 77.317 1.00 35.91 123 HIS B C 1
ATOM 2594 O O . HIS B 1 123 ? 46.651 22.946 77.785 1.00 38.16 123 HIS B O 1
ATOM 2601 N N . SER B 1 124 ? 46.217 24.841 76.667 1.00 31.85 124 SER B N 1
ATOM 2602 C CA . SER B 1 124 ? 47.613 25.239 76.485 1.00 26.06 124 SER B CA 1
ATOM 2603 C C . SER B 1 124 ? 47.934 26.278 77.533 1.00 24.13 124 SER B C 1
ATOM 2604 O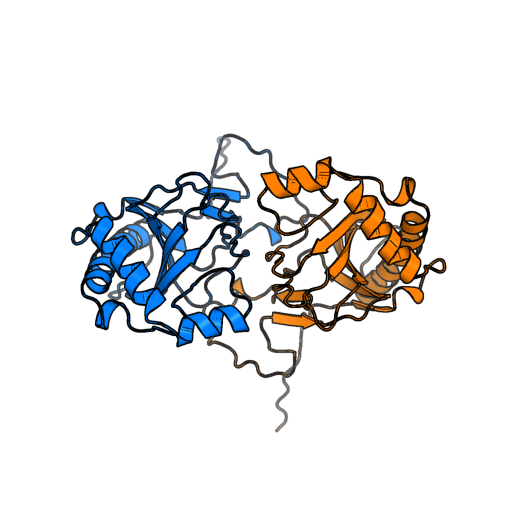 O . SER B 1 124 ? 46.984 26.821 78.126 1.00 21.20 124 SER B O 1
ATOM 2607 N N . VAL B 1 125 ? 49.243 26.531 77.769 1.00 23.33 125 VAL B N 1
ATOM 2608 C CA . VAL B 1 125 ? 49.695 27.637 78.616 1.00 22.45 125 VAL B CA 1
ATOM 2609 C C . VAL B 1 125 ? 50.060 28.923 77.827 1.00 23.72 125 VAL B C 1
ATOM 2610 O O . VAL B 1 125 ? 49.466 29.967 78.097 1.00 24.36 125 VAL B O 1
ATOM 2614 N N . ILE B 1 126 ? 50.980 28.850 76.846 1.00 20.97 126 ILE B N 1
ATOM 2615 C CA . ILE B 1 126 ? 51.349 30.019 76.053 1.00 19.99 126 ILE B CA 1
ATOM 2616 C C . ILE B 1 126 ? 51.031 29.671 74.621 1.00 20.63 126 ILE B C 1
ATOM 2617 O O . ILE B 1 126 ? 51.271 28.545 74.199 1.00 17.91 126 ILE B O 1
ATOM 2622 N N . SER B 1 127 ? 50.444 30.608 73.871 1.00 19.68 127 SER B N 1
ATOM 2623 C CA . SER B 1 127 ? 50.181 30.331 72.464 1.00 20.50 127 SER B CA 1
ATOM 2624 C C . SER B 1 127 ? 50.870 31.499 71.720 1.00 22.32 127 SER B C 1
ATOM 2625 O O . SER B 1 127 ? 51.154 32.558 72.313 1.00 23.75 127 SER B O 1
ATOM 2628 N N . GLY B 1 128 ? 51.079 31.350 70.430 1.00 20.44 128 GLY B N 1
ATOM 2629 C CA . GLY B 1 128 ? 51.759 32.426 69.702 1.00 14.89 128 GLY B CA 1
ATOM 2630 C C . GLY B 1 128 ? 51.808 32.172 68.215 1.00 16.08 128 GLY B C 1
ATOM 2631 O O . GLY B 1 128 ? 51.392 31.112 67.668 1.00 16.46 128 GLY B O 1
ATOM 2632 N N . THR B 1 129 ? 52.271 33.181 67.518 1.00 16.55 129 THR B N 1
ATOM 2633 C CA . THR B 1 129 ? 52.360 33.123 66.060 1.00 18.64 129 THR B CA 1
ATOM 2634 C C . THR B 1 129 ? 53.694 33.812 65.618 1.00 19.03 129 THR B C 1
ATOM 2635 O O . THR B 1 129 ? 54.138 34.765 66.258 1.00 19.23 129 THR B O 1
ATOM 2639 N N . THR B 1 130 ? 54.267 33.301 64.531 1.00 17.44 130 THR B N 1
ATOM 2640 C CA . THR B 1 130 ? 55.439 33.902 63.843 1.00 18.80 130 THR B CA 1
ATOM 2641 C C . THR B 1 130 ? 55.109 34.262 62.394 1.00 17.49 130 THR B C 1
ATOM 2642 O O . THR B 1 130 ? 54.294 33.611 61.732 1.00 16.92 130 THR B O 1
ATOM 2646 N N . TYR B 1 131 ? 55.605 35.395 61.944 1.00 17.93 131 TYR B N 1
ATOM 2647 C CA . TYR B 1 131 ? 55.045 35.910 60.710 1.00 20.78 131 TYR B CA 1
ATOM 2648 C C . TYR B 1 131 ? 56.036 35.673 59.599 1.00 20.74 131 TYR B C 1
ATOM 2649 O O . TYR B 1 131 ? 57.235 35.995 59.744 1.00 19.96 131 TYR B O 1
ATOM 2658 N N . VAL B 1 132 ? 55.525 35.102 58.502 1.00 19.50 132 VAL B N 1
ATOM 2659 C CA . VAL B 1 132 ? 56.345 34.488 57.488 1.00 18.23 132 VAL B CA 1
ATOM 2660 C C . VAL B 1 132 ? 56.381 35.295 56.152 1.00 20.51 132 VAL B C 1
ATOM 2661 O O . VAL B 1 132 ? 57.471 35.580 55.627 1.00 22.49 132 VAL B O 1
ATOM 2665 N N . ALA B 1 133 ? 55.189 35.635 55.641 1.00 18.55 133 ALA B N 1
ATOM 2666 C CA . ALA B 1 133 ? 54.998 36.573 54.561 1.00 21.77 133 ALA B CA 1
ATOM 2667 C C . ALA B 1 133 ? 53.791 37.401 54.906 1.00 24.61 133 ALA B C 1
ATOM 2668 O O . ALA B 1 133 ? 52.694 36.857 55.172 1.00 23.60 133 ALA B O 1
ATOM 2670 N N . MET B 1 134 ? 53.996 38.721 54.915 1.00 26.51 134 MET B N 1
ATOM 2671 C CA . MET B 1 134 ? 52.956 39.679 55.297 1.00 25.68 134 MET B CA 1
ATOM 2672 C C . MET B 1 134 ? 52.859 40.743 54.169 1.00 27.46 134 MET B C 1
ATOM 2673 O O . MET B 1 134 ? 53.527 41.797 54.229 1.00 26.20 134 MET B O 1
ATOM 2678 N N . PRO B 1 135 ? 52.049 40.474 53.133 1.00 28.59 135 PRO B N 1
ATOM 2679 C CA . PRO B 1 135 ? 51.810 41.531 52.105 1.00 33.71 135 PRO B CA 1
ATOM 2680 C C . PRO B 1 135 ? 51.503 42.835 52.898 1.00 38.53 135 PRO B C 1
ATOM 2681 O O . PRO B 1 135 ? 50.653 42.758 53.785 1.00 37.16 135 PRO B O 1
ATOM 2685 N N . GLU B 1 136 ? 51.984 44.040 52.545 1.00 44.22 136 GLU B N 1
ATOM 2686 C CA . GLU B 1 136 ? 51.416 44.831 51.476 1.00 49.02 136 GLU B CA 1
ATOM 2687 C C . GLU B 1 136 ? 50.029 45.093 52.178 1.00 48.68 136 GLU B C 1
ATOM 2688 O O . GLU B 1 136 ? 48.967 44.866 51.595 1.00 47.57 136 GLU B O 1
ATOM 2694 N N . GLY B 1 137 ? 50.069 45.543 53.444 1.00 49.43 137 GLY B N 1
ATOM 2695 C CA . GLY B 1 137 ? 49.035 45.187 54.482 1.00 51.11 137 GLY B CA 1
ATOM 2696 C C . GLY B 1 137 ? 47.686 44.812 53.893 1.00 51.47 137 GLY B C 1
ATOM 2697 O O . GLY B 1 137 ? 47.022 45.731 53.435 1.00 53.96 137 GLY B O 1
ATOM 2698 N N . THR B 1 138 ? 47.192 43.555 53.883 1.00 48.58 138 THR B N 1
ATOM 2699 C CA . THR B 1 138 ? 47.221 42.401 54.862 1.00 44.47 138 THR B CA 1
ATOM 2700 C C . THR B 1 138 ? 46.721 42.567 56.295 1.00 42.08 138 THR B C 1
ATOM 2701 O O . THR B 1 138 ? 46.870 43.641 56.892 1.00 39.43 138 THR B O 1
ATOM 2705 N N . SER B 1 139 ? 46.102 41.496 56.811 1.00 40.62 139 SER B N 1
ATOM 2706 C CA . SER B 1 13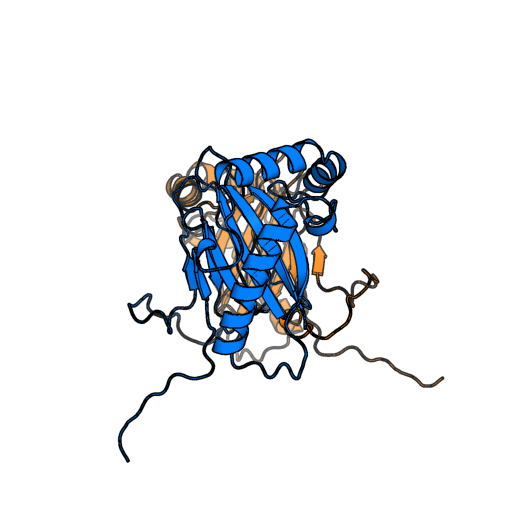9 ? 45.386 41.529 58.098 1.00 39.14 139 SER B CA 1
ATOM 2707 C C . SER B 1 139 ? 46.245 41.427 59.384 1.00 37.40 139 SER B C 1
ATOM 2708 O O . SER B 1 139 ? 47.115 40.543 59.535 1.00 37.07 139 SER B O 1
ATOM 2711 N N . ALA B 1 140 ? 45.971 42.343 60.307 1.00 35.99 140 ALA B N 1
ATOM 2712 C CA . ALA B 1 140 ? 46.391 42.216 61.705 1.00 35.06 140 ALA B CA 1
ATOM 2713 C C . ALA B 1 140 ? 45.895 40.934 62.409 1.00 33.26 140 ALA B C 1
ATOM 2714 O O . ALA B 1 140 ? 44.913 40.372 62.041 1.00 36.19 140 ALA B O 1
ATOM 2716 N N . LEU B 1 141 ? 46.618 40.478 63.414 1.00 28.57 141 LEU B N 1
ATOM 2717 C CA . LEU B 1 141 ? 46.064 39.671 64.477 1.00 26.15 141 LEU B CA 1
ATOM 2718 C C . LEU B 1 141 ? 45.195 40.575 65.331 1.00 24.49 141 LEU B C 1
ATOM 2719 O O . LEU B 1 141 ? 45.622 41.649 65.733 1.00 25.29 141 LEU B O 1
ATOM 2724 N N . LYS B 1 142 ? 43.991 40.160 65.681 1.00 21.61 142 LYS B N 1
ATOM 2725 C CA . LYS B 1 142 ? 43.163 41.084 66.477 1.00 22.76 142 LYS B CA 1
ATOM 2726 C C . LYS B 1 142 ? 42.796 40.360 67.806 1.00 21.18 142 LYS B C 1
ATOM 2727 O O . LYS B 1 142 ? 42.229 39.230 67.784 1.00 23.20 142 LYS B O 1
ATOM 2733 N N . LEU B 1 143 ? 43.132 40.982 68.925 1.00 22.98 143 LEU B N 1
ATOM 2734 C CA . LEU B 1 143 ? 42.913 40.402 70.215 1.00 23.70 143 LEU B CA 1
ATOM 2735 C C . LEU B 1 143 ? 41.652 40.920 70.859 1.00 25.64 143 LEU B C 1
ATOM 2736 O O . LEU B 1 143 ? 41.342 42.084 70.718 1.00 23.45 143 LEU B O 1
ATOM 2741 N N . GLU B 1 144 ? 40.940 40.054 71.592 1.00 23.88 144 GLU B N 1
ATOM 2742 C CA . GLU B 1 144 ? 39.665 40.431 72.204 1.00 23.54 144 GLU B CA 1
ATOM 2743 C C . GLU B 1 144 ? 39.810 40.382 73.779 1.00 18.92 144 GLU B C 1
ATOM 2744 O O . GLU B 1 144 ? 40.524 39.546 74.330 1.00 17.20 144 GLU B O 1
ATOM 2750 N N . ASP B 1 145 ? 39.208 41.359 74.432 1.00 19.81 145 ASP B N 1
ATOM 2751 C CA . ASP B 1 145 ? 39.277 41.558 75.864 1.00 19.63 145 ASP B CA 1
ATOM 2752 C C . ASP B 1 145 ? 38.697 40.326 76.565 1.00 19.25 145 ASP B C 1
ATOM 2753 O O . ASP B 1 145 ? 37.539 40.016 76.377 1.00 17.17 145 ASP B O 1
ATOM 2758 N N . PRO B 1 146 ? 39.504 39.630 77.389 1.00 18.41 146 PRO B N 1
ATOM 2759 C CA . PRO B 1 146 ? 38.915 38.481 78.127 1.00 16.93 146 PRO B CA 1
ATOM 2760 C C . PRO B 1 146 ? 37.659 38.854 78.923 1.00 17.27 146 PRO B C 1
ATOM 2761 O O . PRO B 1 146 ? 36.788 37.999 79.170 1.00 22.02 146 PRO B O 1
ATOM 2765 N N . ARG B 1 147 ? 37.511 40.145 79.203 1.00 19.21 147 ARG B N 1
ATOM 2766 C CA . ARG B 1 147 ? 36.446 40.626 80.041 1.00 21.32 147 ARG B CA 1
ATOM 2767 C C . ARG B 1 147 ? 35.190 40.952 79.267 1.00 19.68 147 ARG B C 1
ATOM 2768 O O . ARG B 1 147 ? 34.213 41.287 79.870 1.00 15.09 147 ARG B O 1
ATOM 2776 N N . LEU B 1 148 ? 35.223 40.878 77.935 1.00 22.84 148 LEU B N 1
ATOM 2777 C CA . LEU B 1 148 ? 34.079 41.306 77.139 1.00 24.14 148 LEU B CA 1
ATOM 2778 C C . LEU B 1 148 ? 32.729 40.739 77.625 1.00 23.83 148 LEU B C 1
ATOM 2779 O O . LEU B 1 148 ? 31.799 41.521 77.877 1.00 21.90 148 LEU B O 1
ATOM 2784 N N . PRO B 1 149 ? 32.641 39.388 77.836 1.00 20.80 149 PRO B N 1
ATOM 2785 C CA . PRO B 1 149 ? 31.336 38.954 78.294 1.00 19.68 149 PRO B CA 1
ATOM 2786 C C . PRO B 1 149 ? 30.925 39.378 79.704 1.00 19.21 149 PRO B C 1
ATOM 2787 O O . PRO B 1 149 ? 29.758 39.246 80.012 1.00 17.24 149 PRO B O 1
ATOM 2791 N N . PHE B 1 150 ? 31.838 39.999 80.483 1.00 19.43 150 PHE B N 1
ATOM 2792 C CA . PHE B 1 150 ? 31.487 40.550 81.811 1.00 15.96 150 PHE B CA 1
ATOM 2793 C C . PHE B 1 150 ? 30.945 41.917 81.691 1.00 15.53 150 PHE B C 1
ATOM 2794 O O . PHE B 1 150 ? 30.420 42.448 82.650 1.00 15.90 150 PHE B O 1
ATOM 2802 N N . MET B 1 151 ? 31.047 42.493 80.505 1.00 17.79 151 MET B N 1
ATOM 2803 C CA . MET B 1 151 ? 30.762 43.867 80.301 1.00 18.92 151 MET B CA 1
ATOM 2804 C C . MET B 1 151 ? 29.375 44.159 79.760 1.00 20.18 151 MET B C 1
ATOM 2805 O O . MET B 1 151 ? 29.141 45.232 79.203 1.00 16.32 151 MET B O 1
ATOM 2810 N N . MET B 1 152 ? 28.416 43.273 79.975 1.00 18.67 152 MET B N 1
ATOM 2811 C CA . MET B 1 152 ? 27.136 43.443 79.237 1.00 17.05 152 MET B CA 1
ATOM 2812 C C . MET B 1 152 ? 26.256 44.589 79.721 1.00 19.61 152 MET B C 1
ATOM 2813 O O . MET B 1 152 ? 25.427 45.114 78.982 1.00 24.25 152 MET B O 1
ATOM 2818 N N . ALA B 1 153 ? 26.374 44.949 80.986 1.00 19.06 153 ALA B N 1
ATOM 2819 C CA . ALA B 1 153 ? 25.588 46.047 81.501 1.00 20.28 153 ALA B CA 1
ATOM 2820 C C . ALA B 1 153 ? 26.262 47.422 81.236 1.00 22.01 153 ALA B C 1
ATOM 2821 O O . ALA B 1 153 ? 25.612 48.437 81.324 1.00 22.63 153 ALA B O 1
ATOM 2823 N N . ALA B 1 154 ? 27.560 47.435 80.926 1.00 23.01 154 ALA B N 1
ATOM 2824 C CA . ALA B 1 154 ? 28.311 48.703 80.761 1.00 25.19 154 ALA B CA 1
ATOM 2825 C C . ALA B 1 154 ? 27.847 49.448 79.513 1.00 26.68 154 ALA B C 1
ATOM 2826 O O . ALA B 1 154 ? 27.373 48.809 78.569 1.00 29.35 154 ALA B O 1
ATOM 2828 N N . PRO B 1 155 ? 27.920 50.801 79.495 1.00 26.07 155 PRO B N 1
ATOM 2829 C CA . PRO B 1 155 ? 27.797 51.507 78.184 1.00 25.95 155 PRO B CA 1
ATOM 2830 C C . PRO B 1 155 ? 28.851 51.036 77.172 1.00 29.12 155 PRO B C 1
ATOM 2831 O O . PRO B 1 155 ? 29.851 50.444 77.583 1.00 28.23 155 PRO B O 1
ATOM 2835 N N . THR B 1 156 ? 28.670 51.322 75.869 1.00 34.07 156 THR B N 1
ATOM 2836 C CA . THR B 1 156 ? 29.773 51.133 74.881 1.00 37.23 156 THR B CA 1
ATOM 2837 C C . THR B 1 156 ? 30.902 52.121 75.144 1.00 39.83 156 THR B C 1
ATOM 2838 O O . THR B 1 156 ? 30.654 53.237 75.620 1.00 38.14 156 THR B O 1
ATOM 2842 N N . ARG B 1 157 ? 32.133 51.679 74.878 1.00 43.18 157 ARG B N 1
ATOM 2843 C CA . ARG B 1 157 ? 33.338 52.499 74.987 1.00 47.81 157 ARG B CA 1
ATOM 2844 C C . ARG B 1 157 ? 33.661 53.043 73.616 1.00 52.65 157 ARG B C 1
ATOM 2845 O O . ARG B 1 157 ? 33.668 52.298 72.629 1.00 51.91 157 ARG B O 1
ATOM 2853 N N . ARG B 1 158 ? 33.918 54.346 73.558 1.00 58.52 158 ARG B N 1
ATOM 2854 C CA . ARG B 1 158 ? 34.418 55.032 72.340 1.00 62.31 158 ARG B CA 1
ATOM 2855 C C . ARG B 1 158 ? 35.836 54.529 72.067 1.00 63.19 158 ARG B C 1
ATOM 2856 O O . ARG B 1 158 ? 36.651 54.530 72.990 1.00 63.16 158 ARG B O 1
ATOM 2864 N N . LYS B 1 159 ? 36.139 54.088 70.837 1.00 64.02 159 LYS B N 1
ATOM 2865 C CA . LYS B 1 159 ? 37.533 53.693 70.462 1.00 63.95 159 LYS B CA 1
ATOM 2866 C C . LYS B 1 159 ? 38.656 54.652 70.983 1.00 64.30 159 LYS B C 1
ATOM 2867 O O . LYS B 1 159 ? 39.644 54.936 70.293 1.00 64.72 159 LYS B O 1
ATOM 2873 N N . GLY B 1 160 ? 38.452 55.113 72.225 1.00 64.13 160 GLY B N 1
ATOM 2874 C CA . GLY B 1 160 ? 39.368 55.907 73.032 1.00 64.31 160 GLY B CA 1
ATOM 2875 C C . GLY B 1 160 ? 40.688 55.205 73.122 1.00 65.69 160 GLY B C 1
ATOM 2876 O O . GLY B 1 160 ? 40.917 54.288 73.938 1.00 63.71 160 GLY B O 1
ATOM 2877 N N . ALA B 1 161 ? 41.548 55.665 72.233 1.00 68.68 161 ALA B N 1
ATOM 2878 C CA . ALA B 1 161 ? 42.771 54.990 71.885 1.00 70.23 161 ALA B CA 1
ATOM 2879 C C . ALA B 1 161 ? 44.001 55.940 71.993 1.00 70.80 161 ALA B C 1
ATOM 2880 O O . ALA B 1 161 ? 44.152 56.819 71.131 1.00 70.88 161 ALA B O 1
ATOM 2882 N N . ARG B 1 162 ? 44.853 55.823 73.033 1.00 70.67 162 ARG B N 1
ATOM 2883 C CA . ARG B 1 162 ? 44.687 54.985 74.274 1.00 70.90 162 ARG B CA 1
ATOM 2884 C C . ARG B 1 162 ? 44.319 53.493 74.137 1.00 71.83 162 ARG B C 1
ATOM 2885 O O . ARG B 1 162 ? 43.250 53.014 74.547 1.00 70.94 162 ARG B O 1
ATOM 2893 N N . GLU B 1 163 ? 45.264 52.756 73.566 1.00 73.86 163 GLU B N 1
ATOM 2894 C CA . GLU B 1 163 ? 45.091 51.333 73.295 1.00 74.54 163 GLU B CA 1
ATOM 2895 C C . GLU B 1 163 ? 45.177 50.590 74.629 1.00 72.50 163 GLU B C 1
ATOM 2896 O O . GLU B 1 163 ? 45.901 49.576 74.736 1.00 73.52 163 GLU B O 1
ATOM 2902 N N . GLU B 1 164 ? 44.458 51.123 75.631 1.00 68.37 164 GLU B N 1
ATOM 2903 C CA . GLU B 1 164 ? 44.319 50.495 76.940 1.00 64.37 164 GLU B CA 1
ATOM 2904 C C . GLU B 1 164 ? 42.869 50.220 77.274 1.00 58.92 164 GLU B C 1
ATOM 2905 O O . GLU B 1 164 ? 42.587 49.344 78.083 1.00 58.57 164 GLU B O 1
ATOM 2911 N N . LEU B 1 165 ? 41.959 50.945 76.644 1.00 54.68 165 LEU B N 1
ATOM 2912 C CA . LEU B 1 165 ? 40.555 50.901 77.044 1.00 52.93 165 LEU B CA 1
ATOM 2913 C C . LEU B 1 165 ? 39.635 50.311 76.002 1.00 51.62 165 LEU B C 1
ATOM 2914 O O . LEU B 1 165 ? 38.417 50.402 76.102 1.00 52.60 165 LEU B O 1
ATOM 2919 N N . ARG B 1 166 ? 40.240 49.685 75.007 1.00 48.22 166 ARG B N 1
ATOM 2920 C CA . ARG B 1 166 ? 39.541 49.125 73.884 1.00 45.59 166 ARG B CA 1
ATOM 2921 C C . ARG B 1 166 ? 39.215 47.658 74.123 1.00 42.56 166 ARG B C 1
ATOM 2922 O O . ARG B 1 166 ? 39.990 46.924 74.750 1.00 41.04 166 ARG B O 1
ATOM 2930 N N . THR B 1 167 ? 38.069 47.232 73.609 1.00 41.25 167 THR B N 1
ATOM 2931 C CA . THR B 1 167 ? 37.643 45.835 73.655 1.00 39.59 167 THR B CA 1
ATOM 2932 C C . THR B 1 167 ? 38.474 44.881 72.744 1.00 32.35 167 THR B C 1
ATOM 2933 O O . THR B 1 167 ? 38.615 43.692 73.021 1.00 28.15 167 THR B O 1
ATOM 2937 N N . PHE B 1 168 ? 38.998 45.416 71.656 1.00 31.25 168 PHE B N 1
ATOM 2938 C CA . PHE B 1 168 ? 39.896 44.652 70.767 1.00 30.49 168 PHE B CA 1
ATOM 2939 C C . PHE B 1 168 ? 41.178 45.471 70.568 1.00 32.32 168 PHE B C 1
ATOM 2940 O O . PHE B 1 168 ? 41.229 46.681 70.865 1.00 33.29 168 PHE B O 1
ATOM 2948 N N . ARG B 1 169 ? 42.234 44.802 70.145 1.00 32.23 169 ARG B N 1
ATOM 2949 C CA . ARG B 1 169 ? 43.538 45.430 70.024 1.00 30.20 169 ARG B CA 1
ATOM 2950 C C . ARG B 1 169 ? 44.113 44.742 68.843 1.00 29.80 169 ARG B C 1
ATOM 2951 O O . ARG B 1 169 ? 44.253 43.511 68.837 1.00 29.93 169 ARG B O 1
ATOM 2959 N N . SER B 1 170 ? 44.394 45.513 67.820 1.00 28.99 170 SER B N 1
ATOM 2960 C CA . SER B 1 170 ? 44.981 44.981 66.600 1.00 30.31 170 SER B CA 1
ATOM 2961 C C . SER B 1 170 ? 46.470 45.188 66.564 1.00 30.05 170 SER B C 1
ATOM 2962 O O . SER B 1 170 ? 46.960 46.221 67.049 1.00 31.22 170 SER B O 1
ATOM 2965 N N . VAL B 1 171 ? 47.184 44.201 66.032 1.00 29.37 171 VAL B N 1
ATOM 2966 C CA . VAL B 1 171 ? 48.652 44.267 65.868 1.00 29.39 171 VAL B CA 1
ATOM 2967 C C . VAL B 1 171 ? 48.993 44.059 64.404 1.00 25.70 171 VAL B C 1
ATOM 2968 O O . VAL B 1 171 ? 48.509 43.123 63.788 1.00 23.39 171 VAL B O 1
ATOM 2972 N N . ALA B 1 172 ? 49.814 44.923 63.793 1.00 24.91 172 ALA B N 1
ATOM 2973 C CA . ALA B 1 172 ? 50.268 44.601 62.432 1.00 23.44 172 ALA B CA 1
ATOM 2974 C C . ALA B 1 172 ? 51.732 44.220 62.577 1.00 22.63 172 ALA B C 1
ATOM 2975 O O . ALA B 1 172 ? 52.565 45.079 62.629 1.00 20.59 172 ALA B O 1
ATOM 2977 N N . PRO B 1 173 ? 52.043 42.926 62.709 1.00 25.02 173 PRO B N 1
ATOM 2978 C CA . PRO B 1 173 ? 53.476 42.550 62.810 1.00 26.60 173 PRO B CA 1
ATOM 2979 C C . PRO B 1 173 ? 54.222 42.524 61.479 1.00 26.23 173 PRO B C 1
ATOM 2980 O O . PRO B 1 173 ? 53.593 42.313 60.417 1.00 28.45 173 PRO B O 1
ATOM 2984 N N . LYS B 1 174 ? 55.537 42.710 61.512 1.00 24.37 174 LYS B N 1
ATOM 2985 C CA . LYS B 1 174 ? 56.340 42.620 60.277 1.00 25.26 174 LYS B CA 1
ATOM 2986 C C . LYS B 1 174 ? 56.752 41.171 60.086 1.00 24.33 174 LYS B C 1
ATOM 2987 O O . LYS B 1 174 ? 56.715 40.399 61.068 1.00 25.67 174 LYS B O 1
ATOM 2993 N N . VAL B 1 175 ? 57.159 40.791 58.865 1.00 24.49 175 VAL B N 1
ATOM 2994 C CA . VAL B 1 175 ? 57.837 39.488 58.646 1.00 23.19 175 VAL B CA 1
ATOM 2995 C C . VAL B 1 175 ? 58.988 39.337 59.678 1.00 20.40 175 VAL B C 1
ATOM 2996 O O . VAL B 1 175 ? 59.706 40.341 60.000 1.00 18.89 175 VAL B O 1
ATOM 3000 N N . GLY B 1 176 ?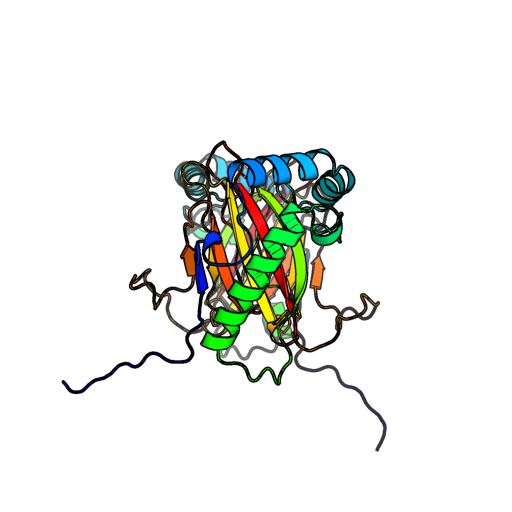 59.130 38.136 60.255 1.00 16.53 176 GLY B N 1
ATOM 3001 C CA . GLY B 1 176 ? 60.207 37.900 61.216 1.00 17.04 176 GLY B CA 1
ATOM 3002 C C . GLY B 1 176 ? 59.927 38.136 62.695 1.00 19.70 176 GLY B C 1
ATOM 3003 O O . GLY B 1 176 ? 60.803 37.861 63.545 1.00 20.76 176 GLY B O 1
ATOM 3004 N N . ASP B 1 177 ? 58.734 38.668 62.979 1.00 17.03 177 ASP B N 1
ATOM 3005 C CA . ASP B 1 177 ? 58.264 38.913 64.338 1.00 18.58 177 ASP B CA 1
ATOM 3006 C C . ASP B 1 177 ? 57.659 37.612 64.923 1.00 18.99 177 ASP B C 1
ATOM 3007 O O . ASP B 1 177 ? 57.085 36.783 64.201 1.00 21.24 177 ASP B O 1
ATOM 3012 N N . VAL B 1 178 ? 57.808 37.470 66.226 1.00 19.20 178 VAL B N 1
ATOM 3013 C CA . VAL B 1 178 ? 57.068 36.503 66.964 1.00 19.77 178 VAL B CA 1
ATOM 3014 C C . VAL B 1 178 ? 56.192 37.244 67.966 1.00 21.43 178 VAL B C 1
ATOM 3015 O O . VAL B 1 178 ? 56.618 38.234 68.596 1.00 20.67 178 VAL B O 1
ATOM 3019 N N . LEU B 1 179 ? 54.934 36.791 68.067 1.00 21.52 179 LEU B N 1
ATOM 3020 C CA . LEU B 1 179 ? 53.997 37.215 69.100 1.00 20.46 179 LEU B CA 1
ATOM 3021 C C . LEU B 1 179 ? 53.594 36.038 69.981 1.00 21.68 179 LEU B C 1
ATOM 3022 O O . LEU B 1 179 ? 53.327 34.947 69.477 1.00 21.08 179 LEU B O 1
ATOM 3027 N N . LEU B 1 180 ? 53.512 36.297 71.284 1.00 19.54 180 LEU B N 1
ATOM 3028 C CA . LEU B 1 180 ? 53.098 35.282 72.267 1.00 18.77 180 LEU B CA 1
ATOM 3029 C C . LEU B 1 180 ? 52.056 35.885 73.210 1.00 17.91 180 LEU B C 1
ATOM 3030 O O . LEU B 1 180 ? 52.076 37.081 73.473 1.00 18.14 180 LEU B O 1
ATOM 3035 N N . TRP B 1 181 ? 51.139 35.037 73.702 1.00 16.00 181 TRP B N 1
ATOM 3036 C CA . TRP B 1 181 ? 50.097 35.457 74.621 1.00 17.10 181 TRP B CA 1
ATOM 3037 C C . TRP B 1 181 ? 49.737 34.231 75.442 1.00 20.22 181 TRP B C 1
ATOM 3038 O O . TRP B 1 181 ? 50.117 33.096 75.110 1.00 16.61 181 TRP B O 1
ATOM 3049 N N . GLU B 1 182 ? 49.040 34.457 76.562 1.00 23.32 182 GLU B N 1
ATOM 3050 C CA . GLU B 1 182 ? 48.444 33.349 77.341 1.00 21.40 182 GLU B CA 1
ATOM 3051 C C . GLU B 1 182 ? 47.287 32.682 76.602 1.00 17.54 182 GLU B C 1
ATOM 3052 O O . GLU B 1 182 ? 46.433 33.336 75.993 1.00 16.18 182 GLU B O 1
ATOM 3058 N N . SER B 1 183 ? 47.263 31.351 76.611 1.00 18.76 183 SER B N 1
ATOM 3059 C CA . SER B 1 183 ? 46.396 30.596 75.723 1.00 16.63 183 SER B CA 1
ATOM 3060 C C . SER B 1 183 ? 44.855 30.801 75.882 1.00 18.88 183 SER B C 1
ATOM 3061 O O . SER B 1 183 ? 44.104 30.379 75.017 1.00 17.13 183 SER B O 1
ATOM 3064 N N . TRP B 1 184 ? 44.407 31.427 76.970 1.00 23.06 184 TRP B N 1
ATOM 3065 C CA . TRP B 1 184 ? 42.973 31.689 77.224 1.00 22.71 184 TRP B CA 1
ATOM 3066 C C . TRP B 1 184 ? 42.552 32.962 76.444 1.00 20.71 184 TRP B C 1
ATOM 3067 O O . TRP B 1 184 ? 41.352 33.247 76.329 1.00 20.45 184 TRP B O 1
ATOM 3078 N N . LEU B 1 185 ? 43.517 33.689 75.847 1.00 18.23 185 LEU B N 1
ATOM 3079 C CA . LEU B 1 185 ? 43.209 34.945 75.223 1.00 18.73 185 LEU B CA 1
ATOM 3080 C C . LEU B 1 185 ? 42.594 34.710 73.817 1.00 22.57 185 LEU B C 1
ATOM 3081 O O . LEU B 1 185 ? 43.214 34.049 72.951 1.00 21.81 185 LEU B O 1
ATOM 3086 N N . ARG B 1 186 ? 41.354 35.199 73.628 1.00 21.24 186 ARG B N 1
ATOM 3087 C CA . ARG B 1 186 ? 40.616 35.098 72.365 1.00 19.59 186 ARG B CA 1
ATOM 3088 C C . ARG B 1 186 ? 41.205 35.990 71.301 1.00 18.62 186 ARG B C 1
ATOM 3089 O O . ARG B 1 186 ? 41.689 37.095 71.591 1.00 17.85 186 ARG B O 1
ATOM 3097 N N . HIS B 1 187 ? 41.217 35.518 70.055 1.00 19.64 187 HIS B N 1
ATOM 3098 C CA . HIS B 1 187 ? 41.767 36.349 68.990 1.00 22.12 187 HIS B CA 1
ATOM 3099 C C . HIS B 1 187 ? 41.334 35.860 67.639 1.00 22.99 187 HIS B C 1
ATOM 3100 O O . HIS B 1 187 ? 40.998 34.673 67.474 1.00 20.80 187 HIS B O 1
ATOM 3107 N N . GLU B 1 188 ? 41.372 36.775 66.668 1.00 23.04 188 GLU B N 1
ATOM 3108 C CA . GLU B 1 188 ? 41.034 36.363 65.320 1.00 25.34 188 GLU B CA 1
ATOM 3109 C C . GLU B 1 188 ? 41.981 37.017 64.321 1.00 25.85 188 GLU B C 1
ATOM 3110 O O . GLU B 1 188 ? 42.800 37.877 64.686 1.00 25.92 188 GLU B O 1
ATOM 3116 N N . VAL B 1 189 ? 41.813 36.617 63.051 1.00 25.21 189 VAL B N 1
ATOM 3117 C CA . VAL B 1 189 ? 42.490 37.249 61.920 1.00 25.40 189 VAL B CA 1
ATOM 3118 C C . VAL B 1 189 ? 41.372 37.791 61.068 1.00 24.10 189 VAL B C 1
ATOM 3119 O O . VAL B 1 189 ? 40.538 37.048 60.597 1.00 24.99 189 VAL B O 1
ATOM 3123 N N . PRO B 1 190 ? 41.327 39.101 60.913 1.00 25.48 190 PRO B N 1
ATOM 3124 C CA . PRO B 1 190 ? 40.385 39.743 60.014 1.00 28.90 190 PRO B CA 1
ATOM 3125 C C . PRO B 1 190 ? 40.689 39.356 58.550 1.00 28.33 190 PRO B C 1
ATOM 3126 O O . PRO B 1 190 ? 41.755 38.797 58.281 1.00 27.75 190 PRO B O 1
ATOM 3130 N N . MET B 1 191 ? 39.705 39.538 57.654 1.00 25.47 191 MET B N 1
ATOM 3131 C CA . MET B 1 191 ? 39.885 39.332 56.188 1.00 26.03 191 MET B CA 1
ATOM 3132 C C . MET B 1 191 ? 41.245 39.834 55.664 1.00 27.23 191 MET B C 1
ATOM 3133 O O . MET B 1 191 ? 41.632 41.015 55.823 1.00 28.66 191 MET B O 1
ATOM 3138 N N . ASN B 1 192 ? 41.998 38.931 55.066 1.00 29.63 192 ASN B N 1
ATOM 3139 C CA . ASN B 1 192 ? 43.149 39.350 54.246 1.00 30.39 192 ASN B CA 1
ATOM 3140 C C . ASN B 1 192 ? 42.662 40.072 52.993 1.00 31.90 192 ASN B C 1
ATOM 3141 O O . ASN B 1 192 ? 42.073 39.445 52.109 1.00 33.19 192 ASN B O 1
ATOM 3146 N N . MET B 1 193 ? 42.929 41.380 52.887 1.00 31.56 193 MET B N 1
ATOM 3147 C CA . MET B 1 193 ? 42.447 42.166 51.741 1.00 29.55 193 MET B CA 1
ATOM 3148 C C . MET B 1 193 ? 43.558 42.419 50.712 1.00 30.09 193 MET B C 1
ATOM 3149 O O . MET B 1 193 ? 43.306 42.898 49.637 1.00 26.52 193 MET B O 1
ATOM 3154 N N . ALA B 1 194 ? 44.784 42.022 51.032 1.00 29.80 194 ALA B N 1
ATOM 3155 C CA . ALA B 1 194 ? 45.832 42.051 50.066 1.00 29.27 194 ALA B CA 1
ATOM 3156 C C . ALA B 1 194 ? 45.630 40.889 49.090 1.00 30.21 194 ALA B C 1
ATOM 3157 O O . ALA B 1 194 ? 45.115 39.820 49.456 1.00 28.26 194 ALA B O 1
ATOM 3159 N N . GLU B 1 195 ? 46.023 41.118 47.840 1.00 31.56 195 GLU B N 1
ATOM 3160 C CA . GLU B 1 195 ? 45.973 40.088 46.809 1.00 32.89 195 GLU B CA 1
ATOM 3161 C C . GLU B 1 195 ? 46.848 38.848 47.146 1.00 33.53 195 GLU B C 1
ATOM 3162 O O . GLU B 1 195 ? 46.501 37.705 46.760 1.00 33.45 195 GLU B O 1
ATOM 3168 N N . GLU B 1 196 ? 47.967 39.079 47.850 1.00 32.97 196 GLU B N 1
ATOM 3169 C CA . GLU B 1 196 ? 48.945 38.001 48.153 1.00 32.88 196 GLU B CA 1
ATOM 3170 C C . GLU B 1 196 ? 48.615 37.255 49.466 1.00 31.50 196 GLU B C 1
ATOM 3171 O O . GLU B 1 196 ? 47.794 37.698 50.258 1.00 31.13 196 GLU B O 1
ATOM 3177 N N . ASP B 1 197 ? 49.216 36.081 49.655 1.00 31.72 197 ASP B N 1
ATOM 3178 C CA . ASP B 1 197 ? 48.939 35.266 50.849 1.00 28.81 197 ASP B CA 1
ATOM 3179 C C . ASP B 1 197 ? 49.678 35.790 52.033 1.00 28.12 197 ASP B C 1
ATOM 3180 O O . ASP B 1 197 ? 50.835 36.212 51.948 1.00 30.09 197 ASP B O 1
ATOM 3185 N N . ARG B 1 198 ? 48.979 35.724 53.145 1.00 25.36 198 ARG B N 1
ATOM 3186 C CA . ARG B 1 198 ? 49.466 35.974 54.449 1.00 21.63 198 ARG B CA 1
ATOM 3187 C C . ARG B 1 198 ? 49.882 34.596 55.010 1.00 21.50 198 ARG B C 1
ATOM 3188 O O . ARG B 1 198 ? 49.042 33.711 55.303 1.00 18.34 198 ARG B O 1
ATOM 3196 N N . ILE B 1 199 ? 51.171 34.398 55.138 1.00 20.67 199 ILE B N 1
ATOM 3197 C CA . ILE B 1 199 ? 51.686 33.114 55.660 1.00 21.91 199 ILE B CA 1
ATOM 3198 C C . ILE B 1 199 ? 52.137 33.274 57.098 1.00 21.59 199 ILE B C 1
ATOM 3199 O O . ILE B 1 199 ? 52.828 34.247 57.432 1.00 22.28 199 ILE B O 1
ATOM 3204 N N . SER B 1 200 ? 51.753 32.331 57.965 1.00 21.54 200 SER B N 1
ATOM 3205 C CA . SER B 1 200 ? 52.213 32.388 59.369 1.00 20.32 200 SER B CA 1
ATOM 3206 C C . SER B 1 200 ? 52.361 30.980 59.958 1.00 18.88 200 SER B C 1
ATOM 3207 O O . SER B 1 200 ? 51.942 29.998 59.335 1.00 20.61 200 SER B O 1
ATOM 3210 N N . VAL B 1 201 ? 53.017 30.868 61.101 1.00 18.00 201 VAL B N 1
ATOM 3211 C CA . VAL B 1 201 ? 53.209 29.553 61.764 1.00 17.78 201 VAL B CA 1
ATOM 3212 C C . VAL B 1 201 ? 52.747 29.834 63.185 1.00 16.36 201 VAL B C 1
ATOM 3213 O O . VAL B 1 201 ? 53.146 30.818 63.766 1.00 20.01 201 VAL B O 1
ATOM 3217 N N . SER B 1 202 ? 51.833 29.021 63.696 1.00 14.16 202 SER B N 1
ATOM 3218 C CA . SER B 1 202 ? 51.204 29.181 64.997 1.00 16.00 202 SER B CA 1
ATOM 3219 C C . SER B 1 202 ? 51.469 27.931 65.809 1.00 15.15 202 SER B C 1
ATOM 3220 O O . SER B 1 202 ? 51.867 26.878 65.225 1.00 15.03 202 SER B O 1
ATOM 3223 N N . PHE B 1 203 ? 51.401 28.055 67.147 1.00 11.62 203 PHE B N 1
ATOM 3224 C CA . PHE B 1 203 ? 51.911 26.989 68.032 1.00 16.19 203 PHE B CA 1
ATOM 3225 C C . PHE B 1 203 ? 51.348 27.183 69.413 1.00 16.66 203 PHE B C 1
ATOM 3226 O O . PHE B 1 203 ? 50.909 28.283 69.736 1.00 16.65 203 PHE B O 1
ATOM 3234 N N . ASN B 1 204 ? 51.401 26.120 70.211 1.00 19.58 204 ASN B N 1
ATOM 3235 C CA . ASN B 1 204 ? 51.018 26.120 71.617 1.00 19.26 204 ASN B CA 1
ATOM 3236 C C . ASN B 1 204 ? 52.105 25.416 72.393 1.00 19.70 204 ASN B C 1
ATOM 3237 O O . ASN B 1 204 ? 52.696 24.460 71.872 1.00 19.32 204 ASN B O 1
ATOM 3242 N N . TYR B 1 205 ? 52.284 25.870 73.631 1.00 18.98 205 TYR B N 1
ATOM 3243 C CA . TYR B 1 205 ? 53.244 25.383 74.593 1.00 20.37 205 TYR B CA 1
ATOM 3244 C C . TYR B 1 205 ? 52.479 24.948 75.819 1.00 25.96 205 TYR B C 1
ATOM 3245 O O . TYR B 1 205 ? 51.508 25.617 76.265 1.00 25.81 205 TYR B O 1
ATOM 3254 N N . ALA B 1 206 ? 52.823 23.782 76.349 1.00 26.44 206 ALA B N 1
ATOM 3255 C CA . ALA B 1 206 ? 52.198 23.420 77.639 1.00 25.68 206 ALA B CA 1
ATOM 3256 C C . ALA B 1 206 ? 53.281 23.197 78.655 1.00 28.88 206 ALA B C 1
ATOM 3257 O O . ALA B 1 206 ? 54.490 23.191 78.314 1.00 29.82 206 ALA B O 1
ATOM 3259 N N . TRP B 1 207 ? 52.834 22.992 79.888 1.00 31.41 207 TRP B N 1
ATOM 3260 C CA . TRP B 1 207 ? 53.714 22.833 81.008 1.00 37.23 207 TRP B CA 1
ATOM 3261 C C . TRP B 1 207 ? 53.999 21.373 81.133 1.00 37.65 207 TRP B C 1
ATOM 3262 O O . TRP B 1 207 ? 53.196 20.711 81.740 1.00 39.85 207 TRP B O 1
#

CATH classification: 2.60.120.620

Nearest PDB structures (foldseek):
  2rg4-assembly1_A  TM=1.005E+00  e=1.418E-44  Oceanicola granulosus HTCC2516
  3bvc-assembly1_A  TM=9.890E-01  e=1.561E-34  Roseovarius nubinhibens ISM
  5ep9-assembly1_A  TM=6.496E-01  e=2.073E-07  Streptomyces nogalater
  5t22-assembly2_B  TM=5.370E-01  e=2.546E-06  Hapalosiphon welwitschii UTEX B 1830
  2a1x-assembly1_A  TM=5.039E-01  e=1.595E-05  Homo sapiens